Protein AF-A0A9Q0BSB9-F1 (afdb_monomer)

Foldseek 3Di:
DDDDDDDDDDDDDDDPPPDDDDDDDDDPDDDDDDDDDPDDPVNPDFDKDADPDPVQQVVCCVQPVGRIQRPPDPVRVVSSVVSVVVVVVVLVVVVVVVVVVVVLVVVVVCVVVVLDVDQDPVCCPPPVNVVVVVVVVVVVVVVVVVDDPVRVVVVVVVVVVVVVVVVVVVVVVVVVVVVVVVVVVVVVVVVVVVVVVVVVVVVVVVVVPPPDPDDDPVNVVVVVVVVVVVVVVVVVVPPDPDDPDDDPVVVVVVVVVVVVVVVVPDDDDDDPDPVVVVVVVVVVVVVVVVVVVQVVCVVVVNDDDPVRVCVSPDDPPLVVCLVVDPDPVSNVVSVCCVVVPPPPPVDPPPPPVVVVVVVVVVVVVPPDDDPDDDDD

pLDDT: mean 71.44, std 18.55, range [29.28, 96.19]

Radius of gyration: 49.17 Å; Cα contacts (8 Å, |Δi|>4): 86; chains: 1; bounding box: 106×80×139 Å

Organism: NCBI:txid103775

Sequence (376 aa):
MARLVFTEKDHNAYDPKKYKVVHKNHWRQVSLLLQPSNKKWWEDPDVIVAFNLPRISARLERLMGTNVVKLTDRAYMKELRERIDEDYRKQLLSRIRARELKEVERERMLIIEGKSDVIPDELADDPIFMVNKDANMEIQKERSKLKTAREKNAERLKLQGVKWERERLQHAAKEAELLDKKRERHRQQKLLVEQYRTEDAERGMDLLRIENEDWRECEKSLKEFLEEERAKMKERSLRISQPYSSDPQDIQNIVRARYLDDVTDVSEETVISEDAISLTLAKQQYAEELEAEMEDEFNRGLLISKQQYDQLRFEDEKIVALRNAKNIRELYELAEEIINGEKFEEAPEEAEEEALAEEQELEVTSTHENPDATKA

Structure (mmCIF, N/CA/C/O backbone):
data_AF-A0A9Q0BSB9-F1
#
_entry.id   AF-A0A9Q0BSB9-F1
#
loop_
_atom_site.group_PDB
_atom_site.id
_atom_site.type_symbol
_atom_site.label_atom_id
_atom_site.label_alt_id
_atom_site.label_comp_id
_atom_site.label_asym_id
_atom_site.label_entity_id
_atom_site.label_seq_id
_atom_site.pdbx_PDB_ins_code
_atom_site.Cartn_x
_atom_site.Cartn_y
_atom_site.Cartn_z
_atom_site.occupancy
_atom_site.B_iso_or_equiv
_atom_site.auth_seq_id
_atom_site.auth_comp_id
_atom_site.auth_asym_id
_atom_site.auth_atom_id
_atom_site.pdbx_PDB_model_num
ATOM 1 N N . MET A 1 1 ? -37.587 16.865 40.856 1.00 34.97 1 MET A N 1
ATOM 2 C CA . MET A 1 1 ? -37.737 15.809 41.881 1.00 34.97 1 MET A CA 1
ATOM 3 C C . MET A 1 1 ? -38.457 16.390 43.088 1.00 34.97 1 MET A C 1
ATOM 5 O O . MET A 1 1 ? -37.893 17.243 43.762 1.00 34.97 1 MET A O 1
ATOM 9 N N . ALA A 1 2 ? -39.705 15.987 43.330 1.00 29.28 2 ALA A N 1
ATOM 10 C CA . ALA A 1 2 ? -40.376 16.280 44.592 1.00 29.28 2 ALA A CA 1
ATOM 11 C C . ALA A 1 2 ? -39.803 15.340 45.661 1.00 29.28 2 ALA A C 1
ATOM 13 O O . ALA A 1 2 ? -39.839 14.122 45.496 1.00 29.28 2 ALA A O 1
ATOM 14 N N . ARG A 1 3 ? -39.223 15.900 46.724 1.00 30.91 3 ARG A N 1
ATOM 15 C CA . ARG A 1 3 ? -38.733 15.126 47.865 1.00 30.91 3 ARG A CA 1
ATOM 16 C C . ARG A 1 3 ? -39.897 14.955 48.839 1.00 30.91 3 ARG A C 1
ATOM 18 O O . ARG A 1 3 ? -40.413 15.948 49.344 1.00 30.91 3 ARG A O 1
ATOM 25 N N . LEU A 1 4 ? -40.320 13.717 49.088 1.00 33.03 4 LEU A N 1
ATOM 26 C CA . LEU A 1 4 ? -41.224 13.407 50.195 1.00 33.03 4 LEU A CA 1
ATOM 27 C C . LEU A 1 4 ? -40.436 13.574 51.495 1.00 33.03 4 LEU A C 1
ATOM 29 O O . LEU A 1 4 ? -39.537 12.789 51.786 1.00 33.03 4 LEU A O 1
ATOM 33 N N . VAL A 1 5 ? -40.748 14.625 52.247 1.00 36.94 5 VAL A N 1
ATOM 34 C CA . VAL A 1 5 ? -40.270 14.789 53.619 1.00 36.94 5 VAL A CA 1
ATOM 35 C C . VAL A 1 5 ? -41.435 14.447 54.534 1.00 36.94 5 VAL A C 1
ATOM 37 O O . VAL A 1 5 ? -42.473 15.106 54.499 1.00 36.94 5 VAL A O 1
ATOM 40 N N . PHE A 1 6 ? -41.272 13.400 55.339 1.00 33.44 6 PHE A N 1
ATOM 41 C CA . PHE A 1 6 ? -42.163 13.129 56.458 1.00 33.44 6 PHE A CA 1
ATOM 42 C C . PHE A 1 6 ? -41.763 14.067 57.592 1.00 33.44 6 PHE A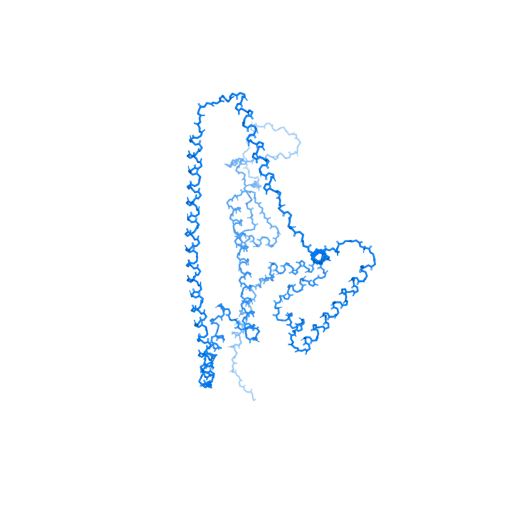 C 1
ATOM 44 O O . PHE A 1 6 ? -40.712 13.888 58.199 1.00 33.44 6 PHE A O 1
ATOM 51 N N . THR A 1 7 ? -42.568 15.090 57.863 1.00 37.38 7 THR A N 1
ATOM 52 C CA . THR A 1 7 ? -42.429 15.844 59.109 1.00 37.38 7 THR A CA 1
ATOM 53 C C . THR A 1 7 ? -43.249 15.126 60.168 1.00 37.38 7 THR A C 1
ATOM 55 O O . THR A 1 7 ? -44.483 15.104 60.096 1.00 37.38 7 THR A O 1
ATOM 58 N N . GLU A 1 8 ? -42.569 14.511 61.131 1.00 38.44 8 GLU A N 1
ATOM 59 C CA . GLU A 1 8 ? -43.207 14.137 62.386 1.00 38.44 8 GLU A CA 1
ATOM 60 C C . GLU A 1 8 ? -43.770 15.392 63.061 1.00 38.44 8 GLU A C 1
ATOM 62 O O . GLU A 1 8 ? -43.263 16.503 62.908 1.00 38.44 8 GLU A O 1
ATOM 67 N N . LYS A 1 9 ? -44.919 15.216 63.712 1.00 44.84 9 LYS A N 1
ATOM 68 C CA . LYS A 1 9 ? -45.713 16.286 64.314 1.00 44.84 9 LYS A CA 1
ATOM 69 C C . LYS A 1 9 ? -44.929 16.997 65.416 1.00 44.84 9 LYS A C 1
ATOM 71 O O . LYS A 1 9 ? -45.007 16.589 66.574 1.00 44.84 9 LYS A O 1
ATOM 76 N N . ASP A 1 10 ? -44.339 18.135 65.087 1.00 35.28 10 ASP A N 1
ATOM 77 C CA . ASP A 1 10 ? -44.003 19.126 66.098 1.00 35.28 10 ASP A CA 1
ATOM 78 C C . ASP A 1 10 ? -45.207 20.016 66.409 1.00 35.28 10 ASP A C 1
ATOM 80 O O . ASP A 1 10 ? -46.020 20.390 65.560 1.00 35.28 10 ASP A O 1
ATOM 84 N N . HIS A 1 11 ? -45.369 20.241 67.705 1.00 46.06 11 HIS A N 1
ATOM 85 C CA . HIS A 1 11 ? -46.525 20.845 68.335 1.00 46.06 11 HIS A CA 1
ATOM 86 C C . HIS A 1 11 ? -46.685 22.337 68.001 1.00 46.06 11 HIS A C 1
ATOM 88 O O . HIS A 1 11 ? -45.720 23.085 67.907 1.00 46.06 11 HIS A O 1
ATOM 94 N N . ASN A 1 12 ? -47.953 22.759 68.017 1.00 49.03 12 ASN A N 1
ATOM 95 C CA . ASN A 1 12 ? -48.436 24.121 68.271 1.00 49.03 12 ASN A CA 1
ATOM 96 C C . ASN A 1 12 ? -48.270 25.192 67.182 1.00 49.03 12 ASN A C 1
ATOM 98 O O . ASN A 1 12 ? -47.372 26.023 67.232 1.00 49.03 12 ASN A O 1
ATOM 102 N N . ALA A 1 13 ? -49.312 25.309 66.353 1.00 44.84 13 ALA A N 1
ATOM 103 C CA . ALA A 1 13 ? -49.926 26.599 66.016 1.00 44.84 13 ALA A CA 1
ATOM 104 C C . ALA A 1 13 ? -51.354 26.376 65.475 1.00 44.84 13 ALA A C 1
ATOM 106 O O . ALA A 1 13 ? -51.587 26.428 64.270 1.00 44.84 13 ALA A O 1
ATOM 107 N N . TYR A 1 14 ? -52.328 26.085 66.346 1.00 43.09 14 TYR A N 1
ATOM 108 C CA . TYR A 1 14 ? -53.743 26.057 65.951 1.00 43.09 14 TYR A CA 1
ATOM 109 C C . TYR A 1 14 ? -54.547 27.039 66.806 1.00 43.09 14 TYR A C 1
ATOM 111 O O . TYR A 1 14 ? -54.725 26.828 68.003 1.00 43.09 14 TYR A O 1
ATOM 119 N N . ASP A 1 15 ? -55.004 28.125 66.179 1.00 48.84 15 ASP A N 1
ATOM 120 C CA . ASP A 1 15 ? -55.873 29.142 66.776 1.00 48.84 15 ASP A CA 1
ATOM 121 C C . ASP A 1 15 ? -57.348 28.694 66.650 1.00 48.84 15 ASP A C 1
ATOM 123 O O . ASP A 1 15 ? -57.890 28.638 65.538 1.00 48.84 15 ASP A O 1
ATOM 127 N N . PRO A 1 16 ? -58.027 28.333 67.757 1.00 50.53 16 PRO A N 1
ATOM 128 C CA . PRO A 1 16 ? -59.295 27.606 67.715 1.00 50.53 16 PRO A CA 1
ATOM 129 C C . PRO A 1 16 ? -60.511 28.464 67.327 1.00 50.53 16 PRO A C 1
ATOM 131 O O . PRO A 1 16 ? -61.628 27.952 67.292 1.00 50.53 16 PRO A O 1
ATOM 134 N N . LYS A 1 17 ? -60.344 29.761 67.025 1.00 53.03 17 LYS A N 1
ATOM 135 C CA . LYS A 1 17 ? -61.475 30.673 66.759 1.00 53.03 17 LYS A CA 1
ATOM 136 C C . LYS A 1 17 ? -61.866 30.835 65.287 1.00 53.03 17 LYS A C 1
ATOM 138 O O . LYS A 1 17 ? -62.888 31.464 65.022 1.00 53.03 17 LYS A O 1
ATOM 143 N N . LYS A 1 18 ? -61.111 30.285 64.328 1.00 49.53 18 LYS A N 1
ATOM 144 C CA . LYS A 1 18 ? -61.374 30.516 62.889 1.00 49.53 18 LYS A CA 1
ATOM 145 C C . LYS A 1 18 ? -62.087 29.395 62.135 1.00 49.53 18 LYS A C 1
ATOM 147 O O . LYS A 1 18 ? -62.572 29.655 61.039 1.00 49.53 18 LYS A O 1
ATOM 152 N N . TYR A 1 19 ? -62.230 28.193 62.694 1.00 46.94 19 TYR A N 1
ATOM 153 C CA . TYR A 1 19 ? -62.785 27.068 61.932 1.00 46.94 19 TYR A CA 1
ATOM 154 C C . TYR A 1 19 ? -63.764 26.235 62.766 1.00 46.94 19 TYR A C 1
ATOM 156 O O . TYR A 1 19 ? -63.380 25.568 63.724 1.00 46.94 19 TYR A O 1
ATOM 164 N N . LYS A 1 20 ? -65.050 26.252 62.381 1.00 42.97 20 LYS A N 1
ATOM 165 C CA . LYS A 1 20 ? -66.036 25.267 62.849 1.00 42.97 20 LYS A CA 1
ATOM 166 C C . LYS A 1 20 ? -65.726 23.929 62.181 1.00 42.97 20 LYS A C 1
ATOM 168 O O . LYS A 1 20 ? -65.994 23.751 60.995 1.00 42.97 20 LYS A O 1
ATOM 173 N N . VAL A 1 21 ? -65.175 22.991 62.944 1.00 47.06 21 VAL A N 1
ATOM 174 C CA . VAL A 1 21 ? -64.942 21.619 62.484 1.00 47.06 21 VAL A CA 1
ATOM 175 C C . VAL A 1 21 ? -66.267 20.859 62.538 1.00 47.06 21 VAL A C 1
ATOM 177 O O . VAL A 1 21 ? -66.753 20.500 63.608 1.00 47.06 21 VAL A O 1
ATOM 180 N N . VAL A 1 22 ? -66.879 20.630 61.375 1.00 43.16 22 VAL A N 1
ATOM 181 C CA . VAL A 1 22 ? -67.965 19.654 61.227 1.00 43.16 22 VAL A CA 1
ATOM 182 C C . VAL A 1 22 ? -67.311 18.291 61.039 1.00 43.16 22 VAL A C 1
ATOM 184 O O . VAL A 1 22 ? -66.748 18.003 59.985 1.00 43.16 22 VAL A O 1
ATOM 187 N N . HIS A 1 23 ? -67.371 17.443 62.062 1.00 39.81 23 HIS A N 1
ATOM 188 C CA . HIS A 1 23 ? -66.907 16.066 61.939 1.00 39.81 23 HIS A CA 1
ATOM 189 C C . HIS A 1 23 ? -67.905 15.254 61.107 1.00 39.81 23 HIS A C 1
ATOM 191 O O . HIS A 1 23 ? -68.948 14.830 61.599 1.00 39.81 23 HIS A O 1
ATOM 197 N N . LYS A 1 24 ? -67.563 15.008 59.839 1.00 43.94 24 LYS A N 1
ATOM 198 C CA . LYS A 1 24 ? -68.090 13.879 59.068 1.00 43.94 24 LYS A CA 1
ATOM 199 C C . LYS A 1 24 ? -66.923 13.027 58.570 1.00 43.94 24 LYS A C 1
ATOM 201 O O . LYS A 1 24 ? -66.120 13.466 57.762 1.00 43.94 24 LYS A O 1
ATOM 206 N N . ASN A 1 25 ? -66.878 11.807 59.098 1.00 42.44 25 ASN A N 1
ATOM 207 C CA . ASN A 1 25 ? -66.316 10.587 58.517 1.00 42.44 25 ASN A CA 1
ATOM 208 C C . ASN A 1 25 ? -64.842 10.615 58.055 1.00 42.44 25 ASN A C 1
ATOM 210 O O . ASN A 1 25 ? -64.531 10.748 56.881 1.00 42.44 25 ASN A O 1
ATOM 214 N N . HIS A 1 26 ? -63.952 10.389 59.025 1.00 44.50 26 HIS A N 1
ATOM 215 C CA . HIS A 1 26 ? -62.814 9.446 59.047 1.00 44.50 26 HIS A CA 1
ATOM 216 C C . HIS A 1 26 ? -61.871 9.212 57.845 1.00 44.50 26 HIS A C 1
ATOM 218 O O . HIS A 1 26 ? -61.103 8.253 57.881 1.00 44.50 26 HIS A O 1
ATOM 224 N N . TRP A 1 27 ? -61.811 10.073 56.835 1.00 40.56 27 TRP A N 1
ATOM 225 C CA . TRP A 1 27 ? -60.728 10.018 55.847 1.00 40.56 27 TRP A CA 1
ATOM 226 C C . TRP A 1 27 ? -59.700 11.086 56.204 1.00 40.56 27 TRP A C 1
ATOM 228 O O . TRP A 1 27 ? -60.011 12.276 56.247 1.00 40.56 27 TRP A O 1
ATOM 238 N N . ARG A 1 28 ? -58.478 10.653 56.539 1.00 42.84 28 ARG A N 1
ATOM 239 C CA . ARG A 1 28 ? -57.346 11.545 56.819 1.00 42.84 28 ARG A CA 1
ATOM 240 C C . ARG A 1 28 ? -57.146 12.451 55.602 1.00 42.84 28 ARG A C 1
ATOM 242 O O . ARG A 1 28 ? -56.683 11.991 54.564 1.00 42.84 28 ARG A O 1
ATOM 249 N N . GLN A 1 29 ? -57.518 13.723 55.720 1.00 42.50 29 GLN A N 1
ATOM 250 C CA . GLN A 1 29 ? -57.200 14.727 54.713 1.00 42.50 29 GLN A CA 1
ATOM 251 C C . GLN A 1 29 ? -55.679 14.902 54.678 1.00 42.50 29 GLN A C 1
ATOM 253 O O . GLN A 1 29 ? -55.083 15.412 55.624 1.00 42.50 29 GLN A O 1
ATOM 258 N N . VAL A 1 30 ? -55.052 14.450 53.594 1.00 42.69 30 VAL A N 1
ATOM 259 C CA . VAL A 1 30 ? -53.666 14.779 53.261 1.00 42.69 30 VAL A CA 1
ATOM 260 C C . VAL A 1 30 ? -53.716 16.056 52.432 1.00 42.69 30 VAL A C 1
ATOM 262 O O . VAL A 1 30 ? -54.023 16.024 51.243 1.00 42.69 30 VAL A O 1
ATOM 265 N N . SER A 1 31 ? -53.477 17.203 53.061 1.00 47.62 31 SER A N 1
ATOM 266 C CA . SER A 1 31 ? -53.266 18.457 52.340 1.00 47.62 31 SER A CA 1
ATOM 267 C C . SER A 1 31 ? -51.824 18.494 51.835 1.00 47.62 31 SER A C 1
ATOM 269 O O . SER A 1 31 ? -50.896 18.691 52.619 1.00 47.62 31 SER A O 1
ATOM 271 N N . LEU A 1 32 ? -51.636 18.282 50.531 1.00 43.69 32 LEU A N 1
ATOM 272 C CA . LEU A 1 32 ? -50.354 18.467 49.852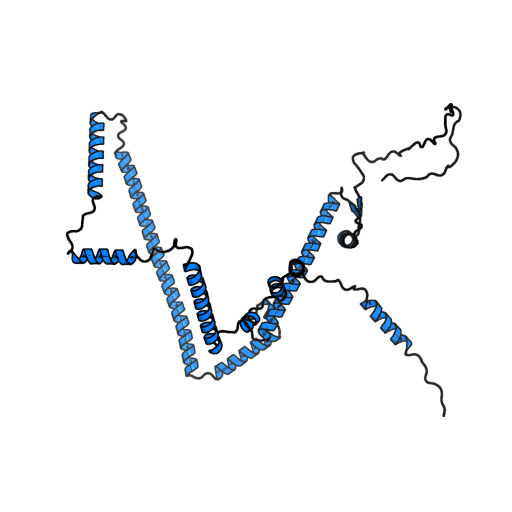 1.00 43.69 32 LEU A CA 1
ATOM 273 C C . LEU A 1 32 ? -50.035 19.966 49.787 1.00 43.69 32 LEU A C 1
ATOM 275 O O . LEU A 1 32 ? -50.506 20.677 48.903 1.00 43.69 32 LEU A O 1
ATOM 279 N N . LEU A 1 33 ? -49.241 20.454 50.735 1.00 45.25 33 LEU A N 1
ATOM 280 C CA . LEU A 1 33 ? -48.615 21.769 50.641 1.00 45.25 33 LEU A CA 1
ATOM 281 C C . LEU A 1 33 ? -47.339 21.624 49.806 1.00 45.25 33 LEU A C 1
ATOM 283 O O . LEU A 1 33 ? -46.289 21.247 50.321 1.00 45.25 33 LEU A O 1
ATOM 287 N N . LEU A 1 34 ? -47.436 21.895 48.501 1.00 49.94 34 LEU A N 1
ATOM 288 C CA . LEU A 1 34 ? -46.249 22.105 47.676 1.00 49.94 34 LEU A CA 1
ATOM 289 C C . LEU A 1 34 ? -45.559 23.390 48.148 1.00 49.94 34 LEU A C 1
ATOM 291 O O . LEU A 1 34 ? -46.164 24.463 48.142 1.00 49.94 34 LEU A O 1
ATOM 295 N N . GLN A 1 35 ? -44.286 23.290 48.534 1.00 47.53 35 GLN A N 1
ATOM 296 C CA . GLN A 1 35 ? -43.448 24.476 48.686 1.00 47.53 35 GLN A CA 1
ATOM 297 C C . 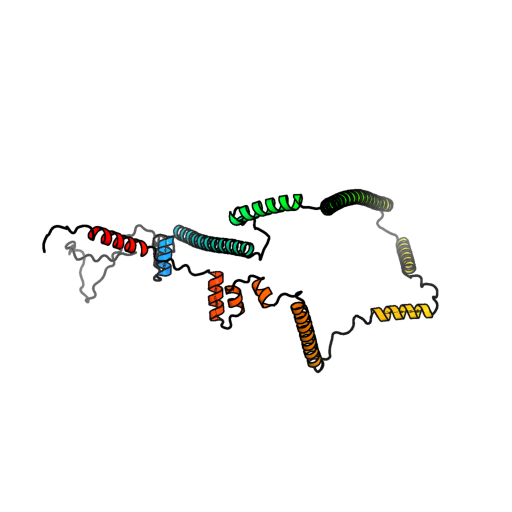GLN A 1 35 ? -43.338 25.189 47.325 1.00 47.53 35 GLN A C 1
ATOM 299 O O . GLN A 1 35 ? -43.167 24.506 46.310 1.00 47.53 35 GLN A O 1
ATOM 304 N N . PRO A 1 36 ? -43.418 26.533 47.270 1.00 50.00 36 PRO A N 1
ATOM 305 C CA . PRO A 1 36 ? -43.235 27.272 46.027 1.00 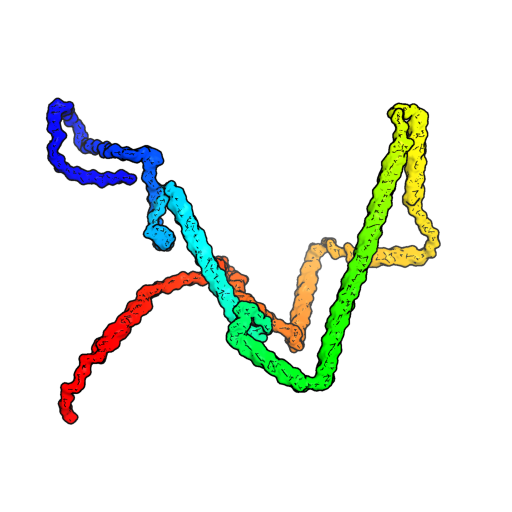50.00 36 PRO A CA 1
ATOM 306 C C . PRO A 1 36 ? -41.829 27.015 45.473 1.00 50.00 36 PRO A C 1
ATOM 308 O O . PRO A 1 36 ? -40.828 27.468 46.024 1.00 50.00 36 PRO A O 1
ATOM 311 N N . SER A 1 37 ? -41.749 26.249 44.388 1.00 57.88 37 SER A N 1
ATOM 312 C CA . SER A 1 37 ? -40.527 26.106 43.603 1.00 57.88 37 SER A CA 1
ATOM 313 C C . SER A 1 37 ? -40.283 27.413 42.849 1.00 57.88 37 SER A C 1
ATOM 315 O O . SER A 1 37 ? -41.144 27.851 42.093 1.00 57.88 37 SER A O 1
ATOM 317 N N . ASN A 1 38 ? -39.100 28.011 43.012 1.00 63.25 38 ASN A N 1
ATOM 318 C CA . ASN A 1 38 ? -38.658 29.164 42.212 1.00 63.25 38 ASN A CA 1
ATOM 319 C C . ASN A 1 38 ? -38.352 28.810 40.743 1.00 63.25 38 ASN A C 1
ATOM 321 O O . ASN A 1 38 ? -38.005 29.697 39.967 1.00 63.25 38 ASN A O 1
ATOM 325 N N . LYS A 1 39 ? -38.443 27.531 40.355 1.00 63.31 39 LYS A N 1
ATOM 326 C CA . LYS A 1 39 ? -38.236 27.095 38.970 1.00 63.31 39 LYS A CA 1
ATOM 327 C C . LYS A 1 39 ? -39.512 27.259 38.166 1.00 63.31 39 LYS A C 1
ATOM 329 O O . LYS A 1 39 ? -40.592 26.877 38.625 1.00 63.31 39 LYS A O 1
ATOM 334 N N . LYS A 1 40 ? -39.376 27.815 36.966 1.00 69.88 40 LYS A N 1
ATOM 335 C CA . LYS A 1 40 ? -40.487 27.945 36.021 1.00 69.88 40 LYS A CA 1
ATOM 336 C C . LYS A 1 40 ? -40.978 26.555 35.610 1.00 69.88 40 LYS A C 1
ATOM 338 O O . LYS A 1 40 ? -40.204 25.609 35.564 1.00 69.88 40 LYS A O 1
ATOM 343 N N . TRP A 1 41 ? -42.260 26.424 35.280 1.00 58.66 41 TRP A N 1
ATOM 344 C CA . TRP A 1 41 ? -42.863 25.130 34.919 1.00 58.66 41 TRP A CA 1
ATOM 345 C C . TRP A 1 41 ? -42.302 24.519 33.623 1.00 58.66 41 TRP A C 1
ATOM 347 O O . TRP A 1 41 ? -42.504 23.342 33.379 1.00 58.66 41 TRP A O 1
ATOM 357 N N . TRP A 1 42 ? -41.608 25.314 32.802 1.00 65.81 42 TRP A N 1
ATOM 358 C CA . TRP A 1 42 ? -40.871 24.865 31.614 1.00 65.81 42 TRP A CA 1
ATOM 359 C C . TRP A 1 42 ? -39.372 24.646 31.878 1.00 65.81 42 TRP A C 1
ATOM 361 O O . TRP A 1 42 ? -38.644 24.221 30.988 1.00 65.81 42 TRP A O 1
ATOM 371 N N . GLU A 1 43 ? -38.893 24.959 33.085 1.00 65.62 43 GLU A N 1
ATOM 372 C CA . GLU A 1 43 ? -37.573 24.567 33.593 1.00 65.62 43 GLU A CA 1
ATOM 373 C C . GLU A 1 43 ? -37.710 23.212 34.298 1.00 65.62 43 GLU A C 1
ATOM 375 O O . GLU A 1 43 ? -37.356 23.053 35.475 1.00 65.62 43 GLU A O 1
ATOM 380 N N . ASP A 1 44 ? -38.301 22.248 33.588 1.00 62.41 44 ASP A N 1
ATOM 381 C CA . ASP A 1 44 ? -38.442 20.888 34.085 1.00 62.41 44 ASP A CA 1
ATOM 382 C C . ASP A 1 44 ? -37.060 20.340 34.479 1.00 62.41 44 ASP A C 1
ATOM 384 O O . ASP A 1 44 ? -36.060 20.615 33.809 1.00 62.41 44 ASP A O 1
ATOM 388 N N . PRO A 1 45 ? -36.959 19.605 35.602 1.00 68.25 45 PRO A N 1
ATOM 389 C CA . PRO A 1 45 ? -35.707 18.968 35.978 1.00 68.25 45 PRO A CA 1
ATOM 390 C C . PRO A 1 45 ? -35.273 18.027 34.857 1.00 68.25 45 PRO A C 1
ATOM 392 O O . PRO A 1 45 ? -36.115 17.322 34.301 1.00 68.25 45 PRO A O 1
ATOM 395 N N . ASP A 1 46 ? -33.971 18.000 34.567 1.00 66.88 46 ASP A N 1
ATOM 396 C CA . ASP A 1 46 ? -33.448 17.150 33.506 1.00 66.88 46 ASP A CA 1
ATOM 397 C C . ASP A 1 46 ? -33.970 15.715 33.631 1.00 66.88 46 ASP A C 1
ATOM 399 O O . ASP A 1 46 ? -34.008 15.150 34.732 1.00 66.88 46 ASP A O 1
ATOM 403 N N . VAL A 1 47 ? -34.382 15.121 32.507 1.00 78.69 47 VAL A N 1
ATOM 404 C CA . VAL A 1 47 ? -34.759 13.706 32.490 1.00 78.69 47 VAL A CA 1
ATOM 405 C C . VAL A 1 47 ? -33.478 12.906 32.651 1.00 78.69 47 VAL A C 1
ATOM 407 O O . VAL A 1 47 ? -32.631 12.853 31.757 1.00 78.69 47 VAL A O 1
ATOM 410 N N . ILE A 1 48 ? -33.341 12.315 33.831 1.00 81.19 48 ILE A N 1
ATOM 411 C CA . ILE A 1 48 ? -32.187 11.530 34.231 1.00 81.19 48 ILE A CA 1
ATOM 412 C C . ILE A 1 48 ? -32.524 10.046 34.082 1.00 81.19 48 ILE A C 1
ATOM 414 O O . ILE A 1 48 ? -33.514 9.576 34.644 1.00 81.19 48 ILE A O 1
ATOM 418 N N . VAL A 1 49 ? -31.685 9.310 33.355 1.00 85.62 49 VAL A N 1
ATOM 419 C CA . VAL A 1 49 ? -31.815 7.860 33.160 1.00 85.62 49 VAL A CA 1
ATOM 420 C C . VAL A 1 49 ? -30.530 7.168 33.598 1.00 85.62 49 VAL A C 1
ATOM 422 O O . VAL A 1 49 ? -29.436 7.622 33.274 1.00 85.62 49 VAL A O 1
ATOM 425 N N . ALA A 1 50 ? -30.667 6.061 34.325 1.00 85.12 50 ALA A N 1
ATOM 426 C CA . ALA A 1 50 ? -29.568 5.158 34.645 1.00 85.12 50 ALA A CA 1
ATOM 427 C C . ALA A 1 50 ? -29.729 3.858 33.847 1.00 85.12 50 ALA A C 1
ATOM 429 O O . ALA A 1 50 ? -30.844 3.351 33.694 1.00 85.12 50 ALA A O 1
ATOM 430 N N . PHE A 1 51 ? -28.623 3.326 33.328 1.00 83.19 51 PHE A N 1
ATOM 431 C CA . PHE A 1 51 ? -28.621 2.064 32.590 1.00 83.19 51 PHE A CA 1
ATOM 432 C C . PHE A 1 51 ? -28.320 0.891 33.528 1.00 83.19 51 PHE A C 1
ATOM 434 O O . PHE A 1 51 ? -27.303 0.891 34.212 1.00 83.19 51 PHE A O 1
ATOM 441 N N . ASN A 1 52 ? -29.171 -0.139 33.507 1.00 84.62 52 ASN A N 1
ATOM 442 C CA . ASN A 1 52 ? -29.028 -1.332 34.359 1.00 84.62 52 ASN A CA 1
ATOM 443 C C . ASN A 1 52 ? -28.117 -2.424 33.761 1.00 84.62 52 ASN A C 1
ATOM 445 O O . ASN A 1 52 ? -27.954 -3.482 34.360 1.00 84.62 52 ASN A O 1
ATOM 449 N N . LEU A 1 53 ? -27.562 -2.214 32.563 1.00 90.12 53 LEU A N 1
ATOM 450 C CA . LEU A 1 53 ? -26.677 -3.177 31.903 1.00 90.12 53 LEU A CA 1
ATOM 451 C C . LEU A 1 53 ? -25.218 -2.933 32.326 1.00 90.12 53 LEU A C 1
ATOM 453 O O . LEU A 1 53 ? -24.695 -1.880 31.957 1.00 90.12 53 LEU A O 1
ATOM 457 N N . PRO A 1 54 ? -24.527 -3.897 32.975 1.00 88.62 54 PRO A N 1
ATOM 458 C CA . PRO A 1 54 ? -23.168 -3.708 33.503 1.00 88.62 54 PRO A CA 1
ATOM 459 C C . PRO A 1 54 ? -22.152 -3.230 32.461 1.00 88.62 54 PRO A C 1
ATOM 461 O O . PRO A 1 54 ? -21.342 -2.347 32.717 1.00 88.62 54 PRO A O 1
ATOM 464 N N . ARG A 1 55 ? -22.237 -3.763 31.235 1.00 87.81 55 ARG A N 1
ATOM 465 C CA . ARG A 1 55 ? -21.374 -3.346 30.116 1.00 87.81 55 ARG A CA 1
ATOM 466 C C . ARG A 1 55 ? -21.567 -1.878 29.739 1.00 87.81 55 ARG A C 1
ATOM 468 O O . ARG A 1 55 ? -20.609 -1.202 29.380 1.00 87.81 55 ARG A O 1
ATOM 475 N N .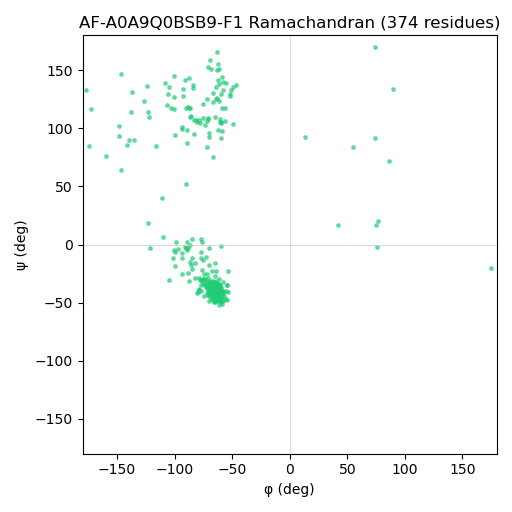 ILE A 1 56 ? -22.808 -1.400 29.780 1.00 87.88 56 ILE A N 1
ATOM 476 C CA . ILE A 1 56 ? -23.151 -0.030 29.395 1.00 87.88 56 ILE A CA 1
ATOM 477 C C . ILE A 1 56 ? -22.846 0.920 30.549 1.00 87.88 56 ILE A C 1
ATOM 479 O O . ILE A 1 56 ? -22.273 1.974 30.303 1.00 87.88 56 ILE A O 1
ATOM 483 N N . SER A 1 57 ? -23.161 0.543 31.792 1.00 87.75 57 SER A N 1
ATOM 484 C CA . SER A 1 57 ? -22.827 1.348 32.968 1.00 87.75 57 SER A CA 1
ATOM 485 C C . SER A 1 57 ? -21.316 1.522 33.115 1.00 87.75 57 SER A C 1
ATOM 487 O O . SER A 1 57 ? -20.871 2.657 33.215 1.00 87.75 57 SER A O 1
ATOM 489 N N . ALA A 1 58 ? -20.525 0.448 32.996 1.00 88.50 58 ALA A N 1
ATOM 490 C CA . ALA A 1 58 ? -19.063 0.522 33.057 1.00 88.50 58 ALA A CA 1
ATOM 491 C C . ALA A 1 58 ? -18.478 1.368 31.913 1.00 88.50 58 ALA A C 1
ATOM 493 O O . ALA A 1 58 ? -17.576 2.177 32.119 1.00 88.50 58 ALA A O 1
ATOM 494 N N . ARG A 1 59 ? -19.021 1.240 30.692 1.00 89.81 59 ARG A N 1
ATOM 495 C CA . ARG A 1 59 ? -18.589 2.075 29.561 1.00 89.81 59 ARG A CA 1
ATOM 496 C C . ARG A 1 59 ? -18.939 3.549 29.774 1.00 89.81 59 ARG A C 1
ATOM 498 O O . ARG A 1 59 ? -18.120 4.407 29.469 1.00 89.81 59 ARG A O 1
ATOM 505 N N . LEU A 1 60 ? -20.127 3.856 30.293 1.00 90.12 60 LEU A N 1
ATOM 506 C CA . LEU A 1 60 ? -20.536 5.227 30.607 1.00 90.12 60 LEU A CA 1
ATOM 507 C C . LEU A 1 60 ? -19.722 5.818 31.761 1.00 90.12 60 LEU A C 1
ATOM 509 O O . LEU A 1 60 ? -19.338 6.980 31.682 1.00 90.12 60 LEU A O 1
ATOM 513 N N . GLU A 1 61 ? -19.387 5.028 32.778 1.00 90.56 61 GLU A N 1
ATOM 514 C CA . GLU A 1 61 ? -18.473 5.433 33.849 1.00 90.56 61 GLU A CA 1
ATOM 515 C C . GLU A 1 61 ? -17.070 5.719 33.310 1.00 90.56 61 GLU A C 1
ATOM 517 O O . GLU A 1 61 ? -16.499 6.753 33.636 1.00 90.56 61 GLU A O 1
ATOM 522 N N . ARG A 1 62 ? -16.550 4.907 32.384 1.00 91.31 62 ARG A N 1
ATOM 523 C CA . ARG A 1 62 ? -15.267 5.186 31.721 1.00 91.31 62 ARG A CA 1
ATOM 524 C C . ARG A 1 62 ? -15.300 6.460 30.869 1.00 91.31 62 ARG A C 1
ATOM 526 O O . ARG A 1 62 ? -14.347 7.232 30.873 1.00 91.31 62 ARG A O 1
ATOM 533 N N . LEU A 1 63 ? -16.384 6.685 30.120 1.00 92.06 63 LEU A N 1
ATOM 534 C CA . LEU A 1 63 ? -16.500 7.819 29.193 1.00 92.06 63 LEU A CA 1
ATOM 535 C C . LEU A 1 63 ? -16.863 9.135 29.889 1.00 92.06 63 LEU A C 1
ATOM 537 O O . LEU A 1 63 ? -16.343 10.185 29.523 1.00 92.06 63 LEU A O 1
ATOM 541 N N . MET A 1 64 ? -17.777 9.103 30.856 1.00 89.00 64 MET A N 1
ATOM 542 C CA . MET A 1 64 ? -18.384 10.284 31.488 1.00 89.00 64 MET A CA 1
ATOM 543 C C . MET A 1 64 ? -18.177 10.348 33.006 1.00 89.00 64 MET A C 1
ATOM 545 O O . MET A 1 64 ? -18.626 11.308 33.629 1.00 89.00 64 MET A O 1
ATOM 549 N N . GLY A 1 65 ? -17.548 9.346 33.625 1.00 88.38 65 GLY A N 1
ATOM 550 C CA . GLY A 1 65 ? -17.360 9.259 35.080 1.00 88.38 65 GLY A CA 1
ATOM 551 C C . GLY A 1 65 ? -18.616 8.863 35.861 1.00 88.38 65 GLY A C 1
ATOM 552 O O . GLY A 1 65 ? -18.567 8.760 37.082 1.00 88.38 65 GLY A O 1
ATOM 553 N N . THR A 1 66 ? -19.758 8.682 35.188 1.00 87.88 66 THR A N 1
ATOM 554 C CA . THR A 1 66 ? -21.049 8.371 35.820 1.00 87.88 66 THR A CA 1
ATOM 555 C C . THR A 1 66 ? -21.897 7.465 34.926 1.00 87.88 66 THR A C 1
ATOM 557 O O . THR A 1 66 ? -21.885 7.592 33.704 1.00 87.88 66 THR A O 1
ATOM 560 N N . ASN A 1 67 ? -22.693 6.583 35.534 1.00 87.00 67 ASN A N 1
ATOM 561 C CA . ASN A 1 67 ? -23.675 5.726 34.851 1.00 87.00 67 ASN A CA 1
ATOM 562 C C . ASN A 1 67 ? -25.035 6.418 34.606 1.00 87.00 67 ASN A C 1
ATOM 564 O O . ASN A 1 67 ? -25.987 5.794 34.124 1.00 87.00 67 ASN A O 1
ATOM 568 N N . VAL A 1 68 ? -25.127 7.705 34.949 1.00 85.44 68 VAL A N 1
ATOM 569 C CA . VAL A 1 68 ? -26.343 8.515 34.921 1.00 85.44 68 VAL A CA 1
ATOM 570 C C . VAL A 1 68 ? -26.296 9.492 33.745 1.00 85.44 68 VAL A C 1
ATOM 572 O O . VAL A 1 68 ? -25.435 10.366 33.686 1.00 85.44 68 VAL A O 1
ATOM 575 N N . VAL A 1 69 ? -27.262 9.384 32.835 1.00 87.06 69 VAL A N 1
ATOM 576 C CA . VAL A 1 69 ? -27.351 10.179 31.602 1.00 87.06 69 VAL A CA 1
ATOM 577 C C . VAL A 1 69 ? -28.453 11.230 31.723 1.00 87.06 69 VAL A C 1
ATOM 579 O O . VAL A 1 69 ? -29.594 10.911 32.063 1.00 87.06 69 VAL A O 1
ATOM 582 N N . LYS A 1 70 ? -28.121 12.489 31.409 1.00 86.69 70 LYS A N 1
ATOM 583 C CA . LYS A 1 70 ? -29.077 13.605 31.320 1.00 86.69 70 LYS A CA 1
ATOM 584 C C . LYS A 1 70 ? -29.551 13.754 29.876 1.00 86.69 70 LYS A C 1
ATOM 586 O O . LYS A 1 70 ? -28.849 14.328 29.051 1.00 86.69 70 LYS A O 1
ATOM 591 N N . LEU A 1 71 ? -30.734 13.234 29.559 1.00 83.94 71 LEU A N 1
ATOM 592 C CA . LEU A 1 71 ? -31.225 13.180 28.174 1.00 83.94 71 LEU A CA 1
ATOM 593 C C . LEU A 1 71 ? -31.663 14.543 27.621 1.00 83.94 71 LEU A C 1
ATOM 595 O O . LEU A 1 71 ? -31.598 14.773 26.417 1.00 83.94 71 LEU A O 1
ATOM 599 N N . THR A 1 72 ? -32.127 15.438 28.490 1.00 83.31 72 THR A N 1
ATOM 600 C CA . THR A 1 72 ? -32.628 16.773 28.121 1.00 83.31 72 THR A CA 1
ATOM 601 C C . THR A 1 72 ? -31.529 17.825 28.017 1.00 83.31 72 THR A C 1
ATOM 603 O O . THR A 1 72 ? -31.735 18.862 27.386 1.00 83.31 72 THR A O 1
ATOM 606 N N . ASP A 1 73 ? -30.355 17.561 28.592 1.00 87.06 73 ASP A N 1
ATOM 607 C CA . ASP A 1 73 ? -29.218 18.470 28.536 1.00 87.06 73 ASP A CA 1
ATOM 608 C C . ASP A 1 73 ? -28.473 18.297 27.205 1.00 87.06 73 ASP A C 1
ATOM 610 O O . ASP A 1 73 ? -27.760 17.320 26.960 1.00 87.06 73 ASP A O 1
ATOM 614 N N . ARG A 1 74 ? -28.634 19.285 26.321 1.00 86.88 74 ARG A N 1
ATOM 615 C CA . ARG A 1 74 ? -27.991 19.302 25.003 1.00 86.88 74 ARG A CA 1
ATOM 616 C C . ARG A 1 74 ? -26.464 19.310 25.096 1.00 86.88 74 ARG A C 1
ATOM 618 O O . ARG A 1 74 ? -25.823 18.742 24.212 1.00 86.88 74 ARG A O 1
ATOM 625 N N . ALA A 1 75 ? -25.884 19.976 26.096 1.00 89.75 75 ALA A N 1
ATOM 626 C CA . ALA A 1 75 ? -24.433 20.049 26.242 1.00 89.75 75 ALA A CA 1
ATOM 627 C C . ALA A 1 75 ? -23.877 18.678 26.641 1.00 89.75 75 ALA A C 1
ATOM 629 O O . ALA A 1 75 ? -22.993 18.161 25.958 1.00 89.75 75 ALA A O 1
ATOM 630 N N . TYR A 1 76 ? -24.491 18.051 27.649 1.00 89.81 76 TYR A N 1
ATOM 631 C CA . TYR A 1 76 ? -24.150 16.697 28.083 1.00 89.81 76 TYR A CA 1
ATOM 632 C C . TYR A 1 76 ? -24.287 15.673 26.947 1.00 89.81 76 TYR A C 1
ATOM 634 O O . TYR A 1 76 ? -23.367 14.901 26.695 1.00 89.81 76 TYR A O 1
ATOM 642 N N . MET A 1 77 ? -25.401 15.686 26.206 1.00 91.50 77 MET A N 1
ATOM 643 C CA . MET A 1 77 ? -25.618 14.737 25.105 1.00 91.50 77 MET A CA 1
ATOM 644 C C . MET A 1 77 ? -24.643 14.937 23.939 1.00 91.50 77 MET A C 1
ATOM 646 O O . MET A 1 77 ? -24.271 13.964 23.279 1.00 91.50 77 MET A O 1
ATOM 650 N N . LYS A 1 78 ? -24.214 16.178 23.675 1.00 94.62 78 LYS A N 1
ATOM 651 C CA . LYS A 1 78 ? -23.193 16.463 22.661 1.00 94.62 78 LYS A CA 1
ATOM 652 C C . LYS A 1 78 ? -21.828 15.922 23.092 1.00 94.62 78 LYS A C 1
ATOM 654 O O . LYS A 1 78 ? -21.183 15.245 22.300 1.00 94.62 78 LYS A O 1
ATOM 659 N N . GLU A 1 79 ? -21.430 16.171 24.336 1.00 94.56 79 GLU A N 1
ATOM 660 C CA . GLU A 1 79 ? -20.167 15.682 24.898 1.00 94.56 79 GLU A CA 1
ATOM 661 C C . GLU A 1 79 ? -20.125 14.149 24.968 1.00 94.56 79 GLU A C 1
ATOM 663 O O . GLU A 1 79 ? -19.157 13.537 24.521 1.00 94.56 79 GLU A O 1
ATOM 668 N N . LEU A 1 80 ? -21.202 13.515 25.448 1.00 93.69 80 LEU A N 1
ATOM 669 C CA . LEU A 1 80 ? -21.333 12.058 25.474 1.00 93.69 80 LEU A CA 1
ATOM 670 C C . LEU A 1 80 ? -21.180 11.467 24.068 1.00 93.69 80 LEU A C 1
ATOM 672 O O . LEU A 1 80 ? -20.457 10.490 23.886 1.00 93.69 80 LEU A O 1
ATOM 676 N N . ARG A 1 81 ? -21.821 12.075 23.063 1.00 93.62 81 ARG A N 1
ATOM 677 C CA . ARG A 1 81 ? -21.687 11.646 21.668 1.00 93.62 81 ARG A CA 1
ATOM 678 C C . ARG A 1 81 ? -20.249 11.777 21.167 1.00 93.62 81 ARG A C 1
ATOM 680 O O . ARG A 1 81 ? -19.731 10.826 20.594 1.00 93.62 81 ARG A O 1
ATOM 687 N N . GLU A 1 82 ? -19.605 12.919 21.401 1.00 96.19 82 GLU A N 1
ATOM 688 C CA . GLU A 1 82 ? -18.215 13.148 20.987 1.00 96.19 82 GLU A CA 1
ATOM 689 C C . GLU A 1 82 ? -17.258 12.137 21.631 1.00 96.19 82 GLU A C 1
ATOM 691 O O . GLU A 1 82 ? -16.403 11.585 20.940 1.00 96.19 82 GLU A O 1
ATOM 696 N N . ARG A 1 83 ? -17.433 11.823 22.921 1.00 95.25 83 ARG A N 1
ATOM 697 C CA . ARG A 1 83 ? -16.604 10.828 23.617 1.00 95.25 83 ARG A CA 1
ATOM 698 C C . ARG A 1 83 ? -16.851 9.398 23.147 1.00 95.25 83 ARG A C 1
ATOM 700 O O . ARG A 1 83 ? -15.890 8.645 23.036 1.00 95.25 83 ARG A O 1
ATOM 707 N N . ILE A 1 84 ? -18.098 9.023 22.850 1.00 94.44 84 ILE A N 1
ATOM 708 C CA . ILE A 1 84 ? -18.410 7.710 22.260 1.00 94.44 84 ILE A CA 1
ATOM 709 C C . ILE A 1 84 ? -17.738 7.571 20.889 1.00 94.44 84 ILE A C 1
ATOM 711 O O . ILE A 1 84 ? -17.109 6.546 20.620 1.00 94.44 84 ILE A O 1
ATOM 715 N N . ASP A 1 85 ? -17.853 8.595 20.039 1.00 94.69 85 ASP A N 1
ATOM 716 C CA . ASP A 1 85 ? -17.244 8.591 18.708 1.00 94.69 85 ASP A CA 1
ATOM 717 C C . ASP A 1 85 ? -15.711 8.521 18.804 1.00 94.69 85 ASP A C 1
ATOM 719 O O . ASP A 1 85 ? -15.071 7.797 18.043 1.00 94.69 85 ASP A O 1
ATOM 723 N N . GLU A 1 86 ? -15.112 9.241 19.753 1.00 95.50 86 GLU A N 1
ATOM 724 C CA . GLU A 1 86 ? -13.664 9.250 19.968 1.00 95.50 86 GLU A CA 1
ATOM 725 C C . GLU A 1 86 ? -13.131 7.919 20.517 1.00 95.50 86 GLU A C 1
ATOM 727 O O . GLU A 1 86 ? -12.120 7.418 20.030 1.00 95.50 86 GLU A O 1
ATOM 732 N N . ASP A 1 87 ? -13.820 7.307 21.481 1.00 93.81 87 ASP A N 1
ATOM 733 C CA . ASP A 1 87 ? -13.504 5.966 21.994 1.00 93.81 87 ASP A CA 1
ATOM 734 C C . ASP A 1 87 ? -13.556 4.918 20.875 1.00 93.81 87 ASP A C 1
ATOM 736 O O . ASP A 1 87 ? -12.620 4.136 20.7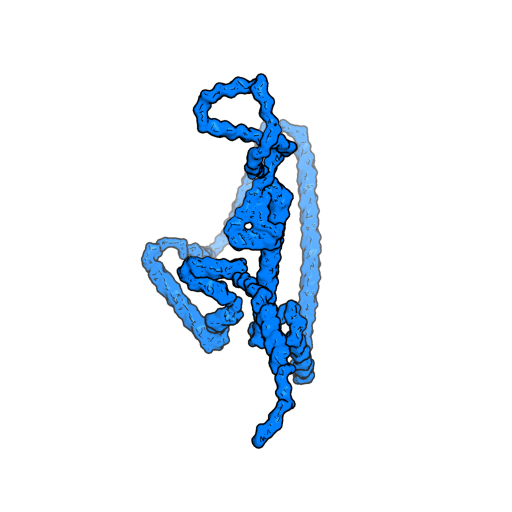01 1.00 93.81 87 ASP A O 1
ATOM 740 N N . TYR A 1 88 ? -14.597 4.967 20.038 1.00 90.94 88 TYR A N 1
ATOM 741 C CA . TYR A 1 88 ? -14.702 4.091 18.874 1.00 90.94 88 TYR A CA 1
ATOM 742 C C . TYR A 1 88 ? -13.561 4.317 17.870 1.00 90.94 88 TYR A C 1
ATOM 744 O O . TYR A 1 88 ? -12.944 3.351 17.418 1.00 90.94 88 TYR A O 1
ATOM 752 N N . ARG A 1 89 ? -13.228 5.576 17.544 1.00 94.06 89 ARG A N 1
ATOM 753 C CA . ARG A 1 89 ? -12.096 5.894 16.654 1.00 94.06 89 ARG A CA 1
ATOM 754 C C . ARG A 1 89 ? -10.774 5.394 17.219 1.00 94.06 89 ARG A C 1
ATOM 756 O O . ARG A 1 89 ? -9.995 4.807 16.475 1.00 94.06 89 ARG A O 1
ATOM 763 N N . LYS A 1 90 ? -10.521 5.584 18.515 1.00 93.56 90 LYS A N 1
ATOM 764 C CA . LYS A 1 90 ? -9.297 5.112 19.177 1.00 93.56 90 LYS A CA 1
ATOM 765 C C . LYS A 1 90 ? -9.172 3.595 19.123 1.00 93.56 90 LYS A C 1
ATOM 767 O O . LYS A 1 90 ? -8.113 3.096 18.748 1.00 93.56 90 LYS A O 1
ATOM 772 N N . GLN A 1 91 ? -10.245 2.870 19.434 1.00 90.81 91 GLN A N 1
ATOM 773 C CA . GLN A 1 91 ? -10.272 1.408 19.340 1.00 90.81 91 GLN A CA 1
ATOM 774 C C . GLN A 1 91 ? -10.045 0.939 17.899 1.00 90.81 91 GLN A C 1
ATOM 776 O O . GLN A 1 91 ? -9.223 0.056 17.661 1.00 90.81 91 GLN A O 1
ATOM 781 N N . LEU A 1 92 ? -10.705 1.570 16.922 1.00 89.62 92 LEU A N 1
ATOM 782 C CA . LEU A 1 92 ? -10.518 1.256 15.506 1.00 89.62 92 LEU A CA 1
ATOM 783 C C . LEU A 1 92 ? -9.072 1.502 15.053 1.00 89.62 92 LEU A C 1
ATOM 785 O O . LEU A 1 92 ? -8.470 0.621 14.448 1.00 89.62 92 LEU A O 1
ATOM 789 N N . LEU A 1 93 ? -8.491 2.657 15.384 1.00 92.69 93 LEU A N 1
ATOM 790 C CA . LEU A 1 93 ? -7.104 2.993 15.046 1.00 92.69 93 LEU A CA 1
ATOM 791 C C . LEU A 1 93 ? -6.092 2.085 15.749 1.00 92.69 93 LEU A C 1
ATOM 793 O O . LEU A 1 93 ? -5.048 1.785 15.183 1.00 92.69 93 LEU A O 1
ATOM 797 N N . SER A 1 94 ? -6.372 1.652 16.980 1.00 92.00 94 SER A N 1
ATOM 798 C CA . SER A 1 94 ? -5.546 0.657 17.674 1.00 92.00 94 SER A CA 1
ATOM 799 C C . SER A 1 94 ? -5.545 -0.672 16.917 1.00 92.00 94 SER A C 1
ATOM 801 O O . SER A 1 94 ? -4.493 -1.245 16.653 1.00 92.00 94 SER A O 1
ATOM 803 N N . ARG A 1 95 ? -6.722 -1.117 16.466 1.00 88.50 95 ARG A N 1
ATOM 804 C CA . ARG A 1 95 ? -6.875 -2.363 15.708 1.00 88.50 95 ARG A CA 1
ATOM 805 C C . ARG A 1 95 ? -6.271 -2.301 14.309 1.00 88.50 95 ARG A C 1
ATOM 807 O O . ARG A 1 95 ? -5.722 -3.299 13.858 1.00 88.50 95 ARG A O 1
ATOM 814 N N . ILE A 1 96 ? -6.371 -1.159 13.628 1.00 86.38 96 ILE A N 1
ATOM 815 C CA . ILE A 1 96 ? -5.700 -0.934 12.340 1.00 86.38 96 ILE A CA 1
ATOM 816 C C . ILE A 1 96 ? -4.187 -1.039 12.535 1.00 86.38 96 ILE A C 1
ATOM 818 O O . ILE A 1 96 ? -3.566 -1.877 11.895 1.00 86.38 96 ILE A O 1
ATOM 822 N N . ARG A 1 97 ? -3.623 -0.312 13.508 1.00 88.94 97 ARG A N 1
ATOM 823 C CA . ARG A 1 97 ? -2.184 -0.365 13.808 1.00 88.94 97 ARG A CA 1
ATOM 824 C C . ARG A 1 97 ? -1.701 -1.756 14.212 1.00 88.94 97 ARG A C 1
ATOM 826 O O . ARG A 1 97 ? -0.642 -2.186 13.779 1.00 88.94 97 ARG A O 1
ATOM 833 N N . ALA A 1 98 ? -2.483 -2.486 15.006 1.00 86.81 98 ALA A N 1
ATOM 834 C CA . ALA A 1 98 ? -2.154 -3.862 15.375 1.00 86.81 98 ALA A CA 1
ATOM 835 C C . ALA A 1 98 ? -2.118 -4.800 14.155 1.00 86.81 98 ALA A C 1
ATOM 837 O O . ALA A 1 98 ? -1.324 -5.735 14.124 1.00 86.81 98 ALA A O 1
ATOM 838 N N . ARG A 1 99 ? -2.968 -4.561 13.149 1.00 85.00 99 ARG A N 1
ATOM 839 C CA . ARG A 1 99 ? -2.947 -5.317 11.888 1.00 85.00 99 ARG A CA 1
ATOM 840 C C . ARG A 1 99 ? -1.780 -4.919 11.002 1.00 85.00 99 ARG A C 1
ATOM 842 O O . ARG A 1 99 ? -1.127 -5.808 10.481 1.00 85.00 99 ARG A O 1
ATOM 849 N N . GLU A 1 100 ? -1.512 -3.624 10.868 1.00 86.00 100 GLU A N 1
ATOM 850 C CA . GLU A 1 100 ? -0.348 -3.112 10.136 1.00 86.00 100 GLU A CA 1
ATOM 851 C C . GLU A 1 100 ? 0.941 -3.726 10.694 1.00 86.00 100 GLU A C 1
ATOM 853 O O . GLU A 1 100 ? 1.727 -4.288 9.945 1.00 86.00 100 GLU A O 1
ATOM 858 N N . LEU A 1 101 ? 1.100 -3.747 12.020 1.00 84.25 101 LEU A N 1
ATOM 859 C CA . LEU A 1 101 ? 2.273 -4.338 12.665 1.00 84.25 101 LEU A CA 1
ATOM 860 C C . LEU A 1 101 ? 2.394 -5.851 12.414 1.00 84.25 101 LEU A C 1
ATOM 862 O O . LEU A 1 101 ? 3.479 -6.328 12.093 1.00 84.25 101 LEU A O 1
ATOM 866 N N . LYS A 1 102 ? 1.284 -6.600 12.491 1.00 85.56 102 LYS A N 1
ATOM 867 C CA . LYS A 1 102 ? 1.269 -8.031 12.136 1.00 85.56 102 LYS A CA 1
ATOM 868 C C . LYS A 1 102 ? 1.635 -8.265 10.668 1.00 85.56 102 LYS A C 1
ATOM 870 O O . LYS A 1 102 ? 2.298 -9.250 10.361 1.00 85.56 102 LYS A O 1
ATOM 875 N N . GLU A 1 103 ? 1.212 -7.381 9.770 1.00 84.00 103 GLU A N 1
ATOM 876 C CA . GLU A 1 103 ? 1.509 -7.489 8.342 1.00 84.00 103 GLU A CA 1
ATOM 877 C C . GLU A 1 103 ? 2.988 -7.216 8.048 1.00 84.00 103 GLU A C 1
ATOM 879 O O . GLU A 1 103 ? 3.622 -7.984 7.329 1.00 84.00 103 GLU A O 1
ATOM 884 N N . VAL A 1 104 ? 3.573 -6.208 8.697 1.00 85.12 104 VAL A N 1
ATOM 885 C CA . VAL A 1 104 ? 5.015 -5.922 8.636 1.00 85.12 104 VAL A CA 1
ATOM 886 C C . VAL A 1 104 ? 5.835 -7.104 9.168 1.00 85.12 104 VAL A C 1
ATOM 888 O O . VAL A 1 104 ? 6.815 -7.522 8.550 1.00 85.12 104 VAL A O 1
ATOM 891 N N . GLU A 1 105 ? 5.424 -7.706 10.288 1.00 82.88 105 GLU A N 1
ATOM 892 C CA . GLU A 1 105 ? 6.069 -8.912 10.824 1.00 82.88 105 GLU A CA 1
ATOM 893 C C . GLU A 1 105 ? 5.922 -10.121 9.891 1.00 82.88 105 GLU A C 1
ATOM 895 O O . GLU A 1 105 ? 6.863 -10.903 9.730 1.00 82.88 105 GLU A O 1
ATOM 900 N N . ARG A 1 106 ? 4.768 -10.271 9.235 1.00 85.56 106 ARG A N 1
ATOM 901 C CA . ARG A 1 106 ? 4.541 -11.308 8.223 1.00 85.56 106 ARG A CA 1
ATOM 902 C C . ARG A 1 106 ? 5.501 -11.132 7.046 1.00 85.56 106 ARG A C 1
ATOM 904 O O . ARG A 1 106 ? 6.158 -12.095 6.654 1.00 85.56 106 ARG A O 1
ATOM 911 N N . GLU A 1 107 ? 5.629 -9.920 6.512 1.00 82.19 107 GLU A N 1
ATOM 912 C CA . GLU A 1 107 ? 6.573 -9.598 5.434 1.00 82.19 107 GLU A CA 1
ATOM 913 C C . GLU A 1 107 ? 8.024 -9.840 5.860 1.00 82.19 107 GLU A C 1
ATOM 915 O O . GLU A 1 107 ? 8.796 -10.457 5.122 1.00 82.19 107 GLU A O 1
ATOM 920 N N . ARG A 1 108 ? 8.382 -9.470 7.093 1.00 85.00 108 ARG A N 1
ATOM 921 C CA . ARG A 1 108 ? 9.689 -9.784 7.681 1.00 85.00 108 ARG A CA 1
ATOM 922 C C . ARG A 1 108 ? 9.990 -11.276 7.650 1.00 85.00 108 ARG A C 1
ATOM 924 O O . ARG A 1 108 ? 11.074 -11.672 7.216 1.00 85.00 108 ARG A O 1
ATOM 931 N N . MET A 1 109 ? 9.041 -12.105 8.078 1.00 84.25 109 MET A N 1
ATOM 932 C CA . MET A 1 109 ? 9.202 -13.559 8.067 1.00 84.25 109 MET A CA 1
ATOM 933 C C . MET A 1 109 ? 9.313 -14.112 6.646 1.00 84.25 109 MET A C 1
ATOM 935 O O . MET A 1 109 ? 10.152 -14.975 6.403 1.00 84.25 109 MET A O 1
ATOM 939 N N . LEU A 1 110 ? 8.556 -13.578 5.686 1.00 83.62 110 LEU A N 1
ATOM 940 C CA . LEU A 1 110 ? 8.643 -13.997 4.284 1.00 83.62 110 LEU A CA 1
ATOM 941 C C . LEU A 1 110 ? 10.009 -13.758 3.658 1.00 83.62 110 LEU A C 1
ATOM 943 O O . LEU A 1 110 ? 10.506 -14.618 2.926 1.00 83.62 110 LEU A O 1
ATOM 947 N N . ILE A 1 111 ? 10.615 -12.608 3.945 1.00 83.50 111 ILE A N 1
ATOM 948 C CA . ILE A 1 111 ? 11.943 -12.281 3.427 1.00 83.50 111 ILE A CA 1
ATOM 949 C C . ILE A 1 111 ? 12.991 -13.178 4.092 1.00 83.50 111 ILE A C 1
ATOM 951 O O . ILE A 1 111 ? 13.877 -13.694 3.414 1.00 83.50 111 ILE A O 1
ATOM 955 N N . ILE A 1 112 ? 12.873 -13.423 5.402 1.00 82.50 112 ILE A N 1
ATOM 956 C CA . ILE A 1 112 ? 13.773 -14.334 6.127 1.00 82.50 112 ILE A CA 1
ATOM 957 C C . ILE A 1 112 ? 13.652 -15.774 5.598 1.00 82.50 112 ILE A C 1
ATOM 959 O O . ILE A 1 112 ? 14.665 -16.453 5.442 1.00 82.50 112 ILE A O 1
ATOM 963 N N . GLU A 1 113 ? 12.439 -16.232 5.281 1.00 83.12 113 GLU A N 1
ATOM 964 C CA . GLU A 1 113 ? 12.181 -17.542 4.668 1.00 83.12 113 GLU A CA 1
ATOM 965 C C . GLU A 1 113 ? 12.594 -17.618 3.185 1.00 83.12 113 GLU A C 1
ATOM 967 O O . GLU A 1 113 ? 12.622 -18.710 2.615 1.00 83.12 113 GLU A O 1
ATOM 972 N N . GLY A 1 114 ? 12.927 -16.487 2.553 1.00 79.38 114 GLY A N 1
ATOM 973 C CA . GLY A 1 114 ? 13.341 -16.412 1.149 1.00 79.38 114 GLY A CA 1
ATOM 974 C C . GLY A 1 114 ? 12.191 -16.534 0.144 1.00 79.38 114 GLY A C 1
ATOM 975 O O . GLY A 1 114 ? 12.420 -16.881 -1.013 1.00 79.38 114 GLY A O 1
ATOM 976 N N . LYS A 1 115 ? 10.949 -16.277 0.573 1.00 77.38 115 LYS A N 1
ATOM 977 C CA . LYS A 1 115 ? 9.759 -16.292 -0.296 1.00 77.38 115 LYS A CA 1
ATOM 978 C C . LYS A 1 115 ? 9.547 -14.962 -1.029 1.00 77.38 115 LYS A C 1
ATOM 980 O O . LYS A 1 115 ? 8.880 -14.944 -2.061 1.00 77.38 115 LYS A O 1
ATOM 985 N N . SER A 1 116 ? 10.123 -13.867 -0.529 1.00 75.31 116 SER A N 1
ATOM 986 C CA . SER A 1 116 ? 10.124 -12.555 -1.186 1.00 75.31 116 SER A CA 1
ATOM 987 C C . SER A 1 116 ? 11.494 -11.880 -1.099 1.00 75.31 116 SER A C 1
ATOM 989 O O . SER A 1 116 ? 12.052 -11.749 -0.015 1.00 75.31 116 SER A O 1
ATOM 991 N N . ASP A 1 117 ? 11.996 -11.384 -2.232 1.00 71.75 117 ASP A N 1
ATOM 992 C CA . ASP A 1 117 ? 13.291 -10.681 -2.316 1.00 71.75 117 ASP A CA 1
ATOM 993 C C . ASP A 1 117 ? 13.166 -9.151 -2.182 1.00 71.75 117 ASP A C 1
ATOM 995 O O . ASP A 1 117 ? 14.165 -8.438 -2.068 1.00 71.75 117 ASP A O 1
ATOM 999 N N . VAL A 1 118 ? 11.940 -8.623 -2.240 1.00 78.56 118 VAL A N 1
ATOM 1000 C CA . VAL A 1 118 ? 11.670 -7.185 -2.135 1.00 78.56 118 VAL A CA 1
ATOM 1001 C C . VAL A 1 118 ? 11.533 -6.828 -0.662 1.00 78.56 118 VAL A C 1
ATOM 1003 O O . VAL A 1 118 ? 10.637 -7.330 0.007 1.00 78.56 118 VAL A O 1
ATOM 1006 N N . ILE A 1 119 ? 12.425 -5.966 -0.175 1.00 76.81 119 ILE A N 1
ATOM 1007 C CA . ILE A 1 119 ? 12.393 -5.439 1.192 1.00 76.81 119 ILE A CA 1
ATOM 1008 C C . ILE A 1 119 ? 11.543 -4.157 1.181 1.00 76.81 119 ILE A C 1
ATOM 1010 O O . ILE A 1 119 ? 11.925 -3.215 0.479 1.00 76.81 119 ILE A O 1
ATOM 1014 N N . PRO A 1 120 ? 10.412 -4.108 1.906 1.00 80.50 120 PRO A N 1
ATOM 1015 C CA . PRO A 1 120 ? 9.616 -2.895 2.082 1.00 80.50 120 PRO A CA 1
ATOM 1016 C C . PRO A 1 120 ? 10.407 -1.779 2.775 1.00 80.50 120 PRO A C 1
ATOM 1018 O O . PRO A 1 120 ? 11.275 -2.050 3.605 1.00 80.50 120 PRO A O 1
ATOM 1021 N N . ASP A 1 121 ? 10.070 -0.521 2.482 1.00 79.69 121 ASP A N 1
ATOM 1022 C CA . ASP A 1 121 ? 10.754 0.649 3.058 1.00 79.69 121 ASP A CA 1
ATOM 1023 C C . ASP A 1 121 ? 10.652 0.688 4.594 1.00 79.69 121 ASP A C 1
ATOM 1025 O O . ASP A 1 121 ? 11.609 1.067 5.264 1.00 79.69 121 ASP A O 1
ATOM 1029 N N . GLU A 1 122 ? 9.530 0.232 5.160 1.00 80.12 122 GLU A N 1
ATOM 1030 C CA . GLU A 1 122 ? 9.300 0.156 6.614 1.00 80.12 122 GLU A CA 1
ATOM 1031 C C . GLU A 1 122 ? 10.254 -0.818 7.322 1.00 80.12 122 GLU A C 1
ATOM 1033 O O . GLU A 1 122 ? 10.519 -0.686 8.514 1.00 80.12 122 GLU A O 1
ATOM 1038 N N . LEU A 1 123 ? 10.805 -1.769 6.567 1.00 80.06 123 LEU A N 1
ATOM 1039 C CA . LEU A 1 123 ? 11.672 -2.839 7.040 1.00 80.06 123 LEU A CA 1
ATOM 1040 C C . LEU A 1 123 ? 13.127 -2.658 6.576 1.00 80.06 123 LEU A C 1
ATOM 1042 O O . LEU A 1 123 ? 13.968 -3.535 6.757 1.00 80.06 123 LEU A O 1
ATOM 1046 N N . ALA A 1 124 ? 13.451 -1.527 5.947 1.00 77.56 124 ALA A N 1
ATOM 1047 C CA . ALA A 1 124 ? 14.788 -1.274 5.417 1.00 77.56 124 ALA A CA 1
ATOM 1048 C C . ALA A 1 124 ? 15.845 -1.095 6.523 1.00 77.56 124 ALA A C 1
ATOM 1050 O O . ALA A 1 124 ? 17.006 -1.468 6.328 1.00 77.56 124 ALA A O 1
ATOM 1051 N N . ASP A 1 125 ? 15.431 -0.558 7.674 1.00 81.44 125 ASP A N 1
ATOM 1052 C CA . ASP A 1 125 ? 16.291 -0.276 8.831 1.00 81.44 125 ASP A CA 1
ATOM 1053 C C . ASP A 1 125 ? 16.393 -1.462 9.808 1.00 81.44 125 ASP A C 1
ATOM 1055 O O . ASP A 1 125 ? 17.056 -1.379 10.844 1.00 81.44 125 ASP A O 1
ATOM 1059 N N . ASP A 1 126 ? 15.757 -2.590 9.484 1.00 85.06 126 ASP A N 1
ATOM 1060 C CA . ASP A 1 126 ? 15.825 -3.791 10.306 1.00 85.06 126 ASP A CA 1
ATOM 1061 C C . ASP A 1 126 ? 17.260 -4.359 10.281 1.00 85.06 126 ASP A C 1
ATOM 1063 O O . ASP A 1 126 ? 17.835 -4.586 9.206 1.00 85.06 126 ASP A O 1
ATOM 1067 N N . PRO A 1 127 ? 17.867 -4.668 11.444 1.00 87.38 127 PRO A N 1
ATOM 1068 C CA . PRO A 1 127 ? 19.287 -5.014 11.534 1.00 87.38 127 PRO A CA 1
ATOM 1069 C C . PRO A 1 127 ? 19.652 -6.270 10.732 1.00 87.38 127 PRO A C 1
ATOM 1071 O O . PRO A 1 127 ? 20.765 -6.380 10.218 1.00 87.38 127 PRO A O 1
ATOM 1074 N N . ILE A 1 128 ? 18.712 -7.209 10.583 1.00 85.44 128 ILE A N 1
ATOM 1075 C CA . ILE A 1 128 ? 18.896 -8.422 9.776 1.00 85.44 128 ILE A CA 1
ATOM 1076 C C . ILE A 1 128 ? 19.078 -8.053 8.298 1.00 85.44 128 ILE A C 1
ATOM 1078 O O . ILE A 1 128 ? 20.014 -8.534 7.653 1.00 85.44 128 ILE A O 1
ATOM 1082 N N . PHE A 1 129 ? 18.223 -7.181 7.758 1.00 84.69 129 PHE A N 1
ATOM 1083 C CA . PHE A 1 129 ? 18.282 -6.789 6.350 1.00 84.69 129 PHE A CA 1
ATOM 1084 C C . PHE A 1 129 ? 19.430 -5.832 6.068 1.00 84.69 129 PHE A C 1
ATOM 1086 O O . PHE A 1 129 ? 20.055 -5.956 5.017 1.00 84.69 129 PHE A O 1
ATOM 1093 N N . MET A 1 130 ? 19.781 -4.953 7.010 1.00 85.12 130 MET A N 1
ATOM 1094 C CA . MET A 1 130 ? 20.976 -4.112 6.904 1.00 85.12 130 MET A CA 1
ATOM 1095 C C . MET A 1 130 ? 22.248 -4.954 6.767 1.00 85.12 130 MET A C 1
ATOM 1097 O O . MET A 1 130 ? 23.012 -4.775 5.819 1.00 85.12 130 MET A O 1
ATOM 1101 N N . VAL A 1 131 ? 22.445 -5.932 7.659 1.00 87.31 131 VAL A N 1
ATOM 1102 C CA . VAL A 1 131 ? 23.614 -6.825 7.605 1.00 87.31 131 VAL A CA 1
ATOM 1103 C C . VAL A 1 131 ? 23.602 -7.666 6.329 1.00 87.31 131 VAL A C 1
ATOM 1105 O O . VAL A 1 131 ? 24.642 -7.826 5.691 1.00 87.31 131 VAL A O 1
ATOM 1108 N N . ASN A 1 132 ? 22.437 -8.174 5.916 1.00 86.19 132 ASN A N 1
ATOM 1109 C CA . ASN A 1 132 ? 22.306 -8.942 4.678 1.00 86.19 132 ASN A CA 1
ATOM 1110 C C . ASN A 1 132 ? 22.627 -8.079 3.443 1.00 86.19 132 ASN A C 1
ATOM 1112 O O . ASN A 1 132 ? 23.363 -8.502 2.554 1.00 86.19 132 ASN A O 1
ATOM 1116 N N . LYS A 1 133 ? 22.153 -6.831 3.406 1.00 86.69 133 LYS A N 1
ATOM 1117 C CA . LYS A 1 133 ? 22.457 -5.859 2.350 1.00 86.69 133 LYS A CA 1
ATOM 1118 C C . LYS A 1 133 ? 23.953 -5.565 2.277 1.00 86.69 133 LYS A C 1
ATOM 1120 O O . LYS A 1 133 ? 24.524 -5.654 1.190 1.00 86.69 133 LYS A O 1
ATOM 1125 N N . ASP A 1 134 ? 24.592 -5.289 3.410 1.00 89.75 134 ASP A N 1
ATOM 1126 C CA . ASP A 1 134 ? 26.031 -5.020 3.479 1.00 89.75 134 ASP A CA 1
ATOM 1127 C C . ASP A 1 134 ? 26.858 -6.243 3.059 1.00 89.75 134 ASP A C 1
ATOM 1129 O O . ASP A 1 134 ? 27.784 -6.131 2.249 1.00 89.75 134 ASP A O 1
ATOM 1133 N N . ALA A 1 135 ? 26.481 -7.435 3.530 1.00 89.94 135 ALA A N 1
ATOM 1134 C CA . ALA A 1 135 ? 27.109 -8.689 3.131 1.00 89.94 135 ALA A CA 1
ATOM 1135 C C . ALA A 1 135 ? 26.947 -8.947 1.627 1.00 89.94 135 ALA A C 1
ATOM 1137 O O . ALA A 1 135 ? 27.923 -9.263 0.945 1.00 89.94 135 ALA A O 1
ATOM 1138 N N . ASN A 1 136 ? 25.748 -8.749 1.076 1.00 87.50 136 ASN A N 1
ATOM 1139 C CA . ASN A 1 136 ? 25.486 -8.889 -0.355 1.00 87.50 136 ASN A CA 1
ATOM 1140 C C . ASN A 1 136 ? 26.286 -7.884 -1.182 1.00 87.50 136 ASN A C 1
ATOM 1142 O O . ASN A 1 136 ? 26.815 -8.246 -2.236 1.00 87.50 136 ASN A O 1
ATOM 1146 N N . MET A 1 137 ? 26.429 -6.647 -0.707 1.00 89.62 137 MET A N 1
ATOM 1147 C CA . MET A 1 137 ? 27.289 -5.653 -1.342 1.00 89.62 137 MET A CA 1
ATOM 1148 C C . MET A 1 137 ? 28.750 -6.110 -1.365 1.00 89.62 137 MET A C 1
ATOM 1150 O O . MET A 1 137 ? 29.408 -5.991 -2.400 1.00 89.62 137 MET A O 1
ATOM 1154 N N . GLU A 1 138 ? 29.264 -6.665 -0.269 1.00 92.69 138 GLU A N 1
ATOM 1155 C CA . GLU A 1 138 ? 30.644 -7.154 -0.217 1.00 92.69 138 GLU A CA 1
ATOM 1156 C C . GLU A 1 138 ? 30.845 -8.396 -1.099 1.00 92.69 138 GLU A C 1
ATOM 1158 O O . GLU A 1 138 ? 31.793 -8.457 -1.884 1.00 92.69 138 GLU A O 1
ATOM 1163 N N . ILE A 1 139 ? 29.891 -9.332 -1.094 1.00 89.88 139 ILE A N 1
ATOM 1164 C CA . ILE A 1 139 ? 29.876 -10.485 -2.005 1.00 89.88 139 ILE A CA 1
ATOM 1165 C C . ILE A 1 139 ? 29.885 -10.016 -3.462 1.00 89.88 139 ILE A C 1
ATOM 1167 O O . ILE A 1 139 ? 30.614 -10.570 -4.286 1.00 89.88 139 ILE A O 1
ATOM 1171 N N . GLN A 1 140 ? 29.106 -8.990 -3.813 1.00 87.25 140 GLN A N 1
ATOM 1172 C CA . GLN A 1 140 ? 29.098 -8.432 -5.165 1.00 87.25 140 GLN A CA 1
ATOM 1173 C C . GLN A 1 140 ? 30.436 -7.790 -5.536 1.00 87.25 140 GLN A C 1
ATOM 1175 O O . GLN A 1 140 ? 30.900 -7.982 -6.665 1.00 87.25 140 GLN A O 1
ATOM 1180 N N . LYS A 1 141 ? 31.090 -7.075 -4.611 1.00 91.31 141 LYS A N 1
ATOM 1181 C CA . LYS A 1 141 ? 32.441 -6.537 -4.835 1.00 91.31 141 LYS A CA 1
ATOM 1182 C C . LYS A 1 141 ? 33.430 -7.665 -5.101 1.00 91.31 141 LYS A C 1
ATOM 1184 O O . LYS A 1 141 ? 34.132 -7.609 -6.109 1.00 91.31 141 LYS A O 1
ATOM 1189 N N . GLU A 1 142 ? 33.445 -8.709 -4.280 1.00 89.88 142 GLU A N 1
ATOM 1190 C CA . GLU A 1 142 ? 34.331 -9.860 -4.480 1.00 89.88 142 GLU A CA 1
ATOM 1191 C C . GLU A 1 142 ? 34.030 -10.597 -5.791 1.00 89.88 142 GLU A C 1
ATOM 1193 O O . GLU A 1 142 ? 34.928 -10.824 -6.605 1.00 89.88 142 GLU A O 1
ATOM 1198 N N . ARG A 1 143 ? 32.753 -10.855 -6.096 1.00 85.25 143 ARG A N 1
ATOM 1199 C CA . ARG A 1 143 ? 32.341 -11.430 -7.386 1.00 85.25 143 ARG A CA 1
ATOM 1200 C C . ARG A 1 143 ? 32.793 -10.567 -8.559 1.00 85.25 143 ARG A C 1
ATOM 1202 O O . ARG A 1 143 ? 33.252 -11.100 -9.563 1.00 85.25 143 ARG A O 1
ATOM 1209 N N . SER A 1 144 ? 32.723 -9.240 -8.445 1.00 82.88 144 SER A N 1
ATOM 1210 C CA . SER A 1 144 ? 33.178 -8.325 -9.498 1.00 82.88 144 SER A CA 1
ATOM 1211 C C . SER A 1 144 ? 34.692 -8.382 -9.735 1.00 82.88 144 SER A C 1
ATOM 1213 O O . SER A 1 144 ? 35.141 -8.237 -10.878 1.00 82.88 144 SER A O 1
ATOM 1215 N N . LYS A 1 145 ? 35.480 -8.651 -8.684 1.00 87.56 145 LYS A N 1
ATOM 1216 C CA . LYS A 1 145 ? 36.930 -8.873 -8.787 1.00 87.56 145 LYS A CA 1
ATOM 1217 C C . LYS A 1 145 ? 37.226 -10.178 -9.526 1.00 87.56 145 LYS A C 1
ATOM 1219 O O . LYS A 1 145 ? 38.117 -10.192 -10.374 1.00 87.56 145 LYS A O 1
ATOM 1224 N N . LEU A 1 146 ? 36.429 -11.217 -9.270 1.00 83.25 146 LEU A N 1
ATOM 1225 C CA . LEU A 1 146 ? 36.539 -12.541 -9.893 1.00 83.25 146 LEU A CA 1
ATOM 1226 C C . LEU A 1 146 ? 35.999 -12.613 -11.333 1.00 83.25 146 LEU A C 1
ATOM 1228 O O . LEU A 1 146 ? 36.262 -13.596 -12.025 1.00 83.25 146 LEU A O 1
ATOM 1232 N N . LYS A 1 147 ? 35.284 -11.585 -11.815 1.00 86.31 147 LYS A N 1
ATOM 1233 C CA . LYS A 1 147 ? 34.766 -11.551 -13.192 1.00 86.31 147 LYS A CA 1
ATOM 1234 C C . LYS A 1 147 ? 35.880 -11.688 -14.223 1.00 86.31 147 LYS A C 1
ATOM 1236 O O . LYS A 1 147 ? 36.869 -10.941 -14.213 1.00 86.31 147 LYS A O 1
ATOM 1241 N N . THR A 1 148 ? 35.653 -12.566 -15.190 1.00 87.50 148 THR A N 1
ATOM 1242 C CA . THR A 1 148 ? 36.556 -12.758 -16.326 1.00 87.50 148 THR A CA 1
ATOM 1243 C C . THR A 1 148 ? 36.538 -11.544 -17.263 1.00 87.50 148 THR A C 1
ATOM 1245 O O . THR A 1 148 ? 35.586 -10.759 -17.304 1.00 87.50 148 THR A O 1
ATOM 1248 N N . ALA A 1 149 ? 37.587 -11.379 -18.077 1.00 82.88 149 ALA A N 1
ATOM 1249 C CA . ALA A 1 149 ? 37.652 -10.295 -19.063 1.00 82.88 149 ALA A CA 1
ATOM 1250 C C . ALA A 1 149 ? 36.474 -10.328 -20.062 1.00 82.88 149 ALA A C 1
ATOM 1252 O O . ALA A 1 149 ? 35.992 -9.278 -20.489 1.00 82.88 149 ALA A O 1
ATOM 1253 N N . ARG A 1 150 ? 35.978 -11.530 -20.390 1.00 83.94 150 ARG A N 1
ATOM 1254 C CA . ARG A 1 150 ? 34.809 -11.742 -21.256 1.00 83.94 150 ARG A CA 1
ATOM 1255 C C . ARG A 1 150 ? 33.525 -11.203 -20.622 1.00 83.94 150 ARG A C 1
ATOM 1257 O O . ARG A 1 150 ? 32.756 -10.531 -21.301 1.00 83.94 150 ARG A O 1
ATOM 1264 N N . GLU A 1 151 ? 33.319 -11.439 -19.330 1.00 84.50 151 GLU A N 1
ATOM 1265 C CA . GLU A 1 151 ? 32.151 -10.939 -18.592 1.00 84.50 151 GLU A CA 1
ATOM 1266 C C . GLU A 1 151 ? 32.183 -9.418 -18.443 1.00 84.50 151 GLU A C 1
ATOM 1268 O O . GLU A 1 151 ? 31.187 -8.753 -18.722 1.00 84.50 151 GLU A O 1
ATOM 1273 N N . LYS A 1 152 ? 33.348 -8.844 -18.111 1.00 86.00 152 LYS A N 1
ATOM 1274 C CA . LYS A 1 152 ? 33.527 -7.381 -18.051 1.00 86.00 152 LYS A CA 1
ATOM 1275 C C . LYS A 1 152 ? 33.241 -6.719 -19.406 1.00 86.00 152 LYS A C 1
ATOM 1277 O O . LYS A 1 152 ? 32.646 -5.644 -19.462 1.00 86.00 152 LYS A O 1
ATOM 1282 N N . ASN A 1 153 ? 33.633 -7.361 -20.510 1.00 88.00 153 ASN A N 1
ATOM 1283 C CA . ASN A 1 153 ? 33.330 -6.880 -21.858 1.00 88.00 153 ASN A CA 1
ATOM 1284 C C . ASN A 1 153 ? 31.826 -6.962 -22.177 1.00 88.00 153 ASN A C 1
ATOM 1286 O O . ASN A 1 153 ? 31.259 -5.992 -22.679 1.00 88.00 153 ASN A O 1
ATOM 1290 N N . ALA A 1 154 ? 31.171 -8.070 -21.815 1.00 90.00 154 ALA A N 1
ATOM 1291 C CA . ALA A 1 154 ? 29.732 -8.248 -21.993 1.00 90.00 154 ALA A CA 1
ATOM 1292 C C . ALA A 1 154 ? 28.911 -7.217 -21.196 1.00 90.00 154 ALA A C 1
ATOM 1294 O O . ALA A 1 154 ? 27.959 -6.652 -21.730 1.00 90.00 154 ALA A O 1
ATOM 1295 N N . GLU A 1 155 ? 29.293 -6.908 -19.954 1.00 86.62 155 GLU A N 1
ATOM 1296 C CA . GLU A 1 155 ? 28.646 -5.851 -19.160 1.00 86.62 155 GLU A CA 1
ATOM 1297 C C . GLU A 1 155 ? 28.829 -4.470 -19.783 1.00 86.62 155 GLU A C 1
ATOM 1299 O O . GLU A 1 155 ? 27.871 -3.702 -19.881 1.00 86.62 155 GLU A O 1
ATOM 1304 N N . ARG A 1 156 ? 30.034 -4.168 -20.282 1.00 88.94 156 ARG A N 1
ATOM 1305 C CA . ARG A 1 156 ? 30.284 -2.920 -21.010 1.00 88.94 156 ARG A CA 1
ATOM 1306 C C . ARG A 1 156 ? 29.383 -2.803 -22.238 1.00 88.94 156 ARG A C 1
ATOM 1308 O O . ARG A 1 156 ? 28.862 -1.722 -22.498 1.00 88.94 156 ARG A O 1
ATOM 1315 N N . LEU A 1 157 ? 29.180 -3.898 -22.970 1.00 91.12 157 LEU A N 1
ATOM 1316 C CA . LEU A 1 157 ? 28.303 -3.925 -24.137 1.00 91.12 157 LEU A CA 1
ATOM 1317 C C . LEU A 1 157 ? 26.828 -3.743 -23.747 1.00 91.12 157 LEU A C 1
ATOM 1319 O O . LEU A 1 157 ? 26.125 -2.975 -24.396 1.00 91.12 157 LEU A O 1
ATOM 1323 N N . LYS A 1 158 ? 26.375 -4.365 -22.651 1.00 89.94 158 LYS A N 1
ATOM 1324 C CA . LYS A 1 158 ? 25.024 -4.147 -22.103 1.00 89.94 158 LYS A CA 1
ATOM 1325 C C . LYS A 1 158 ? 24.798 -2.683 -21.719 1.00 89.94 158 LYS A C 1
ATOM 1327 O O . LYS A 1 158 ? 23.797 -2.096 -22.117 1.00 89.94 158 LYS A O 1
ATOM 1332 N N . LEU A 1 159 ? 25.746 -2.071 -21.007 1.00 89.44 159 LEU A N 1
ATOM 1333 C CA . LEU A 1 159 ? 25.678 -0.654 -20.630 1.00 89.44 159 LEU A CA 1
ATOM 1334 C C . LEU A 1 159 ? 25.662 0.269 -21.856 1.00 89.44 159 LEU A C 1
ATOM 1336 O O . LEU A 1 159 ? 24.926 1.254 -21.877 1.00 89.44 159 LEU A O 1
ATOM 1340 N N . GLN A 1 160 ? 26.441 -0.057 -22.891 1.00 90.06 160 GLN A N 1
ATOM 1341 C CA . GLN A 1 160 ? 26.397 0.661 -24.167 1.00 90.06 160 GLN A CA 1
ATOM 1342 C C . GLN A 1 160 ? 25.041 0.504 -24.863 1.00 90.06 160 GLN A C 1
ATOM 1344 O O . GLN A 1 160 ? 24.509 1.498 -25.345 1.00 90.06 160 GLN A O 1
ATOM 1349 N N . GLY A 1 161 ? 24.443 -0.689 -24.836 1.00 92.44 161 GLY A N 1
ATOM 1350 C CA . GLY A 1 161 ? 23.092 -0.930 -25.345 1.00 92.44 161 GLY A CA 1
ATOM 1351 C C . GLY A 1 161 ? 22.040 -0.053 -24.663 1.00 92.44 161 GLY A C 1
ATOM 1352 O O . GLY A 1 161 ? 21.292 0.641 -25.347 1.00 92.44 161 GLY A O 1
ATOM 1353 N N . VAL A 1 162 ? 22.046 0.009 -23.325 1.00 91.88 162 VAL A N 1
ATOM 1354 C CA . VAL A 1 162 ? 21.136 0.880 -22.551 1.00 91.88 162 VAL A CA 1
ATOM 1355 C C . VAL A 1 162 ? 21.351 2.357 -22.891 1.00 91.88 162 VAL A C 1
ATOM 1357 O O . VAL A 1 162 ? 20.396 3.128 -23.011 1.00 91.88 162 VAL A O 1
ATOM 1360 N N . LYS A 1 163 ? 22.609 2.775 -23.076 1.00 92.88 163 LYS A N 1
ATOM 1361 C CA . LYS A 1 163 ? 22.933 4.145 -23.487 1.00 92.88 163 LYS A CA 1
ATOM 1362 C C . LYS A 1 163 ? 22.371 4.463 -24.877 1.00 92.88 163 LYS A C 1
ATOM 1364 O O . LYS A 1 163 ? 21.720 5.493 -25.033 1.00 92.88 163 LYS A O 1
ATOM 1369 N N . TRP A 1 164 ? 22.582 3.587 -25.858 1.00 93.69 164 TRP A N 1
ATOM 1370 C CA . TRP A 1 164 ? 22.049 3.757 -27.212 1.00 93.69 164 TRP A CA 1
ATOM 1371 C C . TRP A 1 164 ? 20.525 3.761 -27.241 1.00 93.69 164 TRP A C 1
ATOM 1373 O O . TRP A 1 164 ? 19.926 4.549 -27.967 1.00 93.69 164 TRP A O 1
ATOM 1383 N N . GLU A 1 165 ? 19.882 2.932 -26.424 1.00 90.62 165 GLU A N 1
ATOM 1384 C CA . GLU A 1 165 ? 18.428 2.924 -26.297 1.00 90.62 165 GLU A CA 1
ATOM 1385 C C . GLU A 1 165 ? 17.892 4.250 -25.747 1.00 90.62 165 GLU A C 1
ATOM 1387 O O . GLU A 1 165 ? 16.934 4.803 -26.295 1.00 90.62 165 GLU A O 1
ATOM 1392 N N . ARG A 1 166 ? 18.548 4.807 -24.725 1.00 92.75 166 ARG A N 1
ATOM 1393 C CA . ARG A 1 166 ? 18.212 6.132 -24.192 1.00 92.75 166 ARG A CA 1
ATOM 1394 C C . ARG A 1 166 ? 18.394 7.229 -25.242 1.00 92.75 166 ARG A C 1
ATOM 1396 O O . ARG A 1 166 ? 17.516 8.075 -25.388 1.00 92.75 166 ARG A O 1
ATOM 1403 N N . GLU A 1 167 ? 19.504 7.219 -25.977 1.00 92.44 167 GLU A N 1
ATOM 1404 C CA . GLU A 1 167 ? 19.770 8.186 -27.054 1.00 92.44 167 GLU A CA 1
ATOM 1405 C C . GLU A 1 167 ? 18.732 8.076 -28.180 1.00 92.44 167 GLU A C 1
ATOM 1407 O O . GLU A 1 167 ? 18.208 9.090 -28.643 1.00 92.44 167 GLU A O 1
ATOM 1412 N N . ARG A 1 168 ? 18.359 6.851 -28.563 1.00 94.81 168 ARG A N 1
ATOM 1413 C CA . ARG A 1 168 ? 17.305 6.576 -29.545 1.00 94.81 168 ARG A CA 1
ATOM 1414 C C . ARG A 1 168 ? 15.954 7.134 -29.099 1.00 94.81 168 ARG A C 1
ATOM 1416 O O . ARG A 1 168 ? 15.285 7.788 -29.893 1.00 94.81 168 ARG A O 1
ATOM 1423 N N . LEU A 1 169 ? 15.560 6.919 -27.841 1.00 92.25 169 LEU A N 1
ATOM 1424 C CA . LEU A 1 169 ? 14.311 7.465 -27.294 1.00 92.25 169 LEU A CA 1
ATOM 1425 C C . LEU A 1 169 ? 14.318 8.996 -27.271 1.00 92.25 169 LEU A C 1
ATOM 1427 O O . LEU A 1 169 ? 13.323 9.620 -27.627 1.00 92.25 169 LEU A O 1
ATOM 1431 N N . GLN A 1 170 ? 15.445 9.613 -26.911 1.00 91.94 170 GLN A N 1
ATOM 1432 C CA . GLN A 1 170 ? 15.586 11.069 -26.960 1.00 91.94 170 GLN A CA 1
ATOM 1433 C C . GLN A 1 170 ? 15.483 11.613 -28.388 1.00 91.94 170 GLN A C 1
ATOM 1435 O O . GLN A 1 170 ? 14.882 12.667 -28.598 1.00 91.94 170 GLN A O 1
ATOM 1440 N N . HIS A 1 171 ? 16.057 10.914 -29.369 1.00 92.12 171 HIS A N 1
ATOM 1441 C CA . HIS A 1 171 ? 15.932 11.284 -30.775 1.00 92.12 171 HIS A CA 1
ATOM 1442 C C . HIS A 1 171 ? 14.480 11.173 -31.251 1.00 92.12 171 HIS A C 1
ATOM 1444 O O . HIS A 1 171 ? 13.938 12.145 -31.771 1.00 92.12 171 HIS A O 1
ATOM 1450 N N . ALA A 1 172 ? 13.824 10.044 -30.976 1.00 94.12 172 ALA A N 1
ATOM 1451 C CA . ALA A 1 172 ? 12.423 9.821 -31.321 1.00 94.12 172 ALA A CA 1
ATOM 1452 C C . ALA A 1 172 ? 11.493 10.866 -30.676 1.00 94.12 172 ALA A C 1
ATOM 1454 O O . ALA A 1 172 ? 10.584 11.372 -31.332 1.00 94.12 172 ALA A O 1
ATOM 1455 N N . ALA A 1 173 ? 11.748 11.251 -29.421 1.00 93.00 173 ALA A N 1
ATOM 1456 C CA . ALA A 1 173 ? 10.992 12.298 -28.735 1.00 93.00 173 ALA A CA 1
ATOM 1457 C C . ALA A 1 173 ? 11.161 13.674 -29.406 1.00 93.00 173 ALA A C 1
ATOM 1459 O O . ALA A 1 173 ? 10.178 14.383 -29.620 1.00 93.00 173 ALA A O 1
ATOM 1460 N N . LYS A 1 174 ? 12.389 14.038 -29.799 1.00 93.50 174 LYS A N 1
ATOM 1461 C CA . LYS A 1 174 ? 12.653 15.280 -30.549 1.00 93.50 174 LYS A CA 1
ATOM 1462 C C . LYS A 1 174 ? 11.991 15.266 -31.928 1.00 93.50 174 LYS A C 1
ATOM 1464 O O . LYS A 1 174 ? 11.446 16.279 -32.360 1.00 93.50 174 LYS A O 1
ATOM 1469 N N . GLU A 1 175 ? 12.023 14.132 -32.623 1.00 90.69 175 GLU A N 1
ATOM 1470 C CA . GLU A 1 175 ? 11.352 13.971 -33.917 1.00 90.69 175 GLU A CA 1
ATOM 1471 C C . GLU A 1 175 ? 9.829 14.090 -33.793 1.00 90.69 175 GLU A C 1
ATOM 1473 O O . GLU A 1 175 ? 9.202 14.765 -34.615 1.00 90.69 175 GLU A O 1
ATOM 1478 N N . ALA A 1 176 ? 9.243 13.511 -32.743 1.00 92.38 176 ALA A N 1
ATOM 1479 C CA . ALA A 1 176 ? 7.824 13.651 -32.433 1.00 92.38 176 ALA A CA 1
ATOM 1480 C C . ALA A 1 176 ? 7.447 15.118 -32.170 1.00 92.38 176 ALA A C 1
ATOM 1482 O O . ALA A 1 176 ? 6.507 15.625 -32.779 1.00 92.38 176 ALA A O 1
ATOM 1483 N N . GLU A 1 177 ? 8.238 15.843 -31.373 1.00 92.00 177 GLU A N 1
ATOM 1484 C CA . GLU A 1 177 ? 8.008 17.268 -31.097 1.00 92.00 177 GLU A CA 1
ATOM 1485 C C . GLU A 1 177 ? 8.053 18.119 -32.383 1.00 92.00 177 GLU A C 1
ATOM 1487 O O . GLU A 1 177 ? 7.235 19.021 -32.592 1.00 92.00 177 GLU A O 1
ATOM 1492 N N . LEU A 1 178 ? 8.990 17.827 -33.292 1.00 93.75 178 LEU A N 1
ATOM 1493 C CA . LEU A 1 178 ? 9.073 18.504 -34.589 1.00 93.75 178 LEU A CA 1
ATOM 1494 C C . LEU A 1 178 ? 7.870 18.195 -35.486 1.00 93.75 178 LEU A C 1
ATOM 1496 O O . LEU A 1 178 ? 7.394 19.086 -36.203 1.00 93.75 178 LEU A O 1
ATOM 1500 N N . LEU A 1 179 ? 7.379 16.955 -35.470 1.00 91.62 179 LEU A N 1
ATOM 1501 C CA . LEU A 1 179 ? 6.165 16.569 -36.185 1.00 91.62 179 LEU A CA 1
ATOM 1502 C C . LEU A 1 179 ? 4.931 17.259 -35.611 1.00 91.62 179 LEU A C 1
ATOM 1504 O O . LEU A 1 179 ? 4.120 17.760 -36.388 1.00 91.62 179 LEU A O 1
ATOM 1508 N N . ASP A 1 180 ? 4.819 17.377 -34.294 1.00 92.19 180 ASP A N 1
ATOM 1509 C CA . ASP A 1 180 ? 3.703 18.073 -33.661 1.00 92.19 180 ASP A CA 1
ATOM 1510 C C . ASP A 1 180 ? 3.734 19.573 -33.964 1.00 92.19 180 ASP A C 1
ATOM 1512 O O . ASP A 1 180 ? 2.716 20.133 -34.364 1.00 92.19 180 ASP A O 1
ATOM 1516 N N . LYS A 1 181 ? 4.912 20.212 -33.970 1.00 94.69 181 LYS A N 1
ATOM 1517 C CA . LYS A 1 181 ? 5.060 21.599 -34.457 1.00 94.69 181 LYS A CA 1
ATOM 1518 C C . LYS A 1 181 ? 4.680 21.761 -35.932 1.00 94.69 181 LYS A C 1
ATOM 1520 O O . LYS A 1 181 ? 4.195 22.818 -36.336 1.00 94.69 181 LYS A O 1
ATOM 1525 N N . LYS A 1 182 ? 4.926 20.757 -36.782 1.00 92.44 182 LYS A N 1
ATOM 1526 C CA . LYS A 1 182 ? 4.467 20.767 -38.187 1.00 92.44 182 LYS A CA 1
ATOM 1527 C C . LYS A 1 182 ? 2.950 20.601 -38.276 1.00 92.44 182 LYS A C 1
ATOM 1529 O O . LYS A 1 182 ? 2.314 21.338 -39.026 1.00 92.44 182 LYS A O 1
ATOM 1534 N N . ARG A 1 183 ? 2.378 19.670 -37.508 1.00 92.62 183 ARG A N 1
ATOM 1535 C CA . ARG A 1 183 ? 0.930 19.429 -37.436 1.00 92.62 183 ARG A CA 1
ATOM 1536 C C . ARG A 1 183 ? 0.194 20.665 -36.941 1.00 92.62 183 ARG A C 1
ATOM 1538 O O . ARG A 1 183 ? -0.805 21.034 -37.542 1.00 92.62 183 ARG A O 1
ATOM 1545 N N . GLU A 1 184 ? 0.721 21.337 -35.926 1.00 92.31 184 GLU A N 1
ATOM 1546 C CA . GLU A 1 184 ? 0.122 22.542 -35.362 1.00 92.31 184 GLU A CA 1
ATOM 1547 C C . GLU A 1 184 ? 0.152 23.707 -36.354 1.00 92.31 184 GLU A C 1
ATOM 1549 O O . GLU A 1 184 ? -0.877 24.326 -36.605 1.00 92.31 184 GLU A O 1
ATOM 1554 N N . ARG A 1 185 ? 1.279 23.932 -37.045 1.00 92.00 185 ARG A N 1
ATOM 1555 C CA . ARG A 1 185 ? 1.341 24.913 -38.145 1.00 92.00 185 ARG A CA 1
ATOM 1556 C C . ARG A 1 185 ? 0.341 24.609 -39.255 1.00 92.00 185 ARG A C 1
ATOM 1558 O O . ARG A 1 185 ? -0.295 25.514 -39.782 1.00 92.00 185 ARG A O 1
ATOM 1565 N N . HIS A 1 186 ? 0.190 23.338 -39.610 1.00 91.38 186 HIS A N 1
ATOM 1566 C CA . HIS A 1 186 ? -0.769 22.924 -40.624 1.00 91.38 186 HIS A CA 1
ATOM 1567 C C . HIS A 1 186 ? -2.224 23.099 -40.154 1.00 91.38 186 HIS A C 1
ATOM 1569 O O . HIS A 1 186 ? -3.076 23.494 -40.946 1.00 91.38 186 HIS A O 1
ATOM 1575 N N . ARG A 1 187 ? -2.521 22.861 -38.868 1.00 93.19 187 ARG A N 1
ATOM 1576 C CA . ARG A 1 187 ? -3.827 23.182 -38.265 1.00 93.19 187 ARG A CA 1
ATOM 1577 C C . ARG A 1 187 ? -4.098 24.682 -38.301 1.00 93.19 187 ARG A C 1
ATOM 1579 O O . ARG A 1 187 ? -5.164 25.072 -38.751 1.00 93.19 187 ARG A O 1
ATOM 1586 N N . GLN A 1 188 ? -3.130 25.510 -37.914 1.00 91.94 188 GLN A N 1
ATOM 1587 C CA . GLN A 1 188 ? -3.248 26.971 -37.965 1.00 91.94 188 GLN A CA 1
ATOM 1588 C C . GLN A 1 188 ? -3.491 27.474 -39.391 1.00 91.94 188 GLN A C 1
ATOM 1590 O O . GLN A 1 188 ? -4.372 28.299 -39.602 1.00 91.94 188 GLN A O 1
ATOM 1595 N N . GLN A 1 189 ? -2.772 26.936 -40.382 1.00 88.81 189 GLN A N 1
ATOM 1596 C CA . GLN A 1 189 ? -3.023 27.251 -41.791 1.00 88.81 189 GLN A CA 1
ATOM 1597 C C . GLN A 1 189 ? -4.430 26.840 -42.228 1.00 88.81 189 GLN A C 1
ATOM 1599 O O . GLN A 1 189 ? -5.105 27.620 -42.890 1.00 88.81 189 GLN A O 1
ATOM 1604 N N . LYS A 1 190 ? -4.891 25.643 -41.849 1.00 91.56 190 LYS A N 1
ATOM 1605 C CA . LYS A 1 190 ? -6.255 25.190 -42.152 1.00 91.56 190 LYS A CA 1
ATOM 1606 C C . LYS A 1 190 ? -7.317 26.088 -41.528 1.00 91.56 190 LYS A C 1
ATOM 1608 O O . LYS A 1 190 ? -8.229 26.490 -42.236 1.00 91.56 190 LYS A O 1
ATOM 1613 N N . LEU A 1 191 ? -7.168 26.430 -40.249 1.00 92.50 191 LEU A N 1
ATOM 1614 C CA . LEU A 1 191 ? -8.078 27.337 -39.550 1.00 92.50 191 LEU A CA 1
ATOM 1615 C C . LEU A 1 191 ? -8.104 28.715 -40.213 1.00 92.50 191 LEU A C 1
ATOM 1617 O O . LEU A 1 191 ? -9.176 29.267 -40.414 1.00 92.50 191 LEU A O 1
ATOM 1621 N N . LEU A 1 192 ? -6.945 29.242 -40.615 1.00 90.38 192 LEU A N 1
ATOM 1622 C CA . LEU A 1 192 ? -6.860 30.512 -41.333 1.00 90.38 192 LEU A CA 1
ATOM 1623 C C . LEU A 1 192 ? -7.560 30.439 -42.701 1.00 90.38 192 LEU A C 1
ATOM 1625 O O . LEU A 1 192 ? -8.278 31.357 -43.079 1.00 90.38 192 LEU A O 1
ATOM 1629 N N . VAL A 1 193 ? -7.390 29.337 -43.438 1.00 88.38 193 VAL A N 1
ATOM 1630 C CA . VAL A 1 193 ? -8.096 29.104 -44.709 1.00 88.38 193 VAL A CA 1
ATOM 1631 C C . VAL A 1 193 ? -9.605 28.998 -44.493 1.00 88.38 193 VAL A C 1
ATOM 1633 O O . VAL A 1 193 ? -10.365 29.536 -45.292 1.00 88.38 193 VAL A O 1
ATOM 1636 N N . GLU A 1 194 ? -10.054 28.329 -43.432 1.00 85.12 194 GLU A N 1
ATOM 1637 C CA . GLU A 1 194 ? -11.472 28.268 -43.071 1.00 85.12 194 GLU A CA 1
ATOM 1638 C C . GLU A 1 194 ? -12.021 29.647 -42.697 1.00 85.12 194 GLU A C 1
ATOM 1640 O O . GLU A 1 194 ? -13.085 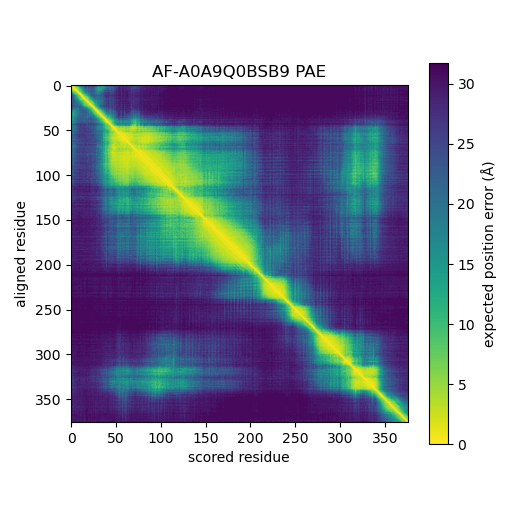29.998 -43.193 1.00 85.12 194 GLU A O 1
ATOM 1645 N N . GLN A 1 195 ? -11.277 30.451 -41.931 1.00 85.56 195 GLN A N 1
ATOM 1646 C CA . GLN A 1 195 ? -11.636 31.837 -41.606 1.00 85.56 195 GLN A CA 1
ATOM 1647 C C . GLN A 1 195 ? -11.772 32.701 -42.863 1.00 85.56 195 GLN A C 1
ATOM 1649 O O . GLN A 1 195 ? -12.801 33.340 -43.059 1.00 85.56 195 GLN A O 1
ATOM 1654 N N . TYR A 1 196 ? -10.790 32.671 -43.770 1.00 81.69 196 TYR A N 1
ATOM 1655 C CA . TYR A 1 196 ? -10.904 33.391 -45.041 1.00 81.69 196 TYR A CA 1
ATOM 1656 C C . TYR A 1 196 ? -12.070 32.881 -45.887 1.00 81.69 196 TYR A C 1
ATOM 1658 O O . TYR A 1 196 ? -12.762 33.669 -46.521 1.00 81.69 196 TYR A O 1
ATOM 1666 N N . ARG A 1 197 ? -12.336 31.570 -45.873 1.00 78.19 197 ARG A N 1
ATOM 1667 C CA . ARG A 1 197 ? -13.474 30.983 -46.586 1.00 78.19 197 ARG A CA 1
ATOM 1668 C C . ARG A 1 197 ? -14.813 31.440 -46.008 1.00 78.19 197 ARG A C 1
ATOM 1670 O O . ARG A 1 197 ? -15.738 31.658 -46.785 1.00 78.19 197 ARG A O 1
ATOM 1677 N N . THR A 1 198 ? -14.937 31.563 -44.687 1.00 75.12 198 THR A N 1
ATOM 1678 C CA . THR A 1 198 ? -16.149 32.087 -44.044 1.00 75.12 198 THR A CA 1
ATOM 1679 C C . THR A 1 198 ? -16.302 33.581 -44.287 1.00 75.12 198 THR A C 1
ATOM 1681 O O . THR A 1 198 ? -17.382 34.004 -44.673 1.00 75.12 198 THR A O 1
ATOM 1684 N N . GLU A 1 199 ? -15.229 34.366 -44.176 1.00 73.88 199 GLU A N 1
ATOM 1685 C CA . GLU A 1 199 ? -15.255 35.808 -44.450 1.00 73.88 199 GLU A CA 1
ATOM 1686 C C . GLU A 1 199 ? -15.566 36.125 -45.918 1.00 73.88 199 GLU A C 1
ATOM 1688 O O . GLU A 1 199 ? -16.288 37.076 -46.201 1.00 73.88 199 GLU A O 1
ATOM 1693 N N . ASP A 1 200 ? -15.033 35.350 -46.867 1.00 68.56 200 ASP A N 1
ATOM 1694 C CA . ASP A 1 200 ? -15.359 35.490 -48.289 1.00 68.56 200 ASP A CA 1
ATOM 1695 C C . ASP A 1 200 ? -16.782 34.998 -48.589 1.00 68.56 200 ASP A C 1
ATOM 1697 O O . ASP A 1 200 ? -17.441 35.546 -49.472 1.00 68.56 200 ASP A O 1
ATOM 1701 N N . ALA A 1 201 ? -17.290 34.000 -47.856 1.00 66.00 201 ALA A N 1
ATOM 1702 C CA . ALA A 1 201 ? -18.695 33.608 -47.937 1.00 66.00 201 ALA A CA 1
ATOM 1703 C C . ALA A 1 201 ? -19.607 34.715 -47.389 1.00 66.00 201 ALA A C 1
ATOM 1705 O O . ALA A 1 201 ? -20.604 35.031 -48.024 1.00 66.00 201 ALA A O 1
ATOM 1706 N N . GLU A 1 202 ? -19.257 35.355 -46.276 1.00 63.56 202 GLU A N 1
ATOM 1707 C CA . GLU A 1 202 ? -19.993 36.490 -45.707 1.00 63.56 202 GLU A CA 1
ATOM 1708 C C . GLU A 1 202 ? -19.936 37.714 -46.629 1.00 63.56 202 GLU A C 1
ATOM 1710 O O . GLU A 1 202 ? -20.981 38.224 -47.022 1.00 63.56 202 GLU A O 1
ATOM 1715 N N . ARG A 1 203 ? -18.745 38.114 -47.100 1.00 61.25 203 ARG A N 1
ATOM 1716 C CA . ARG A 1 203 ? -18.585 39.203 -48.082 1.00 61.25 203 ARG A CA 1
ATOM 1717 C C . ARG A 1 203 ? -19.280 38.897 -49.409 1.00 61.25 203 ARG A C 1
ATOM 1719 O O . ARG A 1 203 ? -19.879 39.785 -50.008 1.00 61.25 203 ARG A O 1
ATOM 1726 N N . GLY A 1 204 ? -19.229 37.653 -49.880 1.00 59.34 204 GLY A N 1
ATOM 1727 C CA . GLY A 1 204 ? -19.948 37.209 -51.074 1.00 59.34 204 GLY A CA 1
ATOM 1728 C C . GLY A 1 204 ? -21.470 37.230 -50.896 1.00 59.34 204 GLY A C 1
ATOM 1729 O O . GLY A 1 204 ? -22.187 37.572 -51.834 1.00 59.34 204 GLY A O 1
ATOM 1730 N N . MET A 1 205 ? -21.965 36.916 -49.696 1.00 53.66 205 MET A N 1
ATOM 1731 C CA . MET A 1 205 ? -23.385 37.003 -49.342 1.00 53.66 205 MET A CA 1
ATOM 1732 C C . MET A 1 205 ? -23.847 38.457 -49.168 1.00 53.66 205 MET A C 1
ATOM 1734 O O . MET A 1 205 ? -24.964 38.779 -49.567 1.00 53.66 205 MET A O 1
ATOM 1738 N N . ASP A 1 206 ? -22.990 39.351 -48.672 1.00 54.03 206 ASP A N 1
ATOM 1739 C CA . ASP A 1 206 ? -23.271 40.788 -48.577 1.00 54.03 206 ASP A CA 1
ATOM 1740 C C . ASP A 1 206 ? -23.313 41.465 -49.956 1.00 54.03 206 ASP A C 1
ATOM 1742 O O . ASP A 1 206 ? -24.153 42.329 -50.192 1.00 54.03 206 ASP A O 1
ATOM 1746 N N . LEU A 1 207 ? -22.493 41.016 -50.915 1.00 55.28 207 LEU A N 1
ATOM 1747 C CA . LEU A 1 207 ? -22.570 41.463 -52.316 1.00 55.28 207 LEU A CA 1
ATOM 1748 C C . LEU A 1 207 ? -23.823 40.953 -53.054 1.00 55.28 207 LEU A C 1
ATOM 1750 O O . LEU A 1 207 ? -24.180 41.495 -54.100 1.00 55.28 207 LEU A O 1
ATOM 1754 N N . LEU A 1 208 ? -24.492 39.923 -52.524 1.00 52.34 208 LEU A N 1
ATOM 1755 C CA . LEU A 1 208 ? -25.742 39.366 -53.053 1.00 52.34 208 LEU A CA 1
ATOM 1756 C C . LEU A 1 208 ? -26.989 39.843 -52.290 1.00 52.34 208 LEU A C 1
ATOM 1758 O O . LEU A 1 208 ? -28.105 39.538 -52.719 1.00 52.34 208 LEU A O 1
ATOM 1762 N N . ARG A 1 209 ? -26.838 40.616 -51.201 1.00 50.44 209 ARG A N 1
ATOM 1763 C CA . ARG A 1 209 ? -27.955 41.325 -50.559 1.00 50.44 209 ARG A CA 1
ATOM 1764 C C . ARG A 1 209 ? -28.396 42.487 -51.440 1.00 50.44 209 ARG A C 1
ATOM 1766 O O . ARG A 1 209 ? -28.021 43.638 -51.248 1.00 50.44 209 ARG A O 1
ATOM 1773 N N . ILE A 1 210 ? -29.246 42.178 -52.407 1.00 53.41 210 ILE A N 1
ATOM 1774 C CA . ILE A 1 210 ? -30.158 43.166 -52.969 1.00 53.41 210 ILE A CA 1
ATOM 1775 C C . ILE A 1 210 ? -31.254 43.344 -51.915 1.00 53.41 210 ILE A C 1
ATOM 1777 O O . ILE A 1 210 ? -32.046 42.431 -51.692 1.00 53.41 210 ILE A O 1
ATOM 1781 N N . GLU A 1 211 ? -31.278 44.490 -51.235 1.00 53.97 211 GLU A N 1
ATOM 1782 C CA . GLU A 1 211 ? -32.386 44.893 -50.360 1.00 53.97 211 GLU A CA 1
ATOM 1783 C C . GLU A 1 211 ? -33.641 45.147 -51.210 1.00 53.97 211 GLU A C 1
ATOM 1785 O O . GLU A 1 211 ? -33.984 46.283 -51.506 1.00 53.97 211 GLU A O 1
ATOM 1790 N N . ASN A 1 212 ? -34.297 44.091 -51.685 1.00 53.03 212 ASN A N 1
ATOM 1791 C CA . ASN A 1 212 ?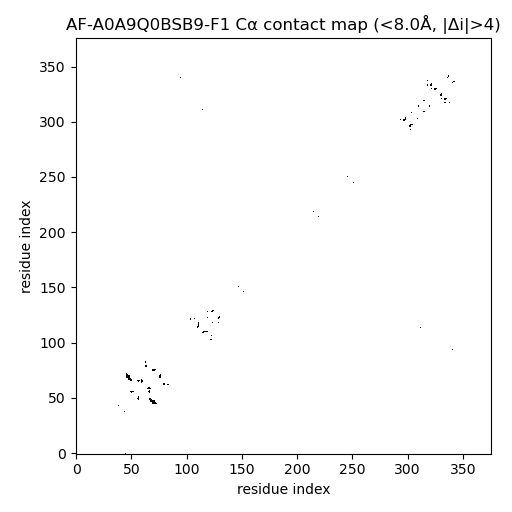 -35.651 44.143 -52.227 1.00 53.03 212 ASN A CA 1
ATOM 1792 C C . ASN A 1 212 ? -36.323 42.799 -51.927 1.00 53.03 212 ASN A C 1
ATOM 1794 O O . ASN A 1 212 ? -36.048 41.795 -52.580 1.00 53.03 212 ASN A O 1
ATOM 1798 N N . GLU A 1 213 ? -37.182 42.780 -50.908 1.00 57.06 213 GLU A N 1
ATOM 1799 C CA . GLU A 1 213 ? -37.854 41.572 -50.405 1.00 57.06 213 GLU A CA 1
ATOM 1800 C C . GLU A 1 213 ? -39.037 41.083 -51.263 1.00 57.06 213 GLU A C 1
ATOM 1802 O O . GLU A 1 213 ? -39.644 40.070 -50.928 1.00 57.06 213 GLU A O 1
ATOM 1807 N N . ASP A 1 214 ? -39.320 41.691 -52.417 1.00 60.22 214 ASP A N 1
ATOM 1808 C CA . ASP A 1 214 ? -40.459 41.301 -53.257 1.00 60.22 214 ASP A CA 1
ATOM 1809 C C . ASP A 1 214 ? -40.013 40.752 -54.620 1.00 60.22 214 ASP A C 1
ATOM 1811 O O . ASP A 1 214 ? -39.974 41.455 -55.633 1.00 60.22 214 ASP A O 1
ATOM 1815 N N . TRP A 1 215 ? -39.693 39.454 -54.653 1.00 56.12 215 TRP A N 1
ATOM 1816 C CA . TRP A 1 215 ? -39.443 38.715 -55.896 1.00 56.12 215 TRP A CA 1
ATOM 1817 C C . TRP A 1 215 ? -40.707 38.676 -56.759 1.00 56.12 215 TRP A C 1
ATOM 1819 O O . TRP A 1 215 ? -41.761 38.201 -56.313 1.00 56.12 215 TRP A O 1
ATOM 1829 N N . ARG A 1 216 ? -40.602 39.105 -58.020 1.00 61.53 216 ARG A N 1
ATOM 1830 C CA . ARG A 1 216 ? -41.718 39.014 -58.978 1.00 61.53 216 ARG A CA 1
ATOM 1831 C C . ARG A 1 216 ? -41.961 37.550 -59.367 1.00 61.53 216 ARG A C 1
ATOM 1833 O O . ARG A 1 216 ? -41.046 36.732 -59.345 1.00 61.53 216 ARG A O 1
ATOM 1840 N N . GLU A 1 217 ? -43.192 37.191 -59.740 1.00 60.59 217 GLU A N 1
ATOM 1841 C CA . GLU A 1 217 ? -43.587 35.793 -60.029 1.00 60.59 217 GLU A CA 1
ATOM 1842 C C . GLU A 1 217 ? -42.706 35.099 -61.082 1.00 60.59 217 GLU A C 1
ATOM 1844 O O . GLU A 1 217 ? -42.391 33.916 -60.953 1.00 60.59 217 GLU A O 1
ATOM 1849 N N . CYS A 1 218 ? -42.230 35.839 -62.085 1.00 59.56 218 CYS A N 1
ATOM 1850 C CA . CYS A 1 218 ? -41.303 35.317 -63.088 1.00 59.56 218 CYS A CA 1
ATOM 1851 C C . CYS A 1 218 ? -39.935 34.921 -62.498 1.00 59.56 218 CYS A C 1
ATOM 1853 O O . CYS A 1 218 ? -39.357 33.919 -62.922 1.00 59.56 218 CYS A O 1
ATOM 1855 N N . GLU A 1 219 ? -39.446 35.641 -61.485 1.00 63.12 219 GLU A N 1
ATOM 1856 C CA . GLU A 1 219 ? -38.174 35.365 -60.808 1.00 63.12 219 GLU A CA 1
ATOM 1857 C C . GLU A 1 219 ? -38.290 34.170 -59.850 1.00 63.12 219 GLU A C 1
ATOM 1859 O O . GLU A 1 219 ? -37.336 33.404 -59.708 1.00 63.12 219 GLU A O 1
ATOM 1864 N N . LYS A 1 220 ? -39.477 33.937 -59.269 1.00 68.44 220 LYS A N 1
ATOM 1865 C CA . LYS A 1 220 ? -39.771 32.717 -58.494 1.00 68.44 220 LYS A CA 1
ATOM 1866 C C . LYS A 1 220 ? -39.710 31.465 -59.370 1.00 68.44 220 LYS A C 1
ATOM 1868 O O . LYS A 1 220 ? -39.057 30.501 -58.984 1.00 68.44 220 LYS A O 1
ATOM 1873 N N . SER A 1 221 ? -40.285 31.514 -60.577 1.00 73.94 221 SER A N 1
ATOM 1874 C CA . SER A 1 221 ? -40.211 30.378 -61.511 1.00 73.94 221 SER A CA 1
ATOM 1875 C C . SER A 1 221 ? -38.777 30.093 -61.977 1.00 73.94 221 SER A C 1
ATOM 1877 O O . SER A 1 221 ? -38.379 28.939 -62.122 1.00 73.94 221 SER A O 1
ATOM 1879 N N . LEU A 1 222 ? -37.961 31.141 -62.151 1.00 74.50 222 LEU A N 1
ATOM 1880 C CA . LEU A 1 222 ? -36.556 30.994 -62.526 1.00 74.50 222 LEU A CA 1
ATOM 1881 C C . LEU A 1 222 ? -35.730 30.396 -61.379 1.00 74.50 222 LEU A C 1
ATOM 1883 O O . LEU A 1 222 ? -34.837 29.583 -61.619 1.00 74.50 222 LEU A O 1
ATOM 1887 N N . LYS A 1 223 ? -36.042 30.769 -60.133 1.00 75.81 223 LYS A N 1
ATOM 1888 C CA . LYS A 1 223 ? -35.419 30.197 -58.938 1.00 75.81 223 LYS A CA 1
ATOM 1889 C C . LYS A 1 223 ? -35.737 28.707 -58.800 1.00 75.81 223 LYS A C 1
ATOM 1891 O O . LYS A 1 223 ? -34.808 27.921 -58.636 1.00 75.81 223 LYS A O 1
ATOM 1896 N N . GLU A 1 224 ? -37.006 28.321 -58.932 1.00 80.75 224 GLU A N 1
ATOM 1897 C CA . GLU A 1 224 ? -37.423 26.911 -58.897 1.00 80.75 224 GLU A CA 1
ATOM 1898 C C . GLU A 1 224 ? -36.742 26.097 -60.005 1.00 80.75 224 GLU A C 1
ATOM 1900 O O . GLU A 1 224 ? -36.183 25.036 -59.737 1.00 80.75 224 GLU A O 1
ATOM 1905 N N . PHE A 1 225 ? -36.669 26.634 -61.226 1.00 84.19 225 PHE A N 1
ATOM 1906 C CA . PHE A 1 225 ? -35.978 25.979 -62.339 1.00 84.19 225 PHE A CA 1
ATOM 1907 C C . PHE A 1 225 ? -34.477 25.759 -62.070 1.00 84.19 225 PHE A C 1
ATOM 1909 O O . PHE A 1 225 ? -33.935 24.686 -62.343 1.00 84.19 225 PHE A O 1
ATOM 1916 N N . LEU A 1 226 ? -33.782 26.759 -61.517 1.00 80.50 226 LEU A N 1
ATOM 1917 C CA . LEU A 1 226 ? -32.356 26.644 -61.192 1.00 80.50 226 LEU A CA 1
ATOM 1918 C C . LEU A 1 226 ? -32.099 25.697 -60.009 1.00 80.50 226 LEU A C 1
ATOM 1920 O O . LEU A 1 226 ? -31.068 25.015 -59.981 1.00 80.50 226 LEU A O 1
ATOM 1924 N N . GLU A 1 227 ? -33.019 25.628 -59.046 1.00 78.94 227 GLU A N 1
ATOM 1925 C CA . GLU A 1 227 ? -32.972 24.665 -57.942 1.00 78.94 227 GLU A CA 1
ATOM 1926 C C . GLU A 1 227 ? -33.217 23.229 -58.434 1.00 78.94 227 GLU A C 1
ATOM 1928 O O . GLU A 1 227 ? -32.470 22.323 -58.050 1.00 78.94 227 GLU A O 1
ATOM 1933 N N . GLU A 1 228 ? -34.155 23.020 -59.362 1.00 85.00 228 GLU A N 1
ATOM 1934 C CA . GLU A 1 228 ? -34.362 21.731 -60.032 1.00 85.00 228 GLU A CA 1
ATOM 1935 C C . GLU A 1 228 ? -33.145 21.295 -60.858 1.00 85.00 228 GLU A C 1
ATOM 1937 O O . GLU A 1 228 ? -32.735 20.132 -60.795 1.00 85.00 228 GLU A O 1
ATOM 1942 N N . GLU A 1 229 ? -32.516 22.204 -61.608 1.00 82.12 229 GLU A N 1
ATOM 1943 C CA . GLU A 1 229 ? -31.309 21.871 -62.371 1.00 82.12 229 GLU A CA 1
ATOM 1944 C C . GLU A 1 229 ? -30.128 21.532 -61.451 1.00 82.12 229 GLU A C 1
ATOM 1946 O O . GLU A 1 229 ? -29.408 20.560 -61.707 1.00 82.12 229 GLU A O 1
ATOM 1951 N N . ARG A 1 230 ? -29.964 22.238 -60.321 1.00 76.75 230 ARG A N 1
ATOM 1952 C CA . ARG A 1 230 ? -28.983 21.853 -59.289 1.00 76.75 230 ARG A CA 1
ATOM 1953 C C . ARG A 1 230 ? -29.288 20.481 -58.690 1.00 76.75 230 ARG A C 1
ATOM 1955 O O . ARG A 1 230 ? -28.354 19.699 -58.494 1.00 76.75 230 ARG A O 1
ATOM 1962 N N . ALA A 1 231 ? -30.556 20.162 -58.429 1.00 77.69 231 ALA A N 1
ATOM 1963 C CA . ALA A 1 231 ? -30.960 18.854 -57.917 1.00 77.69 231 ALA A CA 1
ATOM 1964 C C . ALA A 1 231 ? -30.646 17.733 -58.923 1.00 77.69 231 ALA A C 1
ATOM 1966 O O . ALA A 1 231 ? -30.016 16.742 -58.552 1.00 77.69 231 ALA A O 1
ATOM 1967 N N . LYS A 1 232 ? -30.954 17.928 -60.212 1.00 80.81 232 LYS A N 1
ATOM 1968 C CA . LYS A 1 232 ? -30.599 16.987 -61.291 1.00 80.81 232 LYS A CA 1
ATOM 1969 C C . LYS A 1 232 ? -29.090 16.834 -61.474 1.00 80.81 232 LYS A C 1
ATOM 1971 O O . LYS A 1 232 ? -28.617 15.760 -61.852 1.00 80.81 232 LYS A O 1
ATOM 1976 N N . MET A 1 233 ? -28.311 17.892 -61.250 1.00 69.75 233 MET A N 1
ATOM 1977 C CA . MET A 1 233 ? -26.849 17.827 -61.332 1.00 69.75 233 MET A CA 1
ATOM 1978 C C . MET A 1 233 ? -26.263 17.035 -60.154 1.00 69.75 233 MET A C 1
ATOM 1980 O O . MET A 1 233 ? -25.377 16.201 -60.347 1.00 69.75 233 MET A O 1
ATOM 1984 N N . LYS A 1 234 ? -26.817 17.225 -58.950 1.00 75.75 234 LYS A N 1
ATOM 1985 C CA . LYS A 1 234 ? -26.464 16.456 -57.751 1.00 75.75 234 LYS A CA 1
ATOM 1986 C C . LYS A 1 234 ? -26.853 14.982 -57.892 1.00 75.75 234 LYS A C 1
ATOM 1988 O O . LYS A 1 234 ? -26.035 14.118 -57.586 1.00 75.75 234 LYS A O 1
ATOM 1993 N N . GLU A 1 235 ? -28.031 14.684 -58.439 1.00 73.56 235 GLU A N 1
ATOM 1994 C CA . GLU A 1 235 ? -28.459 13.314 -58.755 1.00 73.56 235 GLU A CA 1
ATOM 1995 C C . GLU A 1 235 ? -27.511 12.652 -59.768 1.00 73.56 235 GLU A C 1
ATOM 1997 O O . GLU A 1 235 ? -27.067 11.526 -59.555 1.00 73.56 235 GLU A O 1
ATOM 2002 N N . ARG A 1 236 ? -27.108 13.375 -60.824 1.00 72.19 236 ARG A N 1
ATOM 2003 C CA . ARG A 1 236 ? -26.099 12.893 -61.782 1.00 72.19 236 ARG A CA 1
ATOM 2004 C C . ARG A 1 236 ? -24.748 12.604 -61.128 1.00 72.19 236 ARG A C 1
ATOM 2006 O O . ARG A 1 236 ? -24.132 11.610 -61.487 1.00 72.19 236 ARG A O 1
ATOM 2013 N N . SER A 1 237 ? -24.306 13.416 -60.166 1.00 65.31 237 SER A N 1
ATOM 2014 C CA . SER A 1 237 ? -23.051 13.160 -59.439 1.00 65.31 237 SER A CA 1
ATOM 2015 C C . SER A 1 237 ? -23.122 11.982 -58.456 1.00 65.31 237 SER A C 1
ATOM 2017 O O . SER A 1 237 ? -22.100 11.367 -58.174 1.00 65.31 237 SER A O 1
ATOM 2019 N N . LEU A 1 238 ? -24.318 11.655 -57.950 1.00 64.19 238 LEU A N 1
ATOM 2020 C CA . LEU A 1 238 ? -24.559 10.524 -57.043 1.00 64.19 238 LEU A CA 1
ATOM 2021 C C . LEU A 1 238 ? -24.707 9.189 -57.785 1.00 64.19 238 LEU A C 1
ATOM 2023 O O . LEU A 1 238 ? -24.591 8.131 -57.167 1.00 64.19 238 LEU A O 1
ATOM 2027 N N . ARG A 1 239 ? -24.936 9.212 -59.106 1.00 64.81 239 ARG A N 1
ATOM 2028 C CA . ARG A 1 239 ? -24.859 8.010 -59.944 1.00 64.81 239 ARG A CA 1
ATOM 2029 C C . ARG A 1 239 ? -23.396 7.587 -60.061 1.00 64.81 239 ARG A C 1
ATOM 2031 O O . ARG A 1 239 ? -22.659 8.056 -60.922 1.00 64.81 239 ARG A O 1
ATOM 2038 N N . ILE A 1 240 ? -22.989 6.700 -59.158 1.00 51.81 240 ILE A N 1
ATOM 2039 C CA . ILE A 1 240 ? -21.696 6.014 -59.172 1.00 51.81 240 ILE A CA 1
ATOM 2040 C C . ILE A 1 240 ? -21.509 5.385 -60.558 1.00 51.81 240 ILE A C 1
ATOM 2042 O O . ILE A 1 240 ? -22.391 4.670 -61.039 1.00 51.81 240 ILE A O 1
ATOM 2046 N N . SER A 1 241 ? -20.375 5.649 -61.212 1.00 49.25 241 SER A N 1
ATOM 2047 C CA . SER A 1 241 ? -20.029 4.988 -62.470 1.00 49.25 241 SER A CA 1
ATOM 2048 C C . SER A 1 241 ? -19.970 3.479 -62.235 1.00 49.25 241 SER A C 1
ATOM 2050 O O . SER A 1 241 ? -19.133 3.016 -61.456 1.00 49.25 241 SER A O 1
ATOM 2052 N N . GLN A 1 242 ? -20.829 2.705 -62.898 1.00 47.62 242 GLN A N 1
ATOM 2053 C CA . GLN A 1 242 ? -20.647 1.258 -62.923 1.00 47.62 242 GLN A CA 1
ATOM 2054 C C . GLN A 1 242 ? -19.297 0.962 -63.592 1.00 47.62 242 GLN A C 1
ATOM 2056 O O . GLN A 1 242 ? -19.068 1.440 -64.708 1.00 47.62 242 GLN A O 1
ATOM 2061 N N . PRO A 1 243 ? -18.379 0.244 -62.921 1.00 49.06 243 PRO A N 1
ATOM 2062 C CA . PRO A 1 243 ? -17.108 -0.106 -63.520 1.00 49.06 243 PRO A CA 1
ATOM 2063 C C . PRO A 1 243 ? -17.350 -1.024 -64.719 1.00 49.06 243 PRO A C 1
ATOM 2065 O O . PRO A 1 243 ? -18.170 -1.940 -64.692 1.00 49.06 243 PRO A O 1
ATOM 2068 N N . TYR A 1 244 ? -16.641 -0.708 -65.792 1.00 45.59 244 TYR A N 1
ATOM 2069 C CA . TYR A 1 244 ? -16.658 -1.402 -67.067 1.00 45.59 244 TYR A CA 1
ATOM 2070 C C . TYR A 1 244 ? -16.322 -2.891 -66.860 1.00 45.59 244 TYR A C 1
ATOM 2072 O O . TYR A 1 244 ? -15.237 -3.204 -66.383 1.00 45.59 244 TYR A O 1
ATOM 2080 N N . SER A 1 245 ? -17.275 -3.771 -67.191 1.00 52.50 245 SER A N 1
ATOM 2081 C CA . SER A 1 245 ? -17.133 -5.208 -67.493 1.00 52.50 245 SER A CA 1
ATOM 2082 C C . SER A 1 245 ? -15.782 -5.850 -67.123 1.00 52.50 245 SER A C 1
ATOM 2084 O O . SER A 1 245 ? -14.870 -5.892 -67.951 1.00 52.50 245 SER A O 1
ATOM 2086 N N . SER A 1 246 ? -15.685 -6.424 -65.924 1.00 50.59 246 SER A N 1
ATOM 2087 C CA . SER A 1 246 ? -14.653 -7.415 -65.590 1.00 50.59 246 SER A CA 1
ATOM 2088 C C . SER A 1 246 ? -15.134 -8.820 -65.973 1.00 50.59 246 SER A C 1
ATOM 2090 O O . SER A 1 246 ? -16.323 -9.124 -65.867 1.00 50.59 246 SER A O 1
ATOM 2092 N N . ASP A 1 247 ? -14.199 -9.641 -66.447 1.00 64.81 247 ASP A N 1
ATOM 2093 C CA . ASP A 1 247 ? -14.365 -11.021 -66.917 1.00 64.81 247 ASP A CA 1
ATOM 2094 C C . ASP A 1 247 ? -15.221 -11.866 -65.934 1.00 64.81 247 ASP A C 1
ATOM 2096 O O . ASP A 1 247 ? -15.022 -11.751 -64.720 1.00 64.81 247 ASP A O 1
ATOM 2100 N N . PRO A 1 248 ? -16.172 -12.716 -66.384 1.00 63.22 248 PRO A N 1
ATOM 2101 C CA . PRO A 1 248 ? -17.097 -13.447 -65.502 1.00 63.22 248 PRO A CA 1
ATOM 2102 C C . PRO A 1 248 ? -16.439 -14.281 -64.388 1.00 63.22 248 PRO A C 1
ATOM 2104 O O . PRO A 1 248 ? -17.070 -14.539 -63.361 1.00 63.22 248 PRO A O 1
ATOM 2107 N N . GLN A 1 249 ? -15.172 -14.670 -64.550 1.00 61.56 249 GLN A N 1
ATOM 2108 C CA . GLN A 1 249 ? -14.390 -15.369 -63.527 1.00 61.56 249 GLN A CA 1
ATOM 2109 C C . GLN A 1 249 ? -13.992 -14.474 -62.338 1.00 61.56 249 GLN A C 1
ATOM 2111 O O . GLN A 1 249 ? -13.947 -14.960 -61.207 1.00 61.56 249 GLN A O 1
ATOM 2116 N N . ASP A 1 250 ? -13.769 -13.175 -62.550 1.00 59.41 250 ASP A N 1
ATOM 2117 C CA . ASP A 1 250 ? -13.410 -12.234 -61.478 1.00 59.41 250 ASP A CA 1
ATOM 2118 C C . ASP A 1 250 ? -14.612 -11.934 -60.574 1.00 59.41 250 ASP A C 1
ATOM 2120 O O . ASP A 1 250 ? -14.492 -11.866 -59.350 1.00 59.41 250 ASP A O 1
ATOM 2124 N N . ILE A 1 251 ? -15.809 -11.863 -61.164 1.00 59.50 251 ILE A N 1
ATOM 2125 C CA . ILE A 1 251 ? -17.068 -11.703 -60.425 1.00 59.50 251 ILE A CA 1
ATOM 2126 C C . ILE A 1 251 ? -17.320 -12.928 -59.537 1.00 59.50 251 ILE A C 1
ATOM 2128 O O . ILE A 1 251 ? -17.724 -12.780 -58.384 1.00 59.50 251 ILE A O 1
ATOM 2132 N N . GLN A 1 252 ? -17.026 -14.137 -60.027 1.00 65.38 252 GLN A N 1
ATOM 2133 C CA . GLN A 1 252 ? -17.152 -15.352 -59.220 1.00 65.38 252 GLN A CA 1
ATOM 2134 C C . GLN A 1 252 ? -16.154 -15.389 -58.060 1.00 65.38 252 GLN A C 1
ATOM 2136 O O . GLN A 1 252 ? -16.529 -15.814 -56.970 1.00 65.38 252 GLN A O 1
ATOM 2141 N N . ASN A 1 253 ? -14.920 -14.917 -58.255 1.00 66.31 253 ASN A N 1
ATOM 2142 C CA . ASN A 1 253 ? -13.923 -14.856 -57.184 1.00 66.31 253 ASN A CA 1
ATOM 2143 C C . ASN A 1 253 ? -14.281 -13.812 -56.116 1.00 66.31 253 ASN A C 1
ATOM 2145 O O . ASN A 1 253 ? -14.139 -14.095 -54.929 1.00 66.31 253 ASN A O 1
ATOM 2149 N N . ILE A 1 254 ? -14.822 -12.653 -56.506 1.00 63.53 254 ILE A N 1
ATOM 2150 C CA . ILE A 1 254 ? -15.289 -11.622 -55.563 1.00 63.53 254 ILE A CA 1
ATOM 2151 C C . ILE A 1 254 ? -16.509 -12.111 -54.770 1.00 63.53 254 ILE A C 1
ATOM 2153 O O . ILE A 1 254 ? -16.575 -11.906 -53.560 1.00 63.53 254 ILE A O 1
ATOM 2157 N N . VAL A 1 255 ? -17.467 -12.783 -55.420 1.00 64.50 255 VAL A N 1
ATOM 2158 C CA . VAL A 1 255 ? -18.638 -13.361 -54.734 1.00 64.50 255 VAL A CA 1
ATOM 2159 C C . VAL A 1 255 ? -18.218 -14.486 -53.789 1.00 64.50 255 VAL A C 1
ATOM 2161 O O . VAL A 1 255 ? -18.738 -14.565 -52.682 1.00 64.50 255 VAL A O 1
ATOM 2164 N N . ARG A 1 256 ? -17.241 -15.315 -54.179 1.00 65.56 256 ARG A N 1
ATOM 2165 C CA . ARG A 1 256 ? -16.717 -16.401 -53.339 1.00 65.56 256 ARG A CA 1
ATOM 2166 C C . ARG A 1 256 ? -15.927 -15.872 -52.136 1.00 65.56 256 ARG A C 1
ATOM 2168 O O . ARG A 1 256 ? -16.064 -16.434 -51.060 1.00 65.56 256 ARG A O 1
ATOM 2175 N N . ALA A 1 257 ? -15.174 -14.781 -52.298 1.00 61.19 257 ALA A N 1
ATOM 2176 C CA . ALA A 1 257 ? -14.487 -14.105 -51.196 1.00 61.19 257 ALA A CA 1
ATOM 2177 C C . ALA A 1 257 ? -15.476 -13.498 -50.185 1.00 61.19 257 ALA A C 1
ATOM 2179 O O . ALA A 1 257 ? -15.297 -13.677 -48.990 1.00 61.19 257 ALA A O 1
ATOM 2180 N N . ARG A 1 258 ? -16.573 -12.879 -50.649 1.00 59.12 258 ARG A N 1
ATOM 2181 C CA . ARG A 1 258 ? -17.626 -12.367 -49.748 1.00 59.12 258 ARG A CA 1
ATOM 2182 C C . ARG A 1 258 ? -18.408 -13.478 -49.044 1.00 59.12 258 ARG A C 1
ATOM 2184 O O . ARG A 1 258 ? -18.726 -13.346 -47.875 1.00 59.12 258 ARG A O 1
ATOM 2191 N N . TYR A 1 259 ? -18.660 -14.597 -49.726 1.00 58.56 259 TYR A N 1
ATOM 2192 C CA . TYR A 1 259 ? -19.314 -15.761 -49.115 1.00 58.56 259 TYR A CA 1
ATOM 2193 C C . TYR A 1 259 ? -18.457 -16.455 -48.045 1.00 58.56 259 TYR A C 1
ATOM 2195 O O . TYR A 1 259 ? -19.008 -17.163 -47.212 1.00 58.56 259 TYR A O 1
ATOM 2203 N N . LEU A 1 260 ? -17.130 -16.297 -48.075 1.00 56.72 260 LEU A N 1
ATOM 2204 C CA . LEU A 1 260 ? -16.231 -16.840 -47.051 1.00 56.72 260 LEU A CA 1
ATOM 2205 C C . LEU A 1 260 ? -16.154 -15.944 -45.805 1.00 56.72 260 LEU A C 1
ATOM 2207 O O . LEU A 1 260 ? -15.979 -16.482 -44.717 1.00 56.72 260 LEU A O 1
ATOM 2211 N N . ASP A 1 261 ? -16.353 -14.631 -45.957 1.00 50.34 261 ASP A N 1
ATOM 2212 C CA . ASP A 1 261 ? -16.406 -13.680 -44.836 1.00 50.34 261 ASP A CA 1
ATOM 2213 C C . ASP A 1 261 ? -17.770 -13.696 -44.105 1.00 50.34 261 ASP A C 1
ATOM 2215 O O . ASP A 1 261 ? -17.818 -13.469 -42.900 1.00 50.34 261 ASP A O 1
ATOM 2219 N N . ASP A 1 262 ? -18.875 -14.032 -44.787 1.00 53.41 262 ASP A N 1
ATOM 2220 C CA . ASP A 1 262 ? -20.225 -14.060 -44.183 1.00 53.41 262 ASP A CA 1
ATOM 2221 C C . ASP A 1 262 ? -20.568 -15.390 -43.460 1.00 53.41 262 ASP A C 1
ATOM 2223 O O . ASP A 1 262 ? -21.563 -15.471 -42.739 1.00 53.41 262 ASP A O 1
ATOM 2227 N N . VAL A 1 263 ? -19.772 -16.457 -43.633 1.00 48.22 263 VAL A N 1
ATOM 2228 C CA . VAL A 1 263 ? -20.033 -17.791 -43.035 1.00 48.22 263 VAL A CA 1
ATOM 2229 C C . VAL A 1 263 ? -19.411 -17.951 -41.637 1.00 48.22 263 VAL A C 1
ATOM 2231 O O . VAL A 1 263 ? -19.678 -18.935 -40.952 1.00 48.22 263 VAL A O 1
ATOM 2234 N N . THR A 1 264 ? -18.643 -16.973 -41.155 1.00 50.47 264 THR A N 1
ATOM 2235 C CA . THR A 1 264 ? -18.063 -17.003 -39.800 1.00 50.47 264 THR A CA 1
ATOM 2236 C C . THR A 1 264 ? -18.955 -16.420 -38.701 1.00 50.47 264 THR A C 1
ATOM 2238 O O . THR A 1 264 ? -18.571 -16.512 -37.541 1.00 50.47 264 THR A O 1
ATOM 2241 N N . ASP A 1 265 ? -20.140 -15.887 -39.023 1.00 45.56 265 ASP A N 1
ATOM 2242 C CA . ASP A 1 265 ? -20.961 -15.116 -38.067 1.00 45.56 265 ASP A CA 1
ATOM 2243 C C . ASP A 1 265 ? -22.394 -15.648 -37.844 1.00 45.56 265 ASP A C 1
ATOM 2245 O O . ASP A 1 265 ? -23.257 -14.939 -37.326 1.00 45.56 265 ASP A O 1
ATOM 2249 N N . VAL A 1 266 ? -22.686 -16.912 -38.187 1.00 45.72 266 VAL A N 1
ATOM 2250 C CA . VAL A 1 266 ? -24.023 -17.494 -37.952 1.00 45.72 266 VAL A CA 1
ATOM 2251 C C . VAL A 1 266 ? -23.951 -18.899 -37.358 1.00 45.72 266 VAL A C 1
ATOM 2253 O O . VAL A 1 266 ? -24.005 -19.880 -38.092 1.00 45.72 266 VAL A O 1
ATOM 2256 N N . SER A 1 267 ? -23.924 -18.989 -36.022 1.00 39.12 267 SER A N 1
ATOM 2257 C CA . SER A 1 267 ? -24.657 -20.028 -35.274 1.00 39.12 267 SER A CA 1
ATOM 2258 C C . SER A 1 267 ? -24.568 -19.836 -33.752 1.00 39.12 267 SER A C 1
ATOM 2260 O O . SER A 1 267 ? -23.781 -20.501 -33.088 1.00 39.12 267 SER A O 1
ATOM 2262 N N . GLU A 1 268 ? -25.442 -19.008 -33.185 1.00 45.75 268 GLU A N 1
ATOM 2263 C CA . GLU A 1 268 ? -25.937 -19.189 -31.813 1.00 45.75 268 GLU A CA 1
ATOM 2264 C C . GLU A 1 268 ? -27.423 -18.818 -31.784 1.00 45.75 268 GLU A C 1
ATOM 2266 O O . GLU A 1 268 ? -27.756 -17.675 -31.515 1.00 45.75 268 GLU A O 1
ATOM 2271 N N . GLU A 1 269 ? -28.315 -19.763 -32.108 1.00 39.88 269 GLU A N 1
ATOM 2272 C CA . GLU A 1 269 ? -29.570 -19.948 -31.360 1.00 39.88 269 GLU A CA 1
ATOM 2273 C C . GLU A 1 269 ? -30.392 -21.149 -31.867 1.00 39.88 269 GLU A C 1
ATOM 2275 O O . GLU A 1 269 ? -30.688 -21.276 -33.052 1.00 39.88 269 GLU A O 1
ATOM 2280 N N . THR A 1 270 ? -30.861 -21.961 -30.911 1.00 46.03 270 THR A N 1
ATOM 2281 C CA . THR A 1 270 ? -32.037 -22.861 -30.965 1.00 46.03 270 THR A CA 1
ATOM 2282 C C . THR A 1 270 ? -31.919 -24.294 -31.519 1.00 46.03 270 THR A C 1
ATOM 2284 O O . THR A 1 270 ? -32.587 -24.650 -32.482 1.00 46.03 270 THR A O 1
ATOM 2287 N N . VAL A 1 271 ? -31.260 -25.195 -30.771 1.00 42.03 271 VAL A N 1
ATOM 2288 C CA . VAL A 1 271 ? -31.739 -26.589 -30.588 1.00 42.03 271 VAL A CA 1
ATOM 2289 C C . VAL A 1 271 ? -31.518 -27.005 -29.127 1.00 42.03 271 VAL A C 1
ATOM 2291 O O . VAL A 1 271 ? -30.466 -27.493 -28.733 1.00 42.03 271 VAL A O 1
ATOM 2294 N N . ILE A 1 272 ? -32.509 -26.763 -28.269 1.00 50.53 272 ILE A N 1
ATOM 2295 C CA . ILE A 1 272 ? -32.456 -27.144 -26.851 1.00 50.53 272 ILE A CA 1
ATOM 2296 C C . ILE A 1 272 ? -33.126 -28.513 -26.713 1.00 50.53 272 ILE A C 1
ATOM 2298 O O . ILE A 1 272 ? -34.354 -28.582 -26.723 1.00 50.53 272 ILE A O 1
ATOM 2302 N N . SER A 1 273 ? -32.345 -29.597 -26.615 1.00 53.47 273 SER A N 1
ATOM 2303 C CA . SER A 1 273 ? -32.629 -30.735 -25.704 1.00 53.47 273 SER A CA 1
ATOM 2304 C C . SER A 1 273 ? -31.678 -31.937 -25.828 1.00 53.47 273 SER A C 1
ATOM 2306 O O . SER A 1 273 ? -31.555 -32.665 -24.848 1.00 53.47 273 SER A O 1
ATOM 2308 N N . GLU A 1 274 ? -30.949 -32.127 -26.932 1.00 51.59 274 GLU A N 1
ATOM 2309 C CA . GLU A 1 274 ? -29.971 -33.234 -27.068 1.00 51.59 274 GLU A CA 1
ATOM 2310 C C . GLU A 1 274 ? -28.512 -32.754 -26.956 1.00 51.59 274 GLU A C 1
ATOM 2312 O O . GLU A 1 274 ? -27.673 -33.434 -26.359 1.00 51.59 274 GLU A O 1
ATOM 2317 N N . ASP A 1 275 ? -28.238 -31.512 -27.371 1.00 51.00 275 ASP A N 1
ATOM 2318 C CA . ASP A 1 275 ? -26.899 -30.915 -27.311 1.00 51.00 275 ASP A CA 1
ATOM 2319 C C . ASP A 1 275 ? -26.455 -30.491 -25.908 1.00 51.00 275 ASP A C 1
ATOM 2321 O O . ASP A 1 275 ? -25.280 -30.249 -25.664 1.00 51.00 275 ASP A O 1
ATOM 2325 N N . ALA A 1 276 ? -27.366 -30.426 -24.936 1.00 52.12 276 ALA A N 1
ATOM 2326 C CA . ALA A 1 276 ? -26.979 -30.138 -23.558 1.00 52.12 276 ALA A CA 1
ATOM 2327 C C . ALA A 1 276 ? -26.145 -31.280 -22.956 1.00 52.12 276 ALA A C 1
ATOM 2329 O O . ALA A 1 276 ? -25.269 -31.012 -22.142 1.00 52.12 276 ALA A O 1
ATOM 2330 N N . ILE A 1 277 ? -26.393 -32.529 -23.377 1.00 53.66 277 ILE A N 1
ATOM 2331 C CA . ILE A 1 277 ? -25.641 -33.710 -22.930 1.00 53.66 277 ILE A CA 1
ATOM 2332 C C . ILE A 1 277 ? -24.305 -33.803 -23.676 1.00 53.66 277 ILE A C 1
ATOM 2334 O O . ILE A 1 277 ? -23.286 -34.122 -23.068 1.00 53.66 277 ILE A O 1
ATOM 2338 N N . SER A 1 278 ? -24.281 -33.487 -24.976 1.00 62.97 278 SER A N 1
ATOM 2339 C CA . SER A 1 278 ? -23.033 -33.448 -25.749 1.00 62.97 278 SER A CA 1
ATOM 2340 C C . SER A 1 278 ? -22.138 -32.285 -25.312 1.00 62.97 278 SER A C 1
ATOM 2342 O O . SER A 1 278 ? -20.931 -32.463 -25.193 1.00 62.97 278 SER A O 1
ATOM 2344 N N . LEU A 1 279 ? -22.716 -31.132 -24.964 1.00 59.50 279 LEU A N 1
ATOM 2345 C CA . LEU A 1 279 ? -21.993 -29.975 -24.444 1.00 59.50 279 LEU A CA 1
ATOM 2346 C C . LEU A 1 279 ? -21.485 -30.196 -23.016 1.00 59.50 279 LEU A C 1
ATOM 2348 O O . LEU A 1 279 ? -20.389 -29.742 -22.700 1.00 59.50 279 LEU A O 1
ATOM 2352 N N . THR A 1 280 ? -22.232 -30.872 -22.134 1.00 70.56 280 THR A N 1
ATOM 2353 C CA . THR A 1 280 ? -21.714 -31.220 -20.798 1.00 70.56 280 THR A CA 1
ATOM 2354 C C . THR A 1 280 ? -20.612 -32.264 -20.878 1.00 70.56 280 THR A C 1
ATOM 2356 O O . THR A 1 280 ? -19.613 -32.113 -20.179 1.00 70.56 280 THR A O 1
ATOM 2359 N N . LEU A 1 281 ? -20.749 -33.265 -21.753 1.00 78.12 281 LEU A N 1
ATOM 2360 C CA . LEU A 1 281 ? -19.708 -34.263 -21.995 1.00 78.12 281 LEU A CA 1
ATOM 2361 C C . LEU A 1 281 ? -18.457 -33.621 -22.612 1.00 78.12 281 LEU A C 1
ATOM 2363 O O . LEU A 1 281 ? -17.357 -33.861 -22.133 1.00 78.12 281 LEU A O 1
ATOM 2367 N N . ALA A 1 282 ? -18.618 -32.742 -23.604 1.00 74.69 282 ALA A N 1
ATOM 2368 C CA . ALA A 1 282 ? -17.510 -32.012 -24.218 1.00 74.69 282 ALA A CA 1
ATOM 2369 C C . ALA A 1 282 ? -16.828 -31.059 -23.224 1.00 74.69 282 ALA A C 1
ATOM 2371 O O . ALA A 1 282 ? -15.606 -30.962 -23.204 1.00 74.69 282 ALA A O 1
ATOM 2372 N N . LYS A 1 283 ? -17.594 -30.391 -22.349 1.00 78.62 283 LYS A N 1
ATOM 2373 C CA . LYS A 1 283 ? -17.032 -29.568 -21.265 1.00 78.62 283 LYS A CA 1
ATOM 2374 C C . LYS A 1 283 ? -16.284 -30.402 -20.228 1.00 78.62 283 LYS A C 1
ATOM 2376 O O . LYS A 1 283 ? -15.271 -29.932 -19.727 1.00 78.62 283 LYS A O 1
ATOM 2381 N N . GLN A 1 284 ? -16.767 -31.602 -19.903 1.00 79.69 284 GLN A N 1
ATOM 2382 C CA . GLN A 1 284 ? -16.063 -32.529 -19.013 1.00 79.69 284 GLN A CA 1
ATOM 2383 C C . GLN A 1 284 ? -14.771 -33.037 -19.648 1.00 79.69 284 GLN A C 1
ATOM 2385 O O . GLN A 1 284 ? -13.735 -32.961 -19.009 1.00 79.69 284 GLN A O 1
ATOM 2390 N N . GLN A 1 285 ? -14.806 -33.457 -20.913 1.00 79.81 285 GLN A N 1
ATOM 2391 C CA . GLN A 1 285 ? -13.621 -33.918 -21.642 1.00 79.81 285 GLN A CA 1
ATOM 2392 C C . GLN A 1 285 ? -12.569 -32.819 -21.781 1.00 79.81 285 GLN A C 1
ATOM 2394 O O . GLN A 1 285 ? -11.398 -33.057 -21.526 1.00 79.81 285 GLN A O 1
ATOM 2399 N N . TYR A 1 286 ? -12.992 -31.598 -22.111 1.00 80.06 286 TYR A N 1
ATOM 2400 C CA . TYR A 1 286 ? -12.092 -30.450 -22.160 1.00 80.06 286 TYR A CA 1
ATOM 2401 C C . TYR A 1 286 ? -11.507 -30.112 -20.780 1.00 80.06 286 TYR A C 1
ATOM 2403 O O . TYR A 1 286 ? -10.345 -29.735 -20.677 1.00 80.06 286 TYR A O 1
ATOM 2411 N N . ALA A 1 287 ? -12.293 -30.253 -19.706 1.00 81.81 287 ALA A N 1
ATOM 2412 C CA . ALA A 1 287 ? -11.792 -30.071 -18.346 1.00 81.81 287 ALA A CA 1
ATOM 2413 C C . ALA A 1 287 ? -10.787 -31.167 -17.948 1.00 81.81 287 ALA A C 1
ATOM 2415 O O . ALA A 1 287 ? -9.774 -30.847 -17.339 1.00 81.81 287 ALA A O 1
ATOM 2416 N N . GLU A 1 288 ? -11.033 -32.424 -18.326 1.00 85.12 288 GLU A N 1
ATOM 2417 C CA . GLU A 1 288 ? -10.122 -33.552 -18.092 1.00 85.12 288 GLU A CA 1
ATOM 2418 C C . GLU A 1 288 ? -8.819 -33.417 -18.893 1.00 85.12 288 GLU A C 1
ATOM 2420 O O . GLU A 1 288 ? -7.742 -33.642 -18.346 1.00 85.12 288 GLU A O 1
ATOM 2425 N N . GLU A 1 289 ? -8.888 -33.009 -20.166 1.00 85.06 289 GLU A N 1
ATOM 2426 C CA . GLU A 1 289 ? -7.700 -32.719 -20.983 1.00 85.06 289 GLU A CA 1
ATOM 2427 C C . GLU A 1 289 ? -6.874 -31.583 -20.374 1.00 85.06 289 GLU A C 1
ATOM 2429 O O . GLU A 1 289 ? -5.656 -31.706 -20.255 1.00 85.06 289 GLU A O 1
ATOM 2434 N N . LEU A 1 290 ? -7.530 -30.514 -19.913 1.00 84.12 290 LEU A N 1
ATOM 2435 C CA . LEU A 1 290 ? -6.859 -29.405 -19.240 1.00 84.12 290 LEU A CA 1
ATOM 2436 C C . LEU A 1 290 ? -6.219 -29.840 -17.911 1.00 84.12 290 LEU A C 1
ATOM 2438 O O . LEU A 1 290 ? -5.102 -29.426 -17.610 1.00 84.12 290 LEU A O 1
ATOM 2442 N N . GLU A 1 291 ? -6.891 -30.681 -17.118 1.00 82.12 291 GLU A N 1
ATOM 2443 C CA . GLU A 1 291 ? -6.321 -31.245 -15.886 1.00 82.12 291 GLU A CA 1
AT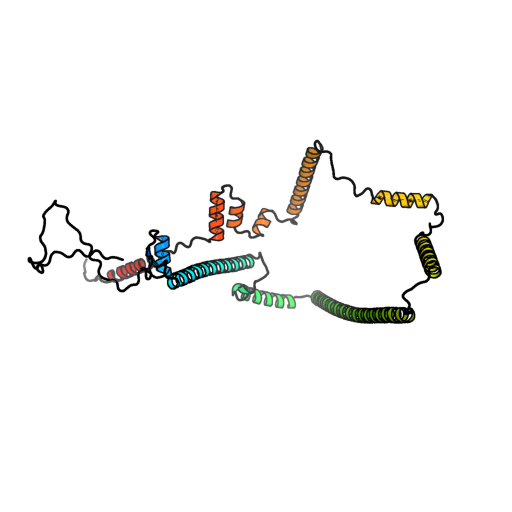OM 2444 C C . GLU A 1 291 ? -5.098 -32.125 -16.184 1.00 82.12 291 GLU A C 1
ATOM 2446 O O . GLU A 1 291 ? -4.079 -31.990 -15.507 1.00 82.12 291 GLU A O 1
ATOM 2451 N N . ALA A 1 292 ? -5.149 -32.956 -17.229 1.00 83.56 292 ALA A N 1
ATOM 2452 C CA . ALA A 1 292 ? -4.028 -33.798 -17.641 1.00 83.56 292 ALA A CA 1
ATOM 2453 C C . ALA A 1 292 ? -2.828 -32.976 -18.144 1.00 83.56 292 ALA A C 1
ATOM 2455 O O . ALA A 1 292 ? -1.686 -33.268 -17.786 1.00 83.56 292 ALA A O 1
ATOM 2456 N N . GLU A 1 293 ? -3.065 -31.921 -18.931 1.00 82.81 293 GLU A N 1
ATOM 2457 C CA . GLU A 1 293 ? -2.012 -30.990 -19.355 1.00 82.81 293 GLU A CA 1
ATOM 2458 C C . GLU A 1 293 ? -1.380 -30.275 -18.154 1.00 82.81 293 GLU A C 1
ATOM 2460 O O . GLU A 1 293 ? -0.153 -30.196 -18.054 1.00 82.81 293 GLU A O 1
ATOM 2465 N N . MET A 1 294 ? -2.197 -29.822 -17.198 1.00 77.88 294 MET A N 1
ATOM 2466 C CA . MET A 1 294 ? -1.710 -29.206 -15.963 1.00 77.88 294 MET A CA 1
ATOM 2467 C C . MET A 1 294 ? -0.901 -30.183 -15.097 1.00 77.88 294 MET A C 1
ATOM 2469 O O . MET A 1 294 ? 0.112 -29.782 -14.518 1.00 77.88 294 MET A O 1
ATOM 2473 N N . GLU A 1 295 ? -1.307 -31.453 -15.001 1.00 79.81 295 GLU A N 1
ATOM 2474 C CA . GLU A 1 295 ? -0.551 -32.499 -14.299 1.00 79.81 295 GLU A CA 1
ATOM 2475 C C . GLU A 1 295 ? 0.788 -32.795 -14.986 1.00 79.81 295 GLU A C 1
ATOM 2477 O O . GLU A 1 295 ? 1.815 -32.923 -14.316 1.00 79.81 295 GLU A O 1
ATOM 2482 N N . ASP A 1 296 ? 0.817 -32.847 -16.317 1.00 81.00 296 ASP A N 1
ATOM 2483 C CA . ASP A 1 296 ? 2.042 -33.023 -17.097 1.00 81.00 296 ASP A CA 1
ATOM 2484 C C . ASP A 1 296 ? 3.006 -31.842 -16.933 1.00 81.00 296 ASP A C 1
ATOM 2486 O O . ASP A 1 296 ? 4.216 -32.031 -16.774 1.00 81.00 296 ASP A O 1
ATOM 2490 N N . GLU A 1 297 ? 2.494 -30.613 -16.940 1.00 81.31 297 GLU A N 1
ATOM 2491 C CA . GLU A 1 297 ? 3.280 -29.405 -16.692 1.00 81.31 297 GLU A CA 1
ATOM 2492 C C . GLU A 1 297 ? 3.769 -29.318 -15.239 1.00 81.31 297 GLU A C 1
ATOM 2494 O O . GLU A 1 297 ? 4.907 -28.896 -14.998 1.00 81.31 297 GLU A O 1
ATOM 2499 N N . PHE A 1 298 ? 2.968 -29.781 -14.275 1.00 75.56 298 PHE A N 1
ATOM 2500 C CA . PHE A 1 298 ? 3.375 -29.947 -12.879 1.00 75.56 298 PHE A CA 1
ATOM 2501 C C . PHE A 1 298 ? 4.503 -30.983 -12.745 1.00 75.56 298 PHE A C 1
ATOM 2503 O O . PHE A 1 298 ? 5.535 -30.702 -12.136 1.00 75.56 298 PHE A O 1
ATOM 2510 N N . ASN A 1 299 ? 4.376 -32.145 -13.393 1.00 80.56 299 ASN A N 1
ATOM 2511 C CA . ASN A 1 299 ? 5.398 -33.200 -13.407 1.00 80.56 299 ASN A CA 1
ATOM 2512 C C . ASN A 1 299 ? 6.701 -32.754 -14.090 1.00 80.56 299 ASN A C 1
ATOM 2514 O O . ASN A 1 299 ? 7.792 -33.181 -13.705 1.00 80.56 299 ASN A O 1
ATOM 2518 N N . ARG A 1 300 ? 6.608 -31.866 -15.087 1.00 80.00 300 ARG A N 1
ATOM 2519 C CA . ARG A 1 300 ? 7.764 -31.219 -15.733 1.00 80.00 300 ARG A CA 1
ATOM 2520 C C . ARG A 1 300 ? 8.369 -30.088 -14.892 1.00 80.00 300 ARG A C 1
ATOM 2522 O O . ARG A 1 300 ? 9.421 -29.569 -15.264 1.00 80.00 300 ARG A O 1
ATOM 2529 N N . GLY A 1 301 ? 7.739 -29.715 -13.776 1.00 73.06 301 GLY A N 1
ATOM 2530 C CA . GLY A 1 301 ? 8.179 -28.647 -12.878 1.00 73.06 301 GLY A CA 1
ATOM 2531 C C . GLY A 1 301 ? 7.926 -27.232 -13.406 1.00 73.06 301 GLY A C 1
ATOM 2532 O O . GLY A 1 301 ? 8.551 -26.292 -12.918 1.00 73.06 301 GLY A O 1
ATOM 2533 N N . LEU A 1 302 ? 7.059 -27.071 -14.413 1.00 73.88 302 LEU A N 1
ATOM 2534 C CA . LEU A 1 302 ? 6.636 -25.762 -14.925 1.00 73.88 302 LEU A CA 1
ATOM 2535 C C . LEU A 1 302 ? 5.436 -25.203 -14.153 1.00 73.88 302 LEU A C 1
ATOM 2537 O O . LEU A 1 302 ? 5.344 -23.985 -13.995 1.00 73.88 302 LEU A O 1
ATOM 2541 N N . LEU A 1 303 ? 4.554 -26.071 -13.645 1.00 68.56 303 LEU A N 1
ATOM 2542 C CA . LEU A 1 303 ? 3.506 -25.685 -12.704 1.00 68.56 303 LEU A CA 1
ATOM 2543 C C . LEU A 1 303 ? 3.885 -26.027 -11.265 1.00 68.56 303 LEU A C 1
ATOM 2545 O O . LEU A 1 303 ? 4.515 -27.039 -10.973 1.00 68.56 303 LEU A O 1
ATOM 2549 N N . ILE A 1 304 ? 3.450 -25.158 -10.362 1.00 74.44 304 ILE A N 1
ATOM 2550 C CA . ILE A 1 304 ? 3.500 -25.352 -8.915 1.00 74.44 304 ILE A CA 1
ATOM 2551 C C . ILE A 1 304 ? 2.171 -26.005 -8.500 1.00 74.44 304 ILE A C 1
ATOM 2553 O O . ILE A 1 304 ? 1.127 -25.678 -9.066 1.00 74.44 304 ILE A O 1
ATOM 2557 N N . SER A 1 305 ? 2.184 -26.941 -7.542 1.00 76.00 305 SER A N 1
ATOM 2558 C CA . SER A 1 305 ? 0.957 -27.642 -7.134 1.00 76.00 305 SER A CA 1
ATOM 2559 C C . SER A 1 305 ? -0.056 -26.656 -6.559 1.00 76.00 305 SER A C 1
ATOM 2561 O O . SER A 1 305 ? 0.326 -25.631 -6.001 1.00 76.00 305 SER A O 1
ATOM 2563 N N . LYS A 1 306 ? -1.352 -26.980 -6.603 1.00 71.62 306 LYS A N 1
ATOM 2564 C CA . LYS A 1 306 ? -2.383 -26.136 -5.975 1.00 71.62 306 LYS A CA 1
ATOM 2565 C C . LYS A 1 306 ? -2.083 -25.861 -4.496 1.00 71.62 306 LYS A C 1
ATOM 2567 O O . LYS A 1 306 ? -2.199 -24.732 -4.049 1.00 71.62 306 LYS A O 1
ATOM 2572 N N . GLN A 1 307 ? -1.616 -26.869 -3.760 1.00 67.12 307 GLN A N 1
ATOM 2573 C CA . GLN A 1 307 ? -1.234 -26.710 -2.353 1.00 67.12 307 GLN A CA 1
ATOM 2574 C C . GLN A 1 307 ? -0.017 -25.795 -2.183 1.00 67.12 307 GLN A C 1
ATOM 2576 O O . GLN A 1 307 ? 0.023 -24.993 -1.258 1.00 67.12 307 GLN A O 1
ATOM 2581 N N . GLN A 1 308 ? 0.969 -25.896 -3.074 1.00 65.56 308 GLN A N 1
ATOM 2582 C CA . GLN A 1 308 ? 2.136 -25.019 -3.062 1.00 65.56 308 GLN A CA 1
ATOM 2583 C C . GLN A 1 308 ? 1.770 -23.588 -3.485 1.00 65.56 308 GLN A C 1
ATOM 2585 O O . GLN A 1 308 ? 2.312 -22.643 -2.926 1.00 65.56 308 GLN A O 1
ATOM 2590 N N . TYR A 1 309 ? 0.832 -23.415 -4.420 1.00 66.38 309 TYR A N 1
ATOM 2591 C CA . TYR A 1 309 ? 0.285 -22.118 -4.815 1.00 66.38 309 TYR A CA 1
ATOM 2592 C C . TYR A 1 309 ? -0.496 -21.473 -3.667 1.00 66.38 309 TYR A C 1
ATOM 2594 O O . TYR A 1 309 ? -0.254 -20.312 -3.362 1.00 66.38 309 TYR A O 1
ATOM 2602 N N . ASP A 1 310 ? -1.359 -22.231 -2.988 1.00 61.16 310 ASP A N 1
ATOM 2603 C CA . ASP A 1 310 ? -2.122 -21.769 -1.823 1.00 61.16 310 ASP A CA 1
ATOM 2604 C C . ASP A 1 310 ? -1.196 -21.443 -0.627 1.00 61.16 310 ASP A C 1
ATOM 2606 O O . ASP A 1 310 ? -1.508 -20.576 0.177 1.00 61.16 310 ASP A O 1
ATOM 2610 N N . GLN A 1 311 ? -0.023 -22.081 -0.521 1.00 63.41 311 GLN A N 1
ATOM 2611 C CA . GLN A 1 311 ? 1.020 -21.718 0.455 1.00 63.41 311 GLN A CA 1
ATOM 2612 C C . GLN A 1 311 ? 1.841 -20.486 0.042 1.00 63.41 311 GLN A C 1
ATOM 2614 O O . GLN A 1 311 ? 2.354 -19.774 0.904 1.00 63.41 311 GLN A O 1
ATOM 2619 N N . LEU A 1 312 ? 2.014 -20.248 -1.263 1.00 61.06 312 LEU A N 1
ATOM 2620 C CA . LEU A 1 312 ? 2.700 -19.066 -1.798 1.00 61.06 312 LEU A CA 1
ATOM 2621 C C . LEU A 1 312 ? 1.802 -17.826 -1.745 1.00 61.06 312 LEU A C 1
ATOM 2623 O O . LEU A 1 312 ? 2.268 -16.707 -1.533 1.00 61.06 312 LEU A O 1
ATOM 2627 N N . ARG A 1 313 ? 0.505 -18.034 -1.959 1.00 60.97 313 ARG A N 1
ATOM 2628 C CA . ARG A 1 313 ? -0.547 -17.036 -1.874 1.00 60.97 313 ARG A CA 1
ATOM 2629 C C . ARG A 1 313 ? -1.042 -17.012 -0.437 1.00 60.97 313 ARG A C 1
ATOM 2631 O O . ARG A 1 313 ? -1.979 -17.713 -0.090 1.00 60.97 313 ARG A O 1
ATOM 2638 N N . PHE A 1 314 ? -0.388 -16.210 0.393 1.00 60.69 314 PHE A N 1
ATOM 2639 C CA . PHE A 1 314 ? -0.770 -16.014 1.791 1.00 60.69 314 PHE A CA 1
ATOM 2640 C C . PHE A 1 314 ? -2.195 -15.454 1.887 1.00 60.69 314 PHE A C 1
ATOM 2642 O O . PHE A 1 314 ? -2.405 -14.245 1.829 1.00 60.69 314 PHE A O 1
ATOM 2649 N N . GLU A 1 315 ? -3.178 -16.341 2.000 1.00 66.25 315 GLU A N 1
ATOM 2650 C CA . GLU A 1 315 ? -4.542 -16.007 2.394 1.00 66.25 315 GLU A CA 1
ATOM 2651 C C . GLU A 1 315 ? -4.655 -16.182 3.914 1.00 66.25 315 GLU A C 1
ATOM 2653 O O . GLU A 1 315 ? -4.179 -17.170 4.471 1.00 66.25 315 GLU A O 1
ATOM 2658 N N . ASP A 1 316 ? -5.257 -15.205 4.595 1.00 72.44 316 ASP A N 1
ATOM 2659 C CA . ASP A 1 316 ? -5.480 -15.258 6.043 1.00 72.44 316 ASP A CA 1
ATOM 2660 C C . ASP A 1 316 ? -6.349 -16.483 6.391 1.00 72.44 316 ASP A C 1
ATOM 2662 O O . ASP A 1 316 ? -7.413 -16.693 5.796 1.00 72.44 316 ASP A O 1
ATOM 2666 N N . GLU A 1 317 ? -5.914 -17.293 7.360 1.00 79.06 317 GLU A N 1
ATOM 2667 C CA . GLU A 1 317 ? -6.596 -18.522 7.783 1.00 79.06 317 GLU A CA 1
ATOM 2668 C C . GLU A 1 317 ? -8.059 -18.259 8.153 1.00 79.06 317 GLU A C 1
ATOM 2670 O O . GLU A 1 317 ? -8.937 -19.072 7.848 1.00 79.06 317 GLU A O 1
ATOM 2675 N N . LYS A 1 318 ? -8.351 -17.087 8.738 1.00 82.69 318 LYS A N 1
ATOM 2676 C CA . LYS A 1 318 ? -9.721 -16.691 9.094 1.00 82.69 318 LYS A CA 1
ATOM 2677 C C . LYS A 1 318 ? -10.577 -16.428 7.852 1.00 82.69 318 LYS A C 1
ATOM 2679 O O . LYS A 1 318 ? -11.764 -16.749 7.851 1.00 82.69 318 LYS A O 1
ATOM 2684 N N . ILE A 1 319 ? -9.990 -15.914 6.769 1.00 81.75 319 ILE A N 1
ATOM 2685 C CA . ILE A 1 319 ? -10.674 -15.710 5.480 1.00 81.75 319 ILE A CA 1
ATOM 2686 C C . ILE A 1 319 ? -10.936 -17.057 4.798 1.00 81.75 319 ILE A C 1
ATOM 2688 O O . ILE A 1 319 ? -12.033 -17.287 4.280 1.00 81.75 319 ILE A O 1
ATOM 2692 N N . VAL A 1 320 ? -9.967 -17.973 4.845 1.00 83.62 320 VAL A N 1
ATOM 2693 C CA . VAL A 1 320 ? -10.133 -19.342 4.336 1.00 83.62 320 VAL A CA 1
ATOM 2694 C C . VAL A 1 320 ? -11.231 -20.075 5.116 1.00 83.62 320 VAL A C 1
ATOM 2696 O O . VAL A 1 320 ? -12.108 -20.701 4.513 1.00 83.62 320 VAL A O 1
ATOM 2699 N N . ALA A 1 321 ? -11.243 -19.948 6.445 1.00 84.12 321 ALA A N 1
ATOM 2700 C CA . ALA A 1 321 ? -12.279 -20.508 7.309 1.00 84.12 321 ALA A CA 1
ATOM 2701 C C . ALA A 1 321 ? -13.662 -19.907 7.014 1.00 84.12 321 ALA A C 1
ATOM 2703 O O . ALA A 1 321 ? -14.634 -20.652 6.901 1.00 84.12 321 ALA A O 1
ATOM 2704 N N . LEU A 1 322 ? -13.749 -18.589 6.803 1.00 86.38 322 LEU A N 1
ATOM 2705 C CA . LEU A 1 322 ? -14.995 -17.906 6.443 1.00 86.38 322 LEU A CA 1
ATOM 2706 C C . LEU A 1 322 ? -15.562 -18.421 5.112 1.00 86.38 322 LEU A C 1
ATOM 2708 O O . LEU A 1 322 ? -16.760 -18.681 5.009 1.00 86.38 322 LEU A O 1
ATOM 2712 N N . ARG A 1 323 ? -14.707 -18.610 4.098 1.00 83.56 323 ARG A N 1
ATOM 2713 C CA . ARG A 1 323 ? -15.106 -19.147 2.786 1.00 83.56 323 ARG A CA 1
ATOM 2714 C C . ARG A 1 323 ? -15.592 -20.596 2.873 1.00 83.56 323 ARG A C 1
ATOM 2716 O O . ARG A 1 323 ? -16.487 -20.985 2.126 1.00 83.56 323 ARG A O 1
ATOM 2723 N N . ASN A 1 324 ? -14.999 -21.383 3.765 1.00 88.38 324 ASN A N 1
ATOM 2724 C CA . ASN A 1 324 ? -15.313 -22.800 3.944 1.00 88.38 324 ASN A CA 1
ATOM 2725 C C . ASN A 1 324 ? -16.420 -23.059 4.986 1.00 88.38 324 ASN A C 1
ATOM 2727 O O . ASN A 1 324 ? -16.795 -24.218 5.193 1.00 88.38 324 ASN A O 1
ATOM 2731 N N . ALA A 1 325 ? -16.948 -22.016 5.636 1.00 88.94 325 ALA A N 1
ATOM 2732 C CA . ALA A 1 325 ? -17.976 -22.137 6.664 1.00 88.94 325 ALA A CA 1
ATOM 2733 C C . ALA A 1 325 ? -19.279 -22.708 6.081 1.00 88.94 325 ALA A C 1
ATOM 2735 O O . ALA A 1 325 ? -19.847 -22.182 5.123 1.00 88.94 325 ALA A O 1
ATOM 2736 N N . LYS A 1 326 ? -19.771 -23.799 6.678 1.00 89.38 326 LYS A N 1
ATOM 2737 C CA . LYS A 1 326 ? -21.000 -24.488 6.239 1.00 89.38 326 LYS A CA 1
ATOM 2738 C C . LYS A 1 326 ? -22.242 -24.007 6.990 1.00 89.38 326 LYS A C 1
ATOM 2740 O O . LYS A 1 326 ? -23.349 -24.107 6.465 1.00 89.38 326 LYS A O 1
ATOM 2745 N N . ASN A 1 327 ? -22.062 -23.483 8.204 1.00 94.31 327 ASN A N 1
ATOM 2746 C CA . ASN A 1 327 ? -23.136 -22.993 9.061 1.00 94.31 327 ASN A CA 1
ATOM 2747 C C . ASN A 1 327 ? -23.181 -21.462 9.077 1.00 94.31 327 ASN A C 1
ATOM 2749 O O . ASN A 1 327 ? -22.169 -20.796 9.275 1.00 94.31 327 ASN A O 1
ATOM 2753 N N . ILE A 1 328 ? -24.389 -20.901 8.969 1.00 88.56 328 ILE A N 1
ATOM 2754 C CA . ILE A 1 328 ? -24.618 -19.445 8.999 1.00 88.56 328 ILE A CA 1
ATOM 2755 C C . ILE A 1 328 ? -24.130 -18.822 10.315 1.00 88.56 328 ILE A C 1
ATOM 2757 O O . ILE A 1 328 ? -23.602 -17.716 10.318 1.00 88.56 328 ILE A O 1
ATOM 2761 N N . ARG A 1 329 ? -24.287 -19.534 11.437 1.00 86.94 329 ARG A N 1
ATOM 2762 C CA . ARG A 1 329 ? -23.863 -19.048 12.756 1.00 86.94 329 ARG A CA 1
ATOM 2763 C C . ARG A 1 329 ? -22.343 -18.898 12.852 1.00 86.94 329 ARG A C 1
ATOM 2765 O O . ARG A 1 329 ? -21.874 -17.834 13.226 1.00 86.94 329 ARG A O 1
ATOM 2772 N N . GLU A 1 330 ? -21.610 -19.928 12.435 1.00 88.00 330 GLU A N 1
ATOM 2773 C CA . GLU A 1 330 ? -20.142 -19.917 12.369 1.00 88.00 330 GLU A CA 1
ATOM 2774 C C . GLU A 1 330 ? -19.641 -18.830 11.411 1.00 88.00 330 GLU A C 1
ATOM 2776 O O . GLU A 1 330 ? -18.674 -18.140 11.712 1.00 88.00 330 GLU A O 1
ATOM 2781 N N . LEU A 1 331 ? -20.335 -18.620 10.286 1.00 90.38 331 LEU A N 1
ATOM 2782 C CA . LEU A 1 331 ? -20.002 -17.561 9.336 1.00 90.38 331 LEU A CA 1
ATOM 2783 C C . LEU A 1 331 ? -20.124 -16.170 9.969 1.00 90.38 331 LEU A C 1
ATOM 2785 O O . LEU A 1 331 ? -19.223 -15.353 9.802 1.00 90.38 331 LEU A O 1
ATOM 2789 N N . TYR A 1 332 ? -21.208 -15.890 10.700 1.00 87.56 332 TYR A N 1
ATOM 2790 C CA . TYR A 1 332 ? -21.365 -14.605 11.389 1.00 87.56 332 TYR A CA 1
ATOM 2791 C C . TYR A 1 332 ? -20.380 -14.435 12.547 1.00 87.56 332 TYR A C 1
ATOM 2793 O O . TYR A 1 332 ? -19.887 -13.331 12.735 1.00 87.56 332 TYR A O 1
ATOM 2801 N N . GLU A 1 333 ? -20.052 -15.497 13.282 1.00 87.06 333 GLU A N 1
ATOM 2802 C CA . GLU A 1 333 ? -19.052 -15.450 14.355 1.00 87.06 333 GLU A CA 1
ATOM 2803 C C . GLU A 1 333 ? -17.647 -15.161 13.800 1.00 87.06 333 GLU A C 1
ATOM 2805 O O . GLU A 1 333 ? -16.984 -14.237 14.270 1.00 87.06 333 GLU A O 1
ATOM 2810 N N . LEU A 1 334 ? -17.235 -15.856 12.733 1.00 87.69 334 LEU A N 1
ATOM 2811 C CA . LEU A 1 334 ? -15.973 -15.595 12.029 1.00 87.69 334 LEU A CA 1
ATOM 2812 C C . LEU A 1 334 ? -15.955 -14.197 11.395 1.00 87.69 334 LEU A C 1
ATOM 2814 O O . LEU A 1 334 ? -14.952 -13.492 11.471 1.00 87.69 334 LEU A O 1
ATOM 2818 N N . ALA A 1 335 ? -17.065 -13.756 10.796 1.00 85.25 335 ALA A N 1
ATOM 2819 C CA . ALA A 1 335 ? -17.177 -12.410 10.241 1.00 85.25 335 ALA A CA 1
ATOM 2820 C C . ALA A 1 335 ? -17.093 -11.340 11.335 1.00 85.25 335 ALA A C 1
ATOM 2822 O O . ALA A 1 335 ? -16.417 -10.331 11.150 1.00 85.25 335 ALA A O 1
ATOM 2823 N N . GLU A 1 336 ? -17.740 -11.552 12.482 1.00 82.75 336 GLU A N 1
ATOM 2824 C CA . GLU A 1 336 ? -17.617 -10.670 13.640 1.00 82.75 336 GLU A CA 1
ATOM 2825 C C . GLU A 1 336 ? -16.184 -10.637 14.157 1.00 82.75 336 GLU A C 1
ATOM 2827 O O . GLU A 1 336 ? -15.699 -9.561 14.478 1.00 82.75 336 GLU A O 1
ATOM 2832 N N . GLU A 1 337 ? -15.475 -11.758 14.195 1.00 83.94 337 GLU A N 1
ATOM 2833 C CA . GLU A 1 337 ? -14.075 -11.804 14.615 1.00 83.94 337 GLU A CA 1
ATOM 2834 C C . GLU A 1 337 ? -13.148 -11.074 13.626 1.00 83.94 337 GLU A C 1
ATOM 2836 O O . GLU A 1 337 ? -12.259 -10.319 14.024 1.00 83.94 337 GLU A O 1
ATOM 2841 N N . ILE A 1 338 ? -13.399 -11.199 12.323 1.00 81.62 338 ILE A N 1
ATOM 2842 C CA . ILE A 1 338 ? -12.662 -10.468 11.282 1.00 81.62 338 ILE A CA 1
ATOM 2843 C C . ILE A 1 338 ? -12.971 -8.961 11.358 1.00 81.62 338 ILE A C 1
ATOM 2845 O O . ILE A 1 338 ? -12.065 -8.123 11.296 1.00 81.62 338 ILE A O 1
ATOM 2849 N N . ILE A 1 339 ? -14.239 -8.577 11.531 1.00 76.81 339 ILE A N 1
ATOM 2850 C CA . ILE A 1 339 ? -14.686 -7.174 11.527 1.00 76.81 339 ILE A CA 1
ATOM 2851 C C . ILE A 1 339 ? -14.387 -6.472 12.851 1.00 76.81 339 ILE A C 1
ATOM 2853 O O . ILE A 1 339 ? -13.993 -5.304 12.837 1.00 76.81 339 ILE A O 1
ATOM 2857 N N . ASN A 1 340 ? -14.530 -7.159 13.983 1.00 71.12 340 ASN A N 1
ATOM 2858 C CA . ASN A 1 340 ? -14.358 -6.627 15.339 1.00 71.12 340 ASN A CA 1
ATOM 2859 C C . ASN A 1 340 ? -12.992 -6.959 15.953 1.00 71.12 340 ASN A C 1
ATOM 2861 O O . ASN A 1 340 ? -12.627 -6.348 16.956 1.00 71.12 340 ASN A O 1
ATOM 2865 N N . GLY A 1 341 ? -12.183 -7.785 15.280 1.00 64.56 341 GLY A N 1
ATOM 2866 C CA . GLY A 1 341 ? -10.895 -8.245 15.790 1.00 64.56 341 GLY A CA 1
ATOM 2867 C C . GLY A 1 341 ? -11.092 -9.288 16.884 1.00 64.56 341 GLY A C 1
ATOM 2868 O O . GLY A 1 341 ? -12.203 -9.483 17.379 1.00 64.56 341 GLY A O 1
ATOM 2869 N N . GLU A 1 342 ? -10.003 -9.944 17.283 1.00 62.06 342 GLU A N 1
ATOM 2870 C CA . GLU A 1 342 ? -10.006 -10.711 18.528 1.00 62.06 342 GLU A CA 1
ATOM 2871 C C . GLU A 1 342 ? -10.505 -9.806 19.654 1.00 62.06 342 GLU A C 1
ATOM 2873 O O . GLU A 1 342 ? -10.050 -8.666 19.807 1.00 62.06 342 GLU A O 1
ATOM 2878 N N . LYS A 1 343 ? -11.488 -10.298 20.412 1.00 51.44 343 LYS A N 1
ATOM 2879 C CA . LYS A 1 343 ? -11.902 -9.647 21.649 1.00 51.44 343 LYS A CA 1
ATOM 2880 C C . LYS A 1 343 ? -10.666 -9.639 22.540 1.00 51.44 343 LYS A C 1
ATOM 2882 O O . LYS A 1 343 ? -10.299 -10.682 23.065 1.00 51.44 343 LYS A O 1
ATOM 2887 N N . PHE A 1 344 ? -10.032 -8.479 22.689 1.00 43.50 344 PHE A N 1
ATOM 2888 C CA . PHE A 1 344 ? -9.173 -8.231 23.836 1.00 43.50 344 PHE A CA 1
ATOM 2889 C C . PHE A 1 344 ? -10.079 -8.402 25.056 1.00 43.50 344 PHE A C 1
ATOM 2891 O O . PHE A 1 344 ? -10.880 -7.523 25.382 1.00 43.50 344 PHE A O 1
ATOM 2898 N N . GLU A 1 345 ? -10.035 -9.577 25.678 1.00 42.50 345 GLU A N 1
ATOM 2899 C CA . GLU A 1 345 ? -10.255 -9.630 27.109 1.00 42.50 345 GLU A CA 1
ATOM 2900 C C . GLU A 1 345 ? -9.129 -8.768 27.678 1.00 42.50 345 GLU A C 1
ATOM 2902 O O . GLU A 1 345 ? -7.960 -9.134 27.585 1.00 42.50 345 GLU A O 1
ATOM 2907 N N . GLU A 1 346 ? -9.467 -7.550 28.122 1.00 41.34 346 GLU A N 1
ATOM 2908 C CA . GLU A 1 346 ? -8.630 -6.829 29.080 1.00 41.34 346 GLU A CA 1
ATOM 2909 C C . GLU A 1 346 ? -8.358 -7.846 30.186 1.00 41.34 346 GLU A C 1
ATOM 2911 O O . GLU A 1 346 ? -9.263 -8.192 30.952 1.00 41.34 346 GLU A O 1
ATOM 2916 N N . ALA A 1 347 ? -7.147 -8.407 30.185 1.00 35.22 347 ALA A N 1
ATOM 2917 C CA . ALA A 1 347 ? -6.659 -9.160 31.317 1.00 35.22 347 ALA A CA 1
ATOM 2918 C C . ALA A 1 347 ? -6.875 -8.258 32.538 1.00 35.22 347 ALA A C 1
ATOM 2920 O O . ALA A 1 347 ? -6.597 -7.058 32.445 1.00 35.22 347 ALA A O 1
ATOM 2921 N N . PRO A 1 348 ? -7.437 -8.770 33.642 1.00 40.78 348 PRO A N 1
ATOM 2922 C CA . PRO A 1 348 ? -7.530 -7.979 34.852 1.00 40.78 348 PRO A CA 1
ATOM 2923 C C . PRO A 1 348 ? -6.101 -7.597 35.258 1.00 40.78 348 PRO A C 1
ATOM 2925 O O . PRO A 1 348 ? -5.362 -8.432 35.770 1.00 40.78 348 PRO A O 1
ATOM 2928 N N . GLU A 1 349 ? -5.726 -6.338 35.017 1.00 46.91 349 GLU A N 1
ATOM 2929 C CA . GLU A 1 349 ? -4.442 -5.736 35.418 1.00 46.91 349 GLU A CA 1
ATOM 2930 C C . GLU A 1 349 ? -4.231 -5.763 36.946 1.00 46.91 349 GLU A C 1
ATOM 2932 O O . GLU A 1 349 ? -3.182 -5.366 37.432 1.00 46.91 349 GLU A O 1
ATOM 2937 N N . GLU A 1 350 ? -5.189 -6.267 37.725 1.00 44.12 350 GLU A N 1
ATOM 2938 C CA . GLU A 1 350 ? -5.152 -6.244 39.188 1.00 44.12 350 GLU A CA 1
ATOM 2939 C C . GLU A 1 350 ? -4.681 -7.562 39.837 1.00 44.12 350 GLU A C 1
ATOM 2941 O O . GLU A 1 350 ? -4.633 -7.637 41.058 1.00 44.12 350 GLU A O 1
ATOM 2946 N N . ALA A 1 351 ? -4.309 -8.603 39.076 1.00 41.56 351 ALA A N 1
ATOM 2947 C CA . ALA A 1 351 ? -3.895 -9.889 39.668 1.00 41.56 351 ALA A CA 1
ATOM 2948 C C . ALA A 1 351 ? -2.371 -10.113 39.758 1.00 41.56 351 ALA A C 1
ATOM 2950 O O . ALA A 1 351 ? -1.931 -10.974 40.519 1.00 41.56 351 ALA A O 1
ATOM 2951 N N . GLU A 1 352 ? -1.552 -9.372 39.003 1.00 39.72 352 GLU A N 1
ATOM 2952 C CA . GLU A 1 352 ? -0.093 -9.590 38.986 1.00 39.72 352 GLU A CA 1
ATOM 2953 C C . GLU A 1 352 ? 0.652 -8.794 40.072 1.00 39.72 352 GLU A C 1
ATOM 2955 O O . GLU A 1 352 ? 1.709 -9.232 40.526 1.00 39.72 352 GLU A O 1
ATOM 2960 N N . GLU A 1 353 ? 0.092 -7.678 40.561 1.00 43.50 353 GLU A N 1
ATOM 2961 C CA . GLU A 1 353 ? 0.720 -6.898 41.642 1.00 43.50 353 GLU A CA 1
ATOM 2962 C C . GLU A 1 353 ? 0.562 -7.548 43.030 1.00 43.50 353 GLU A C 1
ATOM 2964 O O . GLU A 1 353 ? 1.477 -7.443 43.847 1.00 43.50 353 GLU A O 1
ATOM 2969 N N . GLU A 1 354 ? -0.528 -8.281 43.303 1.00 46.41 354 GLU A N 1
ATOM 2970 C CA . GLU A 1 354 ? -0.692 -8.984 44.590 1.00 46.41 354 GLU A CA 1
ATOM 2971 C C . GLU A 1 354 ? 0.205 -10.230 44.702 1.00 46.41 354 GLU A C 1
ATOM 2973 O O . GLU A 1 354 ? 0.762 -10.488 45.769 1.00 46.41 354 GLU A O 1
ATOM 2978 N N . ALA A 1 355 ? 0.438 -10.956 43.601 1.00 43.22 355 ALA A N 1
ATOM 2979 C CA . ALA A 1 355 ? 1.304 -12.141 43.608 1.00 43.22 355 ALA A CA 1
ATOM 2980 C C . ALA A 1 355 ? 2.785 -11.790 43.857 1.00 43.22 355 ALA A C 1
ATOM 2982 O O . ALA A 1 355 ? 3.496 -12.519 44.548 1.00 43.22 355 ALA A O 1
ATOM 2983 N N . LEU A 1 356 ? 3.246 -10.643 43.345 1.00 41.41 356 LEU A N 1
ATOM 2984 C CA . LEU A 1 356 ? 4.615 -10.157 43.553 1.00 41.41 356 LEU A CA 1
ATOM 2985 C C . LEU A 1 356 ? 4.843 -9.597 44.968 1.00 41.41 356 LEU A C 1
ATOM 2987 O O . LEU A 1 356 ? 5.977 -9.606 45.452 1.00 41.41 356 LEU A O 1
ATOM 2991 N N . ALA A 1 357 ? 3.784 -9.131 45.636 1.00 48.66 357 ALA A N 1
ATOM 2992 C CA . ALA A 1 357 ? 3.841 -8.672 47.021 1.00 48.66 357 ALA A CA 1
ATOM 2993 C C . ALA A 1 357 ? 3.878 -9.845 48.020 1.00 48.66 357 ALA A C 1
ATOM 2995 O O . ALA A 1 357 ? 4.656 -9.800 48.975 1.00 48.66 357 ALA A O 1
ATOM 2996 N N . GLU A 1 358 ? 3.117 -10.921 47.780 1.00 48.12 358 GLU A N 1
ATOM 2997 C CA . GLU A 1 358 ? 3.134 -12.111 48.647 1.00 48.12 358 GLU A CA 1
ATOM 2998 C C . GLU A 1 358 ? 4.472 -12.875 48.590 1.00 48.12 358 GLU A C 1
ATOM 3000 O O . GLU A 1 358 ? 4.949 -13.356 49.621 1.00 48.12 358 GLU A O 1
ATOM 3005 N N . GLU A 1 359 ? 5.137 -12.939 47.429 1.00 50.72 359 GLU A N 1
ATOM 3006 C CA . GLU A 1 359 ? 6.461 -13.576 47.320 1.00 50.72 359 GLU A CA 1
ATOM 3007 C C . GLU A 1 359 ? 7.566 -12.774 48.034 1.00 50.72 359 GLU A C 1
ATOM 3009 O O . GLU A 1 359 ? 8.463 -13.364 48.645 1.00 50.72 359 GLU A O 1
ATOM 3014 N N . GLN A 1 360 ? 7.477 -11.438 48.048 1.00 48.88 360 GLN A N 1
ATOM 3015 C CA . GLN A 1 360 ? 8.442 -10.587 48.755 1.00 48.88 360 GLN A CA 1
ATOM 3016 C C . GLN A 1 360 ? 8.260 -10.609 50.280 1.00 48.88 360 GLN A C 1
ATOM 3018 O O . GLN A 1 360 ? 9.245 -10.487 51.011 1.00 48.88 360 GLN A O 1
ATOM 3023 N N . GLU A 1 361 ? 7.042 -10.812 50.794 1.00 47.78 361 GLU A N 1
ATOM 3024 C CA . GLU A 1 361 ? 6.824 -10.971 52.240 1.00 47.78 361 GLU A CA 1
ATOM 3025 C C . GLU A 1 361 ? 7.270 -12.352 52.760 1.00 47.78 361 GLU A C 1
ATOM 3027 O O . GLU A 1 361 ? 7.748 -12.465 53.895 1.00 47.78 361 GLU A O 1
ATOM 3032 N N . LEU A 1 362 ? 7.208 -13.398 51.929 1.00 46.69 362 LEU A N 1
ATOM 3033 C CA . LEU A 1 362 ? 7.668 -14.742 52.296 1.00 46.69 362 LEU A CA 1
ATOM 3034 C C . LEU A 1 362 ? 9.203 -14.858 52.367 1.00 46.69 362 LEU A C 1
ATOM 3036 O O . LEU A 1 362 ? 9.708 -15.522 53.275 1.00 46.69 362 LEU A O 1
ATOM 3040 N N . GLU A 1 363 ? 9.964 -14.170 51.506 1.00 43.94 363 GLU A N 1
ATOM 3041 C CA . GLU A 1 363 ? 11.439 -14.194 51.568 1.00 43.94 363 GLU A CA 1
ATOM 3042 C C . GLU A 1 363 ? 12.018 -13.436 52.778 1.00 43.94 363 GLU A C 1
ATOM 3044 O O . GLU A 1 363 ? 13.060 -13.822 53.311 1.00 43.94 363 GLU A O 1
ATOM 3049 N N . VAL A 1 364 ? 11.337 -12.400 53.283 1.00 45.88 364 VAL A N 1
ATOM 3050 C CA . VAL A 1 364 ? 11.834 -11.606 54.426 1.00 45.88 364 VAL A CA 1
ATOM 3051 C C . VAL A 1 364 ? 11.649 -12.336 55.767 1.00 45.88 364 VAL A C 1
ATOM 3053 O O . VAL A 1 364 ? 12.379 -12.075 56.726 1.00 45.88 364 VAL A O 1
ATOM 3056 N N . THR A 1 365 ? 10.727 -13.302 55.850 1.00 42.25 365 THR A N 1
ATOM 3057 C CA . THR A 1 365 ? 10.473 -14.061 57.091 1.00 42.25 365 THR A CA 1
ATOM 3058 C C . THR A 1 365 ? 11.377 -15.284 57.276 1.00 42.25 365 THR A C 1
ATOM 3060 O O . THR A 1 365 ? 11.494 -15.778 58.398 1.00 42.25 365 THR A O 1
ATOM 3063 N N . SER A 1 366 ? 12.081 -15.750 56.234 1.00 44.16 366 SER A N 1
ATOM 3064 C CA . SER A 1 366 ? 12.894 -16.977 56.307 1.00 44.16 366 SER A CA 1
ATOM 3065 C C . SER A 1 366 ? 14.352 -16.763 56.753 1.00 44.16 366 SER A C 1
ATOM 3067 O O . SER A 1 366 ? 15.091 -17.739 56.895 1.00 44.16 366 SER A O 1
ATOM 3069 N N . THR A 1 367 ? 14.801 -15.522 56.981 1.00 41.84 367 THR A N 1
ATOM 3070 C CA . THR A 1 367 ? 16.208 -15.206 57.311 1.00 41.84 367 THR A CA 1
ATOM 3071 C C . THR A 1 367 ? 16.414 -14.715 58.747 1.00 41.84 367 THR A C 1
ATOM 3073 O O . THR A 1 367 ? 17.197 -13.791 58.992 1.00 41.84 367 THR A O 1
ATOM 3076 N N . HIS A 1 368 ? 15.727 -15.313 59.726 1.00 48.31 368 HIS A N 1
ATOM 3077 C CA . HIS A 1 368 ? 16.049 -15.075 61.137 1.00 48.31 368 HIS A CA 1
ATOM 3078 C C . HIS A 1 368 ? 15.822 -16.291 62.047 1.00 48.31 368 HIS A C 1
ATOM 3080 O O . HIS A 1 368 ? 15.027 -16.239 62.980 1.00 48.31 368 HIS A O 1
ATOM 3086 N N . GLU A 1 369 ? 16.577 -17.374 61.833 1.00 38.31 369 GLU A N 1
ATOM 3087 C CA . GLU A 1 369 ? 16.783 -18.389 62.875 1.00 38.31 369 GLU A CA 1
ATOM 3088 C C . GLU A 1 369 ? 18.278 -18.658 63.118 1.00 38.31 369 GLU A C 1
ATOM 3090 O O . GLU A 1 369 ? 19.059 -18.949 62.213 1.00 38.31 369 GLU A O 1
ATOM 3095 N N . ASN A 1 370 ? 18.662 -18.478 64.386 1.00 43.12 370 ASN A N 1
ATOM 3096 C CA . ASN A 1 370 ? 20.008 -18.566 64.955 1.00 43.12 370 ASN A CA 1
ATOM 3097 C C . ASN A 1 370 ? 20.637 -19.966 64.834 1.00 43.12 370 ASN A C 1
ATOM 3099 O O . ASN A 1 370 ? 19.974 -20.946 65.177 1.00 43.12 370 ASN A O 1
ATOM 3103 N N . PRO A 1 371 ? 21.951 -20.084 64.560 1.00 40.84 371 PRO A N 1
ATOM 3104 C CA . PRO A 1 371 ? 22.704 -21.286 64.876 1.00 40.84 371 PRO A CA 1
ATOM 3105 C C . PRO A 1 371 ? 23.484 -21.081 66.180 1.00 40.84 371 PRO A C 1
ATOM 3107 O O . PRO A 1 371 ? 24.602 -20.573 66.168 1.00 40.84 371 PRO A O 1
ATOM 3110 N N . ASP A 1 372 ? 22.911 -21.497 67.310 1.00 43.22 372 ASP A N 1
ATOM 3111 C CA . ASP A 1 372 ? 23.697 -21.705 68.530 1.00 43.22 372 ASP A CA 1
ATOM 3112 C C . ASP A 1 372 ? 23.092 -22.836 69.378 1.00 43.22 372 ASP A C 1
ATOM 3114 O O . ASP A 1 372 ? 22.169 -22.617 70.157 1.00 43.22 372 ASP A O 1
ATOM 3118 N N . ALA A 1 373 ? 23.578 -24.069 69.187 1.00 38.50 373 ALA A N 1
ATOM 3119 C CA . ALA A 1 373 ? 23.587 -25.120 70.211 1.00 38.50 373 ALA A CA 1
ATOM 3120 C C . ALA A 1 373 ? 24.364 -26.368 69.751 1.00 38.50 373 ALA A C 1
ATOM 3122 O O . ALA A 1 373 ? 24.012 -27.081 68.818 1.00 38.50 373 ALA A O 1
ATOM 3123 N N . THR A 1 374 ? 25.431 -26.622 70.494 1.00 45.25 374 THR A N 1
ATOM 3124 C CA . THR A 1 374 ? 26.363 -27.754 70.499 1.00 45.25 374 THR A CA 1
ATOM 3125 C C . THR A 1 374 ? 25.768 -29.135 70.853 1.00 45.25 374 THR A C 1
ATOM 3127 O O . THR A 1 374 ? 24.789 -29.193 71.594 1.00 45.25 374 THR A O 1
ATOM 3130 N N . LYS A 1 375 ? 26.566 -30.188 70.559 1.00 42.91 375 LYS A N 1
ATOM 3131 C CA . LYS A 1 375 ? 26.589 -31.587 71.089 1.00 42.91 375 LYS A CA 1
ATOM 3132 C C . LYS A 1 375 ? 25.698 -32.574 70.313 1.00 42.91 375 LYS A C 1
ATOM 3134 O O . LYS A 1 375 ? 24.552 -32.260 70.041 1.00 42.91 375 LYS A O 1
ATOM 3139 N N . ALA A 1 376 ? 26.138 -33.777 69.941 1.00 39.00 376 ALA A N 1
ATOM 3140 C CA . ALA A 1 376 ? 27.191 -34.659 70.452 1.00 39.00 376 ALA A CA 1
ATOM 3141 C C . ALA A 1 376 ? 27.783 -35.521 69.325 1.00 39.00 376 ALA A C 1
ATOM 3143 O O . ALA A 1 376 ? 27.090 -35.678 68.295 1.00 39.00 376 ALA A O 1
#

Secondary structure (DSSP, 8-state):
---------------TTS-------------------SS-TTSPPP-EEE---HHHHHHHHHHHSSSEEESS-HHHHHHHHHHHHHHHHHHHHHHHHHHHHHHHHHHHHHHHTTS--PPPGGGTT-HHHHHHHHHHHHHHHHHHHH--HHHHHHHHHHHHHHHHHHHHHHHHHHHHHHHHHHHHHHHHHHHHHHHHHHHHHHHHHHTT--S-----HHHHHHHHHHHHHHHHHHHHHHSPPPPP---HHHHHHHHHHHHHHGGGS---S---SSHHHHHHHHHHHHHHHHHHHHHHHHHTTSSPPHHHHHHHS---HHHHHHHH--SHHHHHHHHHHHHH-S------TTSHHHHHHHHHHHHHHSS---------

Mean predicted aligned error: 22.82 Å

Solvent-accessible surface area (backbone atoms only — not comparable to full-atom values): 23136 Å² total; per-residue (Å²): 128,89,78,89,75,86,77,75,88,76,83,87,90,79,76,83,86,82,64,89,81,77,90,73,79,96,67,85,82,80,81,83,77,76,74,88,66,92,61,55,90,87,60,61,69,68,52,70,47,70,59,91,47,68,74,56,23,53,49,32,29,73,71,69,72,41,46,65,45,46,74,68,38,65,67,56,49,50,51,54,49,54,46,52,54,48,53,51,49,52,54,51,52,50,52,50,51,54,47,52,53,52,49,52,52,51,52,52,49,34,40,74,72,66,78,40,91,77,78,52,80,92,52,52,82,38,68,70,51,42,51,48,52,53,51,50,51,51,51,50,53,52,51,60,69,70,51,49,74,67,54,56,50,50,52,51,51,51,55,49,49,55,49,52,51,52,52,49,51,54,49,52,52,53,52,49,53,53,49,51,56,50,52,49,52,53,48,52,51,50,52,51,51,49,50,53,51,49,51,49,50,50,53,53,49,58,76,64,60,68,95,65,95,74,79,52,73,72,57,50,54,51,49,52,51,53,52,50,52,51,50,54,51,52,53,57,70,67,56,71,79,78,77,79,84,73,60,76,67,57,57,51,52,54,52,51,54,51,57,61,67,64,66,78,77,77,87,90,83,89,75,92,77,66,52,62,59,55,50,51,50,50,51,48,50,54,50,52,52,52,51,52,51,52,50,53,36,34,76,71,64,77,40,75,52,71,69,58,45,56,66,70,48,82,66,58,66,68,57,55,48,47,74,66,47,88,46,73,67,60,32,51,53,47,47,46,38,69,76,67,40,78,79,76,71,76,70,73,83,74,61,64,63,57,56,58,50,55,55,56,56,55,62,70,68,72,77,78,79,85,93,84,84,84,88,134